Protein AF-0000000085162430 (afdb_homodimer)

Secondary structure (DSSP, 8-state):
-EEEEEEE-HHHHTTSS--HHHHHHHHHHHTTTPEEEEEEEE-S-HHHHHHHHHHHHHH-SEEEEES--SSSTT--HHHHHHHHHT--EEE-HHHHHHHHHHHHHTT-PPPHHHHGGGEEETTPEEE--SSSSS-EEEEEETTEEEEEE-SSHHHHHHIIIIIIHHHHSSSSPEEEEEEEEEESS-HHHHHHHHHHHHHT--SSEEEEEEETTEEEEEEEEEESSHHHHHHHHHHHHHHHHHHHGGGEEEETT--HHHHHHHHS-S-EEEEESSSTTHHHHHHHTT-TT--EEEEEE--TTTS-TTS-HHHHHHHHHHHHHHHHT-SEEEEEEE-SSEEEEEEEETTEEEEEEEE---GGGHHHHHHHHHHHHHHHHHT-/-EEEEEEE-HHHHTTSS--HHHHHHHHHHHTTTPEEEEEEEE-S-HHHHHHHHHHHHHH-SEEEEES--SSSTT--HHHHHHHHHT--EEE-HHHHHHHHHHHHHTT-PPPHHHHGGGEEETTPEEE--SSSSS-EEEEEETTEEEEEE-SSHHHHHHIIIIIIHHHHSSSSPEEEEEEEEEESS-HHHHHHHHHHHHHT--SSEEEEEEETTEEEEEEEEEESSHHHHHHHHHHHHHHHHHHHGGGEEEETT--HHHHHHHHS-S-EEEEESSSTTHHHHHHHTT-TT--EEEEEE--TTTS-TTS-HHHHHHHHHHHHHHHHT-SEEEEEEE-SSEEEEEEEETTEEEEEEEE---GGGHHHHHHHHHHHHHHHHHT-

Sequence (760 aa):
MKISIVAVGSELLLGQILNTNAKYLAQLFNGVGLNVMEQAVIGDNPERLERLLRQTLEENDTVIMTGGLGPTKDDLTKHTVAKVFGKELVTDNEALEYIENYFKEQHQEMSENNKQQALVIEGAKVLPNKVGMAPGMLVEQDGKRVALMPGPPKEMQPMAENELLPYLLEGDKLIFSEQLRFAGIGESRVETELMDLIDNQSNPTIAPLAGPHEVSTRLTANGRNQEECEKLIAPVKEEILKRIGKYYYGSDHTKIEQAVLAKIPGDFAIYDGVTSAEIYSRLKEYDKDNQLKGMLLDNDKYVSSTLTLEERLKLSAAYVRDFYQTEISISLLYDGEKVHLGVLTEKGFESESFVMTQKRNLVKHRTPNYVYIRLINLFSMKISIVAVGSELLLGQILNTNAKYLAQLFNGVGLNVMEQAVIGDNPERLERLLRQTLEENDTVIMTGGLGPTKDDLTKHTVAKVFGKELVTDNEALEYIENYFKEQHQEMSENNKQQALVIEGAKVLPNKVGMAPGMLVEQDGKRVALMPGPPKEMQPMAENELLPYLLEGDKLIFSEQLRFAGIGESRVETELMDLIDNQSNPTIAPLAGPHEVSTRLTANGRNQEECEKLIAPVKEEILKRIGKYYYGSDHTKIEQAVLAKIPGDFAIYDGVTSAEIYSRLKEYDKDNQLKGMLLDNDKYVSSTLTLEERLKLSAAYVRDFYQTEISISLLYDGEKVHLGVLTEKGFESESFVMTQKRNLVKHRTPNYVYIRLINLFS

Radius of gyration: 28.81 Å; Cα contacts (8 Å, |Δi|>4): 1542; chains: 2; bounding box: 68×82×70 Å

Foldseek 3Di:
DEEEEEEEAVCVVVVVDDQVVVVLLCCLQVLAVHHYDYYYYDYLDLVVLLVVVVVCQVVGQEYEYEALLALDPSSCNQVSVLVSQVWDKDFDPVLQVVLVVVCVVVVHDDDPSLSCLRIHTPPWDWQDQPPDRRIKTWDDDPSHIYIYFYHDCVRRVCSVNPPVVCVVPPDLKDKDKKKWKFAPDDQVVLCVLCVVVQVPDDAFHWDWDDDDRIIIIMTMGIGNDPVVSCVSVVVVVVSSCVRRVLGTQDIDPDDLLLSLLVLDPAAEEEEDAWQVCPLVVVNVVVPPVCSYQYYDYDDCVQPNPVDDPVVRQVSSQVRRCVVRVIQKYWYWHDDQFKIKIWMQHPVGIDIDIDGDHPPPSCRNVNVNRNVSSVSSSVRD/DEEEEEEEAVCVVVVVDDQVVVVLLCCLQVQAVHHYDYYYYDYLDLVVLLVVVVVCQVPGQEYEYEALLALDPSSCNQVSVLVSQVWDKDFDPVLQVVLVVVCVVVVHDDDPSLRCLRIHTPPWDWQDQPPDRRIKTWDDDPSHIYIYFYHDCVRRVCSVNPPVVCVVPPDLKDKDKKKWKFAPDDQVVLCVLCVVVQVPDDAFHWDWDDDDRIIIIMTMGIGNDPVVSCVSVVVVVVSSCVRRVLGTQDIDPDDLLLSLLVLDPAAEEEEDAWQVCPLVVVNVVVPPVCSYQYYDYDDCVQPNPVDDPVVRQVSSQVRRCVVRVIQKYWYWHDDQFKIKIWMQHPVGIDIDIDGDHPPPSCRNVNVNRNVSSVSSSVRD

Organism: Staphylococcus carnosus (strain TM300) (NCBI:txid396513)

Structure (mmCIF, N/CA/C/O backbone):
data_AF-0000000085162430-model_v1
#
loop_
_entity.id
_entity.type
_entity.pdbx_description
1 polymer 'Putative competence-damage inducible protein'
#
loop_
_atom_site.group_PDB
_atom_site.id
_atom_site.type_symbol
_atom_site.label_atom_id
_atom_site.label_alt_id
_atom_site.label_comp_id
_atom_site.label_asym_id
_atom_site.label_entity_id
_atom_site.label_seq_id
_atom_site.pdbx_PDB_ins_code
_atom_site.Cartn_x
_atom_site.Cartn_y
_atom_site.Cartn_z
_atom_site.occupancy
_atom_site.B_iso_or_equiv
_atom_site.auth_seq_id
_atom_site.auth_comp_id
_atom_site.auth_asym_id
_atom_site.auth_atom_id
_atom_site.pdbx_PDB_model_num
ATOM 1 N N . MET A 1 1 ? 19.047 22.062 10.758 1 80.44 1 MET A N 1
ATOM 2 C CA . MET A 1 1 ? 18 22.469 9.82 1 80.44 1 MET A CA 1
ATOM 3 C C . MET A 1 1 ? 16.688 21.734 10.125 1 80.44 1 MET A C 1
ATOM 5 O O . MET A 1 1 ? 16.688 20.516 10.328 1 80.44 1 MET A O 1
ATOM 9 N N . LYS A 1 2 ? 15.578 22.531 10.336 1 89.94 2 LYS A N 1
ATOM 10 C CA . LYS A 1 2 ? 14.242 21.984 10.594 1 89.94 2 LYS A CA 1
ATOM 11 C C . LYS A 1 2 ? 13.383 22.031 9.336 1 89.94 2 LYS A C 1
ATOM 13 O O . LYS A 1 2 ? 13.172 23.094 8.75 1 89.94 2 LYS A O 1
ATOM 18 N N . ILE A 1 3 ? 12.906 20.797 8.969 1 95.12 3 ILE A N 1
ATOM 19 C CA . ILE A 1 3 ? 12.156 20.688 7.719 1 95.12 3 ILE A CA 1
ATOM 20 C C . ILE A 1 3 ? 10.695 20.359 8.016 1 95.12 3 ILE A C 1
ATOM 22 O O . ILE A 1 3 ? 10.406 19.531 8.875 1 95.12 3 ILE A O 1
ATOM 26 N N . SER A 1 4 ? 9.812 21.062 7.344 1 97.81 4 SER A N 1
ATOM 27 C CA . SER A 1 4 ? 8.398 20.703 7.301 1 97.81 4 SER A CA 1
ATOM 28 C C . SER A 1 4 ? 7.98 20.281 5.898 1 97.81 4 SER A C 1
ATOM 30 O O . SER A 1 4 ? 8.406 20.891 4.906 1 97.81 4 SER A O 1
ATOM 32 N N . ILE A 1 5 ? 7.203 19.219 5.816 1 98.25 5 ILE A N 1
ATOM 33 C CA . ILE A 1 5 ? 6.668 18.766 4.539 1 98.25 5 ILE A CA 1
ATOM 34 C C . ILE A 1 5 ? 5.195 19.156 4.43 1 98.25 5 ILE A C 1
ATOM 36 O O . ILE A 1 5 ? 4.398 18.859 5.324 1 98.25 5 ILE A O 1
ATOM 40 N N . VAL A 1 6 ? 4.863 19.828 3.359 1 98.06 6 VAL A N 1
ATOM 41 C CA . VAL A 1 6 ? 3.484 20.266 3.15 1 98.06 6 VAL A CA 1
ATOM 42 C C . VAL A 1 6 ? 2.971 19.734 1.815 1 98.06 6 VAL A C 1
ATOM 44 O O . VAL A 1 6 ? 3.521 20.047 0.759 1 98.06 6 VAL A O 1
ATOM 47 N N . ALA A 1 7 ? 1.956 18.922 1.881 1 97.25 7 ALA A N 1
ATOM 48 C CA . ALA A 1 7 ? 1.305 18.453 0.661 1 97.25 7 ALA A CA 1
ATOM 49 C C . ALA A 1 7 ? 0.054 19.281 0.357 1 97.25 7 ALA A C 1
ATOM 51 O O . ALA A 1 7 ? -0.748 19.562 1.252 1 97.25 7 ALA A O 1
ATOM 52 N N . VAL A 1 8 ? -0.094 19.672 -0.937 1 93.5 8 VAL A N 1
ATOM 53 C CA . VAL A 1 8 ? -1.257 20.422 -1.394 1 93.5 8 VAL A CA 1
ATOM 54 C C . VAL A 1 8 ? -2.094 19.562 -2.336 1 93.5 8 VAL A C 1
ATOM 56 O O . VAL A 1 8 ? -1.614 19.141 -3.389 1 93.5 8 VAL A O 1
ATOM 59 N N . GLY A 1 9 ? -3.355 19.375 -1.955 1 87.06 9 GLY A N 1
ATOM 60 C CA . GLY A 1 9 ? -4.238 18.578 -2.797 1 87.06 9 GLY A CA 1
ATOM 61 C C . GLY A 1 9 ? -5.523 18.172 -2.104 1 87.06 9 GLY A C 1
ATOM 62 O O . GLY A 1 9 ? -5.5 17.484 -1.081 1 87.06 9 GLY A O 1
ATOM 63 N N . SER A 1 10 ? -6.586 18.516 -2.725 1 81.25 10 SER A N 1
ATOM 64 C CA . SER A 1 10 ? -7.891 18.188 -2.162 1 81.25 10 SER A CA 1
ATOM 65 C C . SER A 1 10 ? -8.109 16.672 -2.117 1 81.25 10 SER A C 1
ATOM 67 O O . SER A 1 10 ? -8.828 16.172 -1.248 1 81.25 10 SER A O 1
ATOM 69 N N . GLU A 1 11 ? -7.473 15.969 -3.027 1 80.81 11 GLU A N 1
ATOM 70 C CA . GLU A 1 11 ? -7.621 14.516 -3.092 1 80.81 11 GLU A CA 1
ATOM 71 C C . GLU A 1 11 ? -7.102 13.852 -1.821 1 80.81 11 GLU A C 1
ATOM 73 O O . GLU A 1 11 ? -7.586 12.789 -1.43 1 80.81 11 GLU A O 1
ATOM 78 N N . LEU A 1 12 ? -6.129 14.461 -1.196 1 88.12 12 LEU A N 1
ATOM 79 C CA . LEU A 1 12 ? -5.598 13.961 0.065 1 88.12 12 LEU A CA 1
ATOM 80 C C . LEU A 1 12 ? -6.586 14.195 1.204 1 88.12 12 LEU A C 1
ATOM 82 O O . LEU A 1 12 ? -6.824 13.305 2.018 1 88.12 12 LEU A O 1
ATOM 86 N N . LEU A 1 13 ? -7.203 15.359 1.179 1 88.38 13 LEU A N 1
ATOM 87 C CA . LEU A 1 13 ? -8.125 15.734 2.248 1 88.38 13 LEU A CA 1
ATOM 88 C C . LEU A 1 13 ? -9.43 14.961 2.141 1 88.38 13 LEU A C 1
ATOM 90 O O . LEU A 1 13 ? -10.109 14.734 3.145 1 88.38 13 LEU A O 1
ATOM 94 N N . LEU A 1 14 ? -9.688 14.57 0.918 1 80.38 14 LEU A N 1
ATOM 95 C CA . LEU A 1 14 ? -10.891 13.773 0.685 1 80.38 14 LEU A CA 1
ATOM 96 C C . LEU A 1 14 ? -10.617 12.289 0.897 1 80.38 14 LEU A C 1
ATOM 98 O O . LEU A 1 14 ? -11.539 11.477 0.8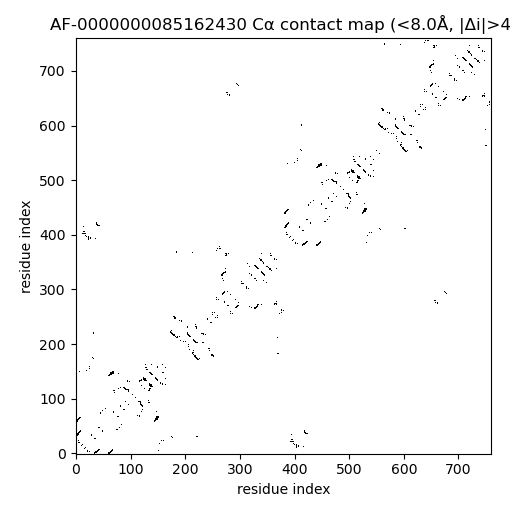72 1 80.38 14 LEU A O 1
ATOM 102 N N . GLY A 1 15 ? -9.375 11.945 1.133 1 83.81 15 GLY A N 1
ATOM 103 C CA . GLY A 1 15 ? -8.992 10.562 1.34 1 83.81 15 GLY A CA 1
ATOM 104 C C . GLY A 1 15 ? -8.984 9.742 0.061 1 83.81 15 GLY A C 1
ATOM 105 O O . GLY A 1 15 ? -9.125 8.523 0.098 1 83.81 15 GLY A O 1
ATOM 106 N N . GLN A 1 16 ? -8.898 10.391 -1.049 1 73.94 16 GLN A N 1
ATOM 107 C CA . GLN A 1 16 ? -8.906 9.695 -2.33 1 73.94 16 GLN A CA 1
ATOM 108 C C . GLN A 1 16 ? -7.578 9 -2.594 1 73.94 16 GLN A C 1
ATOM 110 O O . GLN A 1 16 ? -7.535 7.945 -3.229 1 73.94 16 GLN A O 1
ATOM 115 N N . ILE A 1 17 ? -6.527 9.594 -2.129 1 77.19 17 ILE A N 1
ATOM 116 C CA . ILE A 1 17 ? -5.211 8.992 -2.305 1 77.19 17 ILE A CA 1
ATOM 117 C C . ILE A 1 17 ? -4.438 9.055 -0.989 1 77.19 17 ILE A C 1
ATOM 119 O O . ILE A 1 17 ? -4.77 9.844 -0.1 1 77.19 17 ILE A O 1
ATOM 123 N N . LEU A 1 18 ? -3.504 8.109 -0.892 1 87 18 LEU A N 1
ATOM 124 C CA . LEU A 1 18 ? -2.57 8.109 0.229 1 87 18 LEU A CA 1
ATOM 125 C C . LEU A 1 18 ? -1.415 9.07 -0.022 1 87 18 LEU A C 1
ATOM 127 O O . LEU A 1 18 ? -0.929 9.18 -1.149 1 87 18 LEU A O 1
ATOM 131 N N . ASN A 1 19 ? -1 9.742 1.043 1 92.56 19 ASN A N 1
ATOM 132 C CA . ASN A 1 19 ? 0.134 10.656 0.94 1 92.56 19 ASN A CA 1
ATOM 133 C C . ASN A 1 19 ? 1.463 9.906 0.975 1 92.56 19 ASN A C 1
ATOM 135 O O . ASN A 1 19 ? 2.221 10.023 1.938 1 92.56 19 ASN A O 1
ATOM 139 N N . THR A 1 20 ? 1.838 9.273 -0.089 1 90.44 20 THR A N 1
ATOM 140 C CA . THR A 1 20 ? 3.082 8.516 -0.16 1 90.44 20 THR A CA 1
ATOM 141 C C . THR A 1 20 ? 4.281 9.453 -0.283 1 90.44 20 THR A C 1
ATOM 143 O O . THR A 1 20 ? 5.406 9.078 0.051 1 90.44 20 THR A O 1
ATOM 146 N N . ASN A 1 21 ? 4.043 10.688 -0.78 1 94 21 ASN A N 1
ATOM 147 C CA . ASN A 1 21 ? 5.113 11.68 -0.91 1 94 21 ASN A CA 1
ATOM 148 C C . ASN A 1 21 ? 5.719 12.023 0.446 1 94 21 ASN A C 1
ATOM 150 O O . ASN A 1 21 ? 6.941 12.125 0.578 1 94 21 ASN A O 1
ATOM 154 N N . ALA A 1 22 ? 4.848 12.164 1.421 1 95.81 22 ALA A N 1
ATOM 155 C CA . ALA A 1 22 ? 5.324 12.531 2.752 1 95.81 22 ALA A CA 1
ATOM 156 C C . ALA A 1 22 ? 6.246 11.461 3.318 1 95.81 22 ALA A C 1
ATOM 158 O O . ALA A 1 22 ? 7.293 11.773 3.891 1 95.81 22 ALA A O 1
ATOM 159 N N . LYS A 1 23 ? 5.852 10.234 3.176 1 89.94 23 LYS A N 1
ATOM 160 C CA . LYS A 1 23 ? 6.684 9.141 3.662 1 89.94 23 LYS A CA 1
ATOM 161 C C . LYS A 1 23 ? 8.023 9.102 2.934 1 89.94 23 LYS A C 1
ATOM 163 O O . LYS A 1 23 ? 9.078 8.977 3.564 1 89.94 23 LYS A O 1
ATOM 168 N N . TYR A 1 24 ? 8.008 9.164 1.624 1 88.62 24 TYR A N 1
ATOM 169 C CA . TYR A 1 24 ? 9.227 9.133 0.816 1 88.62 24 TYR A CA 1
ATOM 170 C C . TYR A 1 24 ? 10.172 10.25 1.214 1 88.62 24 TYR A C 1
ATOM 172 O O . TYR A 1 24 ? 11.359 10.016 1.451 1 88.62 24 TYR A O 1
ATOM 180 N N . LEU A 1 25 ? 9.656 11.5 1.272 1 94.94 25 LEU A N 1
ATOM 181 C CA . LEU A 1 25 ? 10.469 12.672 1.591 1 94.94 25 LEU A CA 1
ATOM 182 C C . LEU A 1 25 ? 11.039 12.562 2.998 1 94.94 25 LEU A C 1
ATOM 184 O O . LEU A 1 25 ? 12.188 12.953 3.234 1 94.94 25 LEU A O 1
ATOM 188 N N . ALA A 1 26 ? 10.211 12.07 3.906 1 90.94 26 ALA A N 1
ATOM 189 C CA . ALA A 1 26 ? 10.695 11.875 5.273 1 90.94 26 ALA A CA 1
ATOM 190 C C . ALA A 1 26 ? 11.891 10.93 5.301 1 90.94 26 ALA A C 1
ATOM 192 O O . ALA A 1 26 ? 12.898 11.211 5.949 1 90.94 26 ALA A O 1
ATOM 193 N N . GLN A 1 27 ? 11.758 9.883 4.598 1 82.31 27 GLN A N 1
ATOM 194 C CA . GLN A 1 27 ? 12.859 8.922 4.527 1 82.31 27 GLN A CA 1
ATOM 195 C C . GLN A 1 27 ? 14.086 9.547 3.877 1 82.31 27 GLN A C 1
ATOM 197 O O . GLN A 1 27 ? 15.203 9.383 4.371 1 82.31 27 GLN A O 1
ATOM 202 N N . LEU A 1 28 ? 13.867 10.227 2.789 1 83.56 28 LEU A N 1
ATOM 203 C CA . LEU A 1 28 ? 14.953 10.852 2.037 1 83.56 28 LEU A CA 1
ATOM 204 C C . LEU A 1 28 ? 15.727 11.836 2.912 1 83.56 28 LEU A C 1
ATOM 206 O O . LEU A 1 28 ? 16.953 11.75 3.016 1 83.56 28 LEU A O 1
ATOM 210 N N . PHE A 1 29 ? 15.055 12.742 3.611 1 87.31 29 PHE A N 1
ATOM 211 C CA . PHE A 1 29 ? 15.695 13.812 4.367 1 87.31 29 PHE A CA 1
ATOM 212 C C . PHE A 1 29 ? 16.297 13.273 5.66 1 87.31 29 PHE A C 1
ATOM 214 O O . PHE A 1 29 ? 17.453 13.57 5.977 1 87.31 29 PHE A O 1
ATOM 221 N N . ASN A 1 30 ? 15.547 12.492 6.383 1 78.5 30 ASN A N 1
ATOM 222 C CA . ASN A 1 30 ? 16.109 11.938 7.609 1 78.5 30 ASN A CA 1
ATOM 223 C C . ASN A 1 30 ? 17.312 11.062 7.324 1 78.5 30 ASN A C 1
ATOM 225 O O . ASN A 1 30 ? 18.266 11.016 8.117 1 78.5 30 ASN A O 1
ATOM 229 N N . GLY A 1 31 ? 17.188 10.406 6.234 1 72.25 31 GLY A N 1
ATOM 230 C CA . GLY A 1 31 ? 18.281 9.531 5.84 1 72.25 31 GLY A CA 1
ATOM 231 C C . GLY A 1 31 ? 19.594 10.266 5.672 1 72.25 31 GLY A C 1
ATOM 232 O O . GLY A 1 31 ? 20.672 9.656 5.773 1 72.25 31 GLY A O 1
ATOM 233 N N . VAL A 1 32 ? 19.562 11.609 5.434 1 74.56 32 VAL A N 1
ATOM 234 C CA . VAL A 1 32 ? 20.781 12.383 5.23 1 74.56 32 VAL A CA 1
ATOM 235 C C . VAL A 1 32 ? 20.984 13.352 6.391 1 74.56 32 VAL A C 1
ATOM 237 O O . VAL A 1 32 ? 21.703 14.344 6.266 1 74.56 32 VAL A O 1
ATOM 240 N N . GLY A 1 33 ? 20.25 13.148 7.441 1 74.38 33 GLY A N 1
ATOM 241 C CA . GLY A 1 33 ? 20.453 13.914 8.664 1 74.38 33 GLY A CA 1
ATOM 242 C C . GLY A 1 33 ? 19.641 15.188 8.719 1 74.38 33 GLY A C 1
ATOM 243 O O . GLY A 1 33 ? 19.891 16.047 9.562 1 74.38 33 GLY A O 1
ATOM 244 N N . LEU A 1 34 ? 18.812 15.383 7.723 1 82.06 34 LEU A N 1
ATOM 245 C CA . LEU A 1 34 ? 17.875 16.516 7.773 1 82.06 34 LEU A CA 1
ATOM 246 C C . LEU A 1 34 ? 16.594 16.125 8.492 1 82.06 34 LEU A C 1
ATOM 248 O O . LEU A 1 34 ? 15.859 15.242 8.031 1 82.06 34 LEU A O 1
ATOM 252 N N . ASN A 1 35 ? 16.297 16.781 9.539 1 84 35 ASN A N 1
ATOM 253 C CA . ASN A 1 35 ? 15.211 16.359 10.414 1 84 35 ASN A CA 1
ATOM 254 C C . ASN A 1 35 ? 13.859 16.891 9.945 1 84 35 ASN A C 1
ATOM 256 O O . ASN A 1 35 ? 13.664 18.094 9.844 1 84 35 ASN A O 1
ATOM 260 N N . VAL A 1 36 ? 13.016 15.984 9.664 1 92.25 36 VAL A N 1
ATOM 261 C CA . VAL A 1 36 ? 11.633 16.359 9.375 1 92.25 36 VAL A CA 1
ATOM 262 C C . VAL A 1 36 ? 10.867 16.531 10.68 1 92.25 36 VAL A C 1
ATOM 264 O O . VAL A 1 36 ? 10.719 15.586 11.461 1 92.25 36 VAL A O 1
ATOM 267 N N . MET A 1 37 ? 10.383 17.75 10.867 1 92.62 37 MET A N 1
ATOM 268 C CA . MET A 1 37 ? 9.812 18.109 12.164 1 92.62 37 MET A CA 1
ATOM 269 C C . MET A 1 37 ? 8.297 17.953 12.148 1 92.62 37 MET A C 1
ATOM 271 O O . MET A 1 37 ? 7.68 17.688 13.188 1 92.62 37 MET A O 1
ATOM 275 N N . GLU A 1 38 ? 7.688 18.156 11.055 1 95.44 38 GLU A N 1
ATOM 276 C CA . GLU A 1 38 ? 6.234 18.094 10.938 1 95.44 38 GLU A CA 1
ATOM 277 C C . GLU A 1 38 ? 5.805 17.906 9.484 1 95.44 38 GLU A C 1
ATOM 279 O O . GLU A 1 38 ? 6.594 18.141 8.57 1 95.44 38 GLU A O 1
ATOM 284 N N . GLN A 1 39 ? 4.613 17.422 9.289 1 97.5 39 GLN A N 1
ATOM 285 C CA . GLN A 1 39 ? 3.955 17.281 7.996 1 97.5 39 GLN A CA 1
ATOM 286 C C . GLN A 1 39 ? 2.564 17.906 8.023 1 97.5 39 GLN A C 1
ATOM 288 O O . GLN A 1 39 ? 1.89 17.891 9.055 1 97.5 39 GLN A O 1
ATOM 293 N N . ALA A 1 40 ? 2.17 18.438 6.895 1 97.5 40 ALA A N 1
ATOM 294 C CA . ALA A 1 40 ? 0.824 18.984 6.785 1 97.5 40 ALA A CA 1
ATOM 295 C C . ALA A 1 40 ? 0.23 18.719 5.406 1 97.5 40 ALA A C 1
ATOM 297 O O . ALA A 1 40 ? 0.965 18.531 4.434 1 97.5 40 ALA A O 1
ATOM 298 N N . VAL A 1 41 ? -1.029 18.562 5.406 1 96.62 41 VAL A N 1
ATOM 299 C CA . VAL A 1 41 ? -1.802 18.5 4.168 1 96.62 41 VAL A CA 1
ATOM 300 C C . VAL A 1 41 ? -2.848 19.609 4.152 1 96.62 41 VAL A C 1
ATOM 302 O O . VAL A 1 41 ? -3.516 19.859 5.156 1 96.62 41 VAL A O 1
ATOM 305 N N . ILE A 1 42 ? -2.961 20.297 3.043 1 93.81 42 ILE A N 1
ATOM 306 C CA . ILE A 1 42 ? -3.906 21.406 2.891 1 93.81 42 ILE A CA 1
ATOM 307 C C . ILE A 1 42 ? -4.52 21.375 1.492 1 93.81 42 ILE A C 1
ATOM 309 O O . ILE A 1 42 ? -3.977 20.734 0.587 1 93.81 42 ILE A O 1
ATOM 313 N N . GLY A 1 43 ? -5.695 21.969 1.392 1 88.06 43 GLY A N 1
ATOM 314 C CA . GLY A 1 43 ? -6.344 22.031 0.092 1 88.06 43 GLY A CA 1
ATOM 315 C C . GLY A 1 43 ? -5.812 23.156 -0.785 1 88.06 43 GLY A C 1
ATOM 316 O O . GLY A 1 43 ? -4.848 23.828 -0.418 1 88.06 43 GLY A O 1
ATOM 317 N N . ASP A 1 44 ? -6.438 23.375 -1.955 1 80.75 44 ASP A N 1
ATOM 318 C CA . ASP A 1 44 ? -5.961 24.312 -2.971 1 80.75 44 ASP A CA 1
ATOM 319 C C . ASP A 1 44 ? -6.512 25.719 -2.729 1 80.75 44 ASP A C 1
ATOM 321 O O . ASP A 1 44 ? -6.578 26.531 -3.65 1 80.75 44 ASP A O 1
ATOM 325 N N . ASN A 1 45 ? -6.863 26.047 -1.527 1 85.31 45 ASN A N 1
ATOM 326 C CA . ASN A 1 45 ? -7.336 27.375 -1.169 1 85.31 45 ASN A CA 1
ATOM 327 C C . ASN A 1 45 ? -6.176 28.312 -0.825 1 85.31 45 ASN A C 1
ATOM 329 O O . ASN A 1 45 ? -5.441 28.062 0.132 1 85.31 45 ASN A O 1
ATOM 333 N N . PRO A 1 46 ? -6.07 29.453 -1.555 1 89.81 46 PRO A N 1
ATOM 334 C CA . PRO A 1 46 ? -4.906 30.328 -1.383 1 89.81 46 PRO A CA 1
ATOM 335 C C . PRO A 1 46 ? -4.805 30.906 0.026 1 89.81 46 PRO A C 1
ATOM 337 O O . PRO A 1 46 ? -3.707 31.031 0.572 1 89.81 46 PRO A O 1
ATOM 340 N N . GLU A 1 47 ? -5.902 31.25 0.576 1 91.88 47 GLU A N 1
ATOM 341 C CA . GLU A 1 47 ? -5.887 31.859 1.902 1 91.88 47 GLU A CA 1
ATOM 342 C C . GLU A 1 47 ? -5.406 30.875 2.959 1 91.88 47 GLU A C 1
ATOM 344 O O . GLU A 1 47 ? -4.566 31.203 3.797 1 91.88 47 GLU A O 1
ATOM 349 N N . ARG A 1 48 ? -5.945 29.703 2.912 1 92.12 48 ARG A N 1
ATOM 350 C CA . ARG A 1 48 ? -5.539 28.672 3.859 1 92.12 48 ARG A CA 1
ATOM 351 C C . ARG A 1 48 ? -4.082 28.281 3.654 1 92.12 48 ARG A C 1
ATOM 353 O O . ARG A 1 48 ? -3.348 28.062 4.621 1 92.12 48 ARG A O 1
ATOM 360 N N . LEU A 1 49 ? -3.711 28.203 2.412 1 94.75 49 LEU A N 1
ATOM 361 C CA . LEU A 1 49 ? -2.334 27.844 2.086 1 94.75 49 LEU A CA 1
ATOM 362 C C . LEU A 1 49 ? -1.368 28.906 2.602 1 94.75 49 LEU A C 1
ATOM 364 O O . LEU A 1 49 ? -0.322 28.578 3.168 1 94.75 49 LEU A O 1
ATOM 368 N N . GLU A 1 50 ? -1.693 30.156 2.387 1 96.19 50 GLU A N 1
ATOM 369 C CA . GLU A 1 50 ? -0.854 31.25 2.865 1 96.19 50 GLU A CA 1
ATOM 370 C C . GLU A 1 50 ? -0.697 31.203 4.383 1 96.19 50 GLU A C 1
ATOM 372 O O . GLU A 1 50 ? 0.412 31.344 4.902 1 96.19 50 GLU A O 1
ATOM 377 N N . ARG A 1 51 ? -1.791 31.062 5.055 1 95.19 51 ARG A N 1
ATOM 378 C CA . ARG A 1 51 ? -1.771 30.984 6.512 1 95.19 51 ARG A CA 1
ATOM 379 C C . ARG A 1 51 ? -0.862 29.844 6.984 1 95.19 51 ARG A C 1
ATOM 381 O O . ARG A 1 51 ? -0.002 30.062 7.844 1 95.19 51 ARG A O 1
ATOM 388 N N . LEU A 1 52 ? -1.064 28.688 6.445 1 95.5 52 LEU A N 1
ATOM 389 C CA . LEU A 1 52 ? -0.281 27.516 6.848 1 95.5 52 LEU A CA 1
ATOM 390 C C . LEU A 1 52 ? 1.203 27.75 6.578 1 95.5 52 LEU A C 1
ATOM 392 O O . LEU A 1 52 ? 2.047 27.422 7.418 1 95.5 52 LEU A O 1
ATOM 396 N N . LEU A 1 53 ? 1.524 28.266 5.41 1 96.62 53 LEU A N 1
ATOM 397 C CA . LEU A 1 53 ? 2.914 28.5 5.035 1 96.62 53 LEU A CA 1
ATOM 398 C C . LEU A 1 53 ? 3.588 29.453 6.008 1 96.62 53 LEU A C 1
ATOM 400 O O . LEU A 1 53 ? 4.703 29.203 6.469 1 96.62 53 LEU A O 1
ATOM 404 N N . ARG A 1 54 ? 2.918 30.531 6.324 1 96 54 ARG A N 1
ATOM 405 C CA . ARG A 1 54 ? 3.473 31.5 7.258 1 96 54 ARG A CA 1
ATOM 406 C C . ARG A 1 54 ? 3.707 30.891 8.625 1 96 54 ARG A C 1
ATOM 408 O O . ARG A 1 54 ? 4.758 31.078 9.234 1 96 54 ARG A O 1
ATOM 415 N N . GLN A 1 55 ? 2.725 30.156 9.078 1 94.44 55 GLN A N 1
ATOM 416 C CA . GLN A 1 55 ? 2.844 29.484 10.367 1 94.44 55 GLN A CA 1
ATOM 417 C C . GLN A 1 55 ? 4.004 28.5 10.367 1 94.44 55 GLN A C 1
ATOM 419 O O . GLN A 1 55 ? 4.762 28.422 11.336 1 94.44 55 GLN A O 1
ATOM 424 N N . THR A 1 56 ? 4.113 27.75 9.312 1 95.06 56 THR A N 1
ATOM 425 C CA . THR A 1 56 ? 5.145 26.734 9.195 1 95.06 56 THR A CA 1
ATOM 426 C C . THR A 1 56 ? 6.531 27.359 9.141 1 95.06 56 THR A C 1
ATOM 428 O O . THR A 1 56 ? 7.48 26.844 9.734 1 95.06 56 THR A O 1
ATOM 431 N N . LEU A 1 57 ? 6.656 28.5 8.469 1 95.56 57 LEU A N 1
ATOM 432 C CA . LEU A 1 57 ? 7.934 29.188 8.312 1 95.56 57 LEU A CA 1
ATOM 433 C C . LEU A 1 57 ? 8.359 29.828 9.625 1 95.56 57 LEU A C 1
ATOM 435 O O . LEU A 1 57 ? 9.539 30.156 9.812 1 95.56 57 LEU A O 1
ATOM 439 N N . GLU A 1 58 ? 7.43 30.047 10.508 1 93.25 58 GLU A N 1
ATOM 440 C CA . GLU A 1 58 ? 7.77 30.562 11.828 1 93.25 58 GLU A CA 1
ATOM 441 C C . GLU A 1 58 ? 8.531 29.531 12.648 1 93.25 58 GLU A C 1
ATOM 443 O O . GLU A 1 58 ? 9.406 29.875 13.445 1 93.25 58 GLU A O 1
ATOM 448 N N . GLU A 1 59 ? 8.273 28.297 12.43 1 91.69 59 GLU A N 1
ATOM 449 C CA . GLU A 1 59 ? 8.773 27.25 13.305 1 91.69 59 GLU A CA 1
ATOM 450 C C . GLU A 1 59 ? 9.898 26.453 12.625 1 91.69 59 GLU A C 1
ATOM 452 O O . GLU A 1 59 ? 10.656 25.75 13.289 1 91.69 59 GLU A O 1
ATOM 457 N N . ASN A 1 60 ? 9.969 26.547 11.328 1 93.38 60 ASN A N 1
ATOM 458 C CA . ASN A 1 60 ? 10.914 25.734 10.562 1 93.38 60 ASN A CA 1
ATOM 459 C C . ASN A 1 60 ? 11.766 26.578 9.633 1 93.38 60 ASN A C 1
ATOM 461 O O . ASN A 1 60 ? 11.359 27.672 9.234 1 93.38 60 ASN A O 1
ATOM 465 N N . ASP A 1 61 ? 12.945 26 9.234 1 93.31 61 ASP A N 1
ATOM 466 C CA . ASP A 1 61 ? 13.875 26.672 8.344 1 93.31 61 ASP A CA 1
ATOM 467 C C . ASP A 1 61 ? 13.531 26.406 6.879 1 93.31 61 ASP A C 1
ATOM 469 O O . ASP A 1 61 ? 13.812 27.234 6.008 1 93.31 61 ASP A O 1
ATOM 473 N N . THR A 1 62 ? 13.055 25.281 6.688 1 96 62 THR A N 1
ATOM 474 C CA . THR A 1 62 ? 12.82 24.828 5.324 1 96 62 THR A CA 1
ATOM 475 C C . THR A 1 62 ? 11.453 24.156 5.199 1 96 62 THR A C 1
ATOM 477 O O . THR A 1 62 ? 11.102 23.297 6.016 1 96 62 THR A O 1
ATOM 480 N N . VAL A 1 63 ? 10.656 24.594 4.23 1 98.12 63 VAL A N 1
ATOM 481 C CA . VAL A 1 63 ? 9.367 23.984 3.938 1 98.12 63 VAL A CA 1
ATOM 482 C C . VAL A 1 63 ? 9.406 23.328 2.561 1 98.12 63 VAL A C 1
ATOM 484 O O . VAL A 1 63 ? 9.734 23.984 1.563 1 98.12 63 VAL A O 1
ATOM 487 N N . ILE A 1 64 ? 9.109 22.031 2.535 1 98.38 64 ILE A N 1
ATOM 488 C CA . ILE A 1 64 ? 9.055 21.266 1.291 1 98.38 64 ILE A CA 1
ATOM 489 C C . ILE A 1 64 ? 7.594 21.047 0.899 1 98.38 64 ILE A C 1
ATOM 491 O O . ILE A 1 64 ? 6.875 20.297 1.574 1 98.38 64 ILE A O 1
ATOM 495 N N . MET A 1 65 ? 7.234 21.594 -0.216 1 98 65 MET A N 1
ATOM 496 C CA . MET A 1 65 ? 5.84 21.516 -0.647 1 98 65 MET A CA 1
ATOM 497 C C . MET A 1 65 ? 5.707 20.594 -1.86 1 98 65 MET A C 1
ATOM 499 O O . MET A 1 65 ? 6.543 20.625 -2.766 1 98 65 MET A O 1
ATOM 503 N N . THR A 1 66 ? 4.695 19.781 -1.86 1 97 66 THR A N 1
ATOM 504 C CA . THR A 1 66 ? 4.379 18.938 -2.996 1 97 66 THR A CA 1
ATOM 505 C C . THR A 1 66 ? 2.934 19.141 -3.443 1 97 66 THR A C 1
ATOM 507 O O . THR A 1 66 ? 2.035 19.266 -2.611 1 97 66 THR A O 1
ATOM 510 N N . GLY A 1 67 ? 2.744 19.25 -4.781 1 90.56 67 GLY A N 1
ATOM 511 C CA . GLY A 1 67 ? 1.405 19.406 -5.328 1 90.56 67 GLY A CA 1
ATOM 512 C C . GLY A 1 67 ? 1.037 20.844 -5.629 1 90.56 67 GLY A C 1
ATOM 513 O O . GLY A 1 67 ? 1.673 21.766 -5.121 1 90.56 67 GLY A O 1
ATOM 514 N N . GLY A 1 68 ? 0.013 21.047 -6.496 1 85.31 68 GLY A N 1
ATOM 515 C CA . GLY A 1 68 ? -0.56 22.359 -6.77 1 85.31 68 GLY A CA 1
ATOM 516 C C . GLY A 1 68 ? 0.215 23.141 -7.809 1 85.31 68 GLY A C 1
ATOM 517 O O . GLY A 1 68 ? 0.096 24.375 -7.883 1 85.31 68 GLY A O 1
ATOM 518 N N . LEU A 1 69 ? 1.066 22.453 -8.57 1 85.56 69 LEU A N 1
ATOM 519 C CA . LEU A 1 69 ? 1.896 23.156 -9.555 1 85.56 69 LEU A CA 1
ATOM 520 C C . LEU A 1 69 ? 1.372 22.938 -10.969 1 85.56 69 LEU A C 1
ATOM 522 O O . LEU A 1 69 ? 1.945 23.438 -11.93 1 85.56 69 LEU A O 1
ATOM 526 N N . GLY A 1 70 ? 0.274 22.266 -11.062 1 74.56 70 GLY A N 1
ATOM 527 C CA . GLY A 1 70 ? -0.262 21.922 -12.375 1 74.56 70 GLY A CA 1
ATOM 528 C C . GLY A 1 70 ? -0.854 23.109 -13.109 1 74.56 70 GLY A C 1
ATOM 529 O O . GLY A 1 70 ? -0.637 24.25 -12.719 1 74.56 70 GLY A O 1
ATOM 530 N N . PRO A 1 71 ? -1.507 22.781 -14.211 1 71.12 71 PRO A N 1
ATOM 531 C CA . PRO A 1 71 ? -1.999 23.828 -15.109 1 71.12 71 PRO A CA 1
ATOM 532 C C . PRO A 1 71 ? -3.408 24.297 -14.758 1 71.12 71 PRO A C 1
ATOM 534 O O . PRO A 1 71 ? -3.924 25.234 -15.367 1 71.12 71 PRO A O 1
ATOM 537 N N . THR A 1 72 ? -3.928 23.672 -13.734 1 67.12 72 THR A N 1
ATOM 538 C CA . THR A 1 72 ? -5.32 23.984 -13.445 1 67.12 72 THR A CA 1
ATOM 539 C C . THR A 1 72 ? -5.434 25.312 -12.695 1 67.12 72 THR A C 1
ATOM 541 O O . THR A 1 72 ? -4.449 25.797 -12.125 1 67.12 72 THR A O 1
ATOM 544 N N . LYS A 1 73 ? -6.629 25.906 -12.766 1 64 73 LYS A N 1
ATOM 545 C CA . LYS A 1 73 ? -6.887 27.188 -12.133 1 64 73 LYS A CA 1
ATOM 546 C C . LYS A 1 73 ? -6.664 27.109 -10.625 1 64 73 LYS A C 1
ATOM 548 O O . LYS A 1 73 ? -6.316 28.109 -9.992 1 64 73 LYS A O 1
ATOM 553 N N . ASP A 1 74 ? -6.801 25.906 -10.164 1 63.91 74 ASP A N 1
ATOM 554 C CA . ASP A 1 74 ? -6.715 25.703 -8.719 1 63.91 74 ASP A CA 1
ATOM 555 C C . ASP A 1 74 ? -5.266 25.516 -8.273 1 63.91 74 ASP A C 1
ATOM 557 O O . ASP A 1 74 ? -4.961 25.594 -7.086 1 63.91 74 ASP A O 1
ATOM 561 N N . ASP A 1 75 ? -4.492 25.344 -9.25 1 73.5 75 ASP A N 1
ATOM 562 C CA . ASP A 1 75 ? -3.08 25.172 -8.922 1 73.5 75 ASP A CA 1
ATOM 563 C C . ASP A 1 75 ? -2.42 26.516 -8.641 1 73.5 75 ASP A C 1
ATOM 565 O O . ASP A 1 75 ? -1.727 27.078 -9.5 1 73.5 75 ASP A O 1
ATOM 569 N N . LEU A 1 76 ? -2.582 27.031 -7.34 1 81 76 LEU A N 1
ATOM 570 C CA . LEU A 1 76 ? -2.131 28.375 -7.008 1 81 76 LEU A CA 1
ATOM 571 C C . LEU A 1 76 ? -1.023 28.344 -5.957 1 81 76 LEU A C 1
ATOM 573 O O . LEU A 1 76 ? -0.814 29.312 -5.23 1 81 76 LEU A O 1
ATOM 577 N N . THR A 1 77 ? -0.321 27.219 -5.875 1 92.31 77 THR A N 1
ATOM 578 C CA . THR A 1 77 ? 0.71 27.062 -4.855 1 92.31 77 THR A CA 1
ATOM 579 C C . THR A 1 77 ? 1.854 28.047 -5.086 1 92.31 77 THR A C 1
ATOM 581 O O . THR A 1 77 ? 2.275 28.734 -4.16 1 92.31 77 THR A O 1
ATOM 584 N N . LYS A 1 78 ? 2.359 28.172 -6.34 1 93.81 78 LYS A N 1
ATOM 585 C CA . LYS A 1 78 ? 3.488 29.062 -6.598 1 93.81 78 LYS A CA 1
ATOM 586 C C . LYS A 1 78 ? 3.092 30.516 -6.422 1 93.81 78 LYS A C 1
ATOM 588 O O . LYS A 1 78 ? 3.889 31.328 -5.941 1 93.81 78 LYS A O 1
ATOM 593 N N . HIS A 1 79 ? 1.851 30.875 -6.789 1 93.94 79 HIS A N 1
ATOM 594 C CA . HIS A 1 79 ? 1.354 32.219 -6.602 1 93.94 79 HIS A CA 1
ATOM 595 C C . HIS A 1 79 ? 1.334 32.594 -5.125 1 93.94 79 HIS A C 1
ATOM 597 O O . HIS A 1 79 ? 1.752 33.719 -4.758 1 93.94 79 HIS A O 1
ATOM 603 N N . THR A 1 80 ? 0.846 31.703 -4.34 1 95.38 80 THR A N 1
ATOM 604 C CA . THR A 1 80 ? 0.729 31.938 -2.906 1 95.38 80 THR A CA 1
ATOM 605 C C . THR A 1 80 ? 2.107 32.094 -2.27 1 95.38 80 THR A C 1
ATOM 607 O O . THR A 1 80 ? 2.326 33 -1.455 1 95.38 80 THR A O 1
ATOM 610 N N . VAL A 1 81 ? 3.055 31.219 -2.613 1 96.75 81 VAL A N 1
ATOM 611 C CA . VAL A 1 81 ? 4.402 31.281 -2.057 1 96.75 81 VAL A CA 1
ATOM 612 C C . VAL A 1 81 ? 5.082 32.594 -2.475 1 96.75 81 VAL A C 1
ATOM 614 O O . VAL A 1 81 ? 5.75 33.219 -1.665 1 96.75 81 VAL A O 1
ATOM 617 N N . ALA A 1 82 ? 4.945 33 -3.756 1 96.75 82 ALA A N 1
ATOM 618 C CA . ALA A 1 82 ? 5.488 34.281 -4.234 1 96.75 82 ALA A CA 1
ATOM 619 C C . ALA A 1 82 ? 4.973 35.438 -3.395 1 96.75 82 ALA A C 1
ATOM 621 O O . ALA A 1 82 ? 5.746 36.312 -3 1 96.75 82 ALA A O 1
ATOM 622 N N . LYS A 1 83 ? 3.688 35.406 -3.15 1 96.38 83 LYS A N 1
ATOM 623 C CA . LYS A 1 83 ? 3.055 36.438 -2.34 1 96.38 83 LYS A CA 1
ATOM 624 C C . LYS A 1 83 ? 3.664 36.5 -0.942 1 96.38 83 LYS A C 1
ATOM 626 O O . LYS A 1 83 ? 3.961 37.594 -0.429 1 96.38 83 LYS A O 1
ATOM 631 N N . VAL A 1 84 ? 3.836 35.406 -0.316 1 96.19 84 VAL A N 1
ATOM 632 C CA . VAL A 1 84 ? 4.371 35.312 1.039 1 96.19 84 VAL A CA 1
ATOM 633 C C . VAL A 1 84 ? 5.777 35.906 1.079 1 96.19 84 VAL A C 1
ATOM 635 O O . VAL A 1 84 ? 6.152 36.562 2.053 1 96.19 84 VAL A O 1
ATOM 638 N N . PHE A 1 85 ? 6.562 35.75 0.014 1 96.25 85 PHE A N 1
ATOM 639 C CA . PHE A 1 85 ? 7.945 36.219 -0.02 1 96.25 85 PHE A CA 1
ATOM 640 C C . PHE A 1 85 ? 8.031 37.625 -0.631 1 96.25 85 PHE A C 1
ATOM 642 O O . PHE A 1 85 ? 9.109 38.219 -0.681 1 96.25 85 PHE A O 1
ATOM 649 N N . GLY A 1 86 ? 6.93 38.094 -1.063 1 96.25 86 GLY A N 1
ATOM 650 C CA . GLY A 1 86 ? 6.922 39.406 -1.708 1 96.25 86 GLY A CA 1
ATOM 651 C C . GLY A 1 86 ? 7.641 39.406 -3.043 1 96.25 86 GLY A C 1
ATOM 652 O O . GLY A 1 86 ? 8.367 40.375 -3.357 1 96.25 86 GLY A O 1
ATOM 653 N N . LYS A 1 87 ? 7.516 38.375 -3.787 1 96.62 87 LYS A N 1
ATOM 654 C CA . LYS A 1 87 ? 8.172 38.219 -5.082 1 96.62 87 LYS A CA 1
ATOM 655 C C . LYS A 1 87 ? 7.152 38.062 -6.207 1 96.62 87 LYS A C 1
ATOM 657 O O . LYS A 1 87 ? 5.961 37.875 -5.949 1 96.62 87 LYS A O 1
ATOM 662 N N . GLU A 1 88 ? 7.609 38.156 -7.418 1 96.19 88 GLU A N 1
ATOM 663 C CA . GLU A 1 88 ? 6.762 38.031 -8.602 1 96.19 88 GLU A CA 1
ATOM 664 C C . GLU A 1 88 ? 7.039 36.719 -9.312 1 96.19 88 GLU A C 1
ATOM 666 O O . GLU A 1 88 ? 8.031 36.031 -9.031 1 96.19 88 GLU A O 1
ATOM 671 N N . LEU A 1 89 ? 6.055 36.344 -10.117 1 95.44 89 LEU A N 1
ATOM 672 C CA . LEU A 1 89 ? 6.258 35.188 -10.992 1 95.44 89 LEU A CA 1
ATOM 673 C C . LEU A 1 89 ? 6.832 35.625 -12.336 1 95.44 89 LEU A C 1
ATOM 675 O O . LEU A 1 89 ? 6.434 36.656 -12.883 1 95.44 89 LEU A O 1
ATOM 679 N N . VAL A 1 90 ? 7.82 34.875 -12.758 1 95.94 90 VAL A N 1
ATOM 680 C CA . VAL A 1 90 ? 8.445 35.156 -14.047 1 95.94 90 VAL A CA 1
ATOM 681 C C . VAL A 1 90 ? 8.523 33.875 -14.875 1 95.94 90 VAL A C 1
ATOM 683 O O . VAL A 1 90 ? 8.523 32.781 -14.328 1 95.94 90 VAL A O 1
ATOM 686 N N . THR A 1 91 ? 8.586 34.031 -16.172 1 94.38 91 THR A N 1
ATOM 687 C CA . THR A 1 91 ? 8.688 32.875 -17.062 1 94.38 91 THR A CA 1
ATOM 688 C C . THR A 1 91 ? 10.117 32.344 -17.078 1 94.38 91 THR A C 1
ATOM 690 O O . THR A 1 91 ? 11.07 33.125 -17.266 1 94.38 91 THR A O 1
ATOM 693 N N . ASP A 1 92 ? 10.289 31.125 -16.781 1 93.44 92 ASP A N 1
ATOM 694 C CA . ASP A 1 92 ? 11.578 30.453 -16.969 1 93.44 92 ASP A CA 1
ATOM 695 C C . ASP A 1 92 ? 11.75 29.969 -18.406 1 93.44 92 ASP A C 1
ATOM 697 O O . ASP A 1 92 ? 11.055 29.047 -18.844 1 93.44 92 ASP A O 1
ATOM 701 N N . ASN A 1 93 ? 12.688 30.453 -19.078 1 93.12 93 ASN A N 1
ATOM 702 C CA . ASN A 1 93 ? 12.859 30.188 -20.5 1 93.12 93 ASN A CA 1
ATOM 703 C C . ASN A 1 93 ? 13.219 28.719 -20.75 1 93.12 93 ASN A C 1
ATOM 705 O O . ASN A 1 93 ? 12.75 28.125 -21.719 1 93.12 93 ASN A O 1
ATOM 709 N N . GLU A 1 94 ? 14.055 28.25 -19.891 1 92.19 94 GLU A N 1
ATOM 710 C CA . GLU A 1 94 ? 14.43 26.844 -20.062 1 92.19 94 GLU A CA 1
ATOM 711 C C . GLU A 1 94 ? 13.227 25.922 -19.906 1 92.19 94 GLU A C 1
ATOM 713 O O . GLU A 1 94 ? 13.047 24.984 -20.688 1 92.19 94 GLU A O 1
ATOM 718 N N . ALA A 1 95 ? 12.445 26.172 -18.891 1 89.44 95 ALA A N 1
ATOM 719 C CA . ALA A 1 95 ? 11.242 25.391 -18.672 1 89.44 95 ALA A CA 1
ATOM 720 C C . ALA A 1 95 ? 10.258 25.562 -19.828 1 89.44 95 ALA A C 1
ATOM 722 O O . ALA A 1 95 ? 9.641 24.578 -20.281 1 89.44 95 ALA A O 1
ATOM 723 N N . LEU A 1 96 ? 10.094 26.781 -20.312 1 90.81 96 LEU A N 1
ATOM 724 C CA . LEU A 1 96 ? 9.188 27.062 -21.422 1 90.81 96 LEU A CA 1
ATOM 725 C C . LEU A 1 96 ? 9.609 26.312 -22.672 1 90.81 96 LEU A C 1
ATOM 727 O O . LEU A 1 96 ? 8.773 25.719 -23.375 1 90.81 96 LEU A O 1
ATOM 731 N N . GLU A 1 97 ? 10.844 26.359 -22.938 1 90.62 97 GLU A N 1
ATOM 732 C CA . GLU A 1 97 ? 11.375 25.641 -24.094 1 90.62 97 GLU A CA 1
ATOM 733 C C . GLU A 1 97 ? 11.133 24.141 -23.984 1 90.62 97 GLU A C 1
ATOM 735 O O . GLU A 1 97 ? 10.82 23.469 -24.969 1 90.62 97 GLU A O 1
ATOM 740 N N . TYR A 1 98 ? 11.383 23.688 -22.812 1 87.62 98 TYR A N 1
ATOM 741 C CA . TYR A 1 98 ? 11.164 22.266 -22.562 1 87.62 98 TYR A CA 1
ATOM 742 C C . TYR A 1 98 ? 9.719 21.875 -22.844 1 87.62 98 TYR A C 1
ATOM 744 O O . TYR A 1 98 ? 9.461 20.875 -23.5 1 87.62 98 TYR A O 1
ATOM 752 N N . ILE A 1 99 ? 8.758 22.656 -22.344 1 82.06 99 ILE A N 1
ATOM 753 C CA . ILE A 1 99 ? 7.332 22.391 -22.531 1 82.06 99 ILE A CA 1
ATOM 754 C C . ILE A 1 99 ? 6.973 22.5 -24 1 82.06 99 ILE A C 1
ATOM 756 O O . ILE A 1 99 ? 6.246 21.656 -24.531 1 82.06 99 ILE A O 1
ATOM 760 N N . GLU A 1 100 ? 7.508 23.5 -24.656 1 85.38 100 GLU A N 1
ATOM 761 C CA . GLU A 1 100 ? 7.262 23.703 -26.078 1 85.38 100 GLU A CA 1
ATOM 762 C C . GLU A 1 100 ? 7.746 22.516 -26.891 1 85.38 100 GLU A C 1
ATOM 764 O O . GLU A 1 100 ? 7.047 22.047 -27.797 1 85.38 100 GLU A O 1
ATOM 769 N N . ASN A 1 101 ? 8.906 22.078 -26.594 1 84.94 101 ASN A N 1
ATOM 770 C CA . ASN A 1 101 ? 9.477 20.938 -27.312 1 84.94 101 ASN A CA 1
ATOM 771 C C . ASN A 1 101 ? 8.672 19.672 -27.078 1 84.94 101 ASN A C 1
ATOM 773 O O . ASN A 1 101 ? 8.523 18.844 -27.984 1 84.94 101 ASN A O 1
ATOM 777 N N . TYR A 1 102 ? 8.242 19.453 -25.859 1 75.56 102 TYR A N 1
ATOM 778 C CA . TYR A 1 102 ? 7.406 18.312 -25.531 1 75.56 102 TYR A CA 1
ATOM 779 C C . TYR A 1 102 ? 6.16 18.281 -26.406 1 75.56 102 TYR A C 1
ATOM 781 O O . TYR A 1 102 ? 5.836 17.25 -27 1 75.56 102 TYR A O 1
ATOM 789 N N . PHE A 1 103 ? 5.508 19.375 -26.5 1 74.81 103 PHE A N 1
ATOM 790 C CA . PHE A 1 103 ? 4.277 19.438 -27.281 1 74.81 103 PHE A CA 1
ATOM 791 C C . PHE A 1 103 ? 4.574 19.344 -28.781 1 74.81 103 PHE A C 1
ATOM 793 O O . PHE A 1 103 ? 3.803 18.75 -29.531 1 74.81 103 PHE A O 1
ATOM 800 N N . LYS A 1 104 ? 5.648 19.938 -29.203 1 77.5 104 LYS A N 1
ATOM 801 C CA . LYS A 1 104 ? 6.074 19.828 -30.609 1 77.5 104 LYS A CA 1
ATOM 802 C C . LYS A 1 104 ? 6.316 18.359 -30.984 1 77.5 104 LYS A C 1
ATOM 804 O O . LYS A 1 104 ? 5.891 17.922 -32.062 1 77.5 104 LYS A O 1
ATOM 809 N N . GLU A 1 105 ? 6.949 17.719 -30.109 1 73.19 105 GLU A N 1
ATOM 810 C CA . GLU A 1 105 ? 7.258 16.312 -30.359 1 73.19 105 GLU A CA 1
ATOM 811 C C . GLU A 1 105 ? 5.988 15.477 -30.406 1 73.19 105 GLU A C 1
ATOM 813 O O . GLU A 1 105 ? 5.93 14.469 -31.109 1 73.19 105 GLU A O 1
ATOM 818 N N . GLN A 1 106 ? 5.059 15.875 -29.688 1 62.5 106 GLN A N 1
ATOM 819 C CA . GLN A 1 106 ? 3.793 15.156 -29.641 1 62.5 106 GLN A CA 1
ATOM 820 C C . GLN A 1 106 ? 2.826 15.68 -30.703 1 62.5 106 GLN A C 1
ATOM 822 O O . GLN A 1 106 ? 1.682 15.219 -30.781 1 62.5 106 GLN A O 1
ATOM 827 N N . HIS A 1 107 ? 3.256 16.625 -31.438 1 73.12 107 HIS A N 1
ATOM 828 C CA . HIS A 1 107 ? 2.457 17.234 -32.5 1 73.12 107 HIS A CA 1
ATOM 829 C C . HIS A 1 107 ? 1.153 17.797 -31.922 1 73.12 107 HIS A C 1
ATOM 831 O O . HIS A 1 107 ? 0.085 17.594 -32.5 1 73.12 107 HIS A O 1
ATOM 837 N N . GLN A 1 108 ? 1.305 18.25 -30.812 1 70.19 108 GLN A N 1
ATOM 838 C CA . GLN A 1 108 ? 0.171 18.891 -30.156 1 70.19 108 GLN A CA 1
ATOM 839 C C . GLN A 1 108 ? 0.444 20.375 -29.938 1 70.19 108 GLN A C 1
ATOM 841 O O . GLN A 1 108 ? 1.601 20.797 -29.844 1 70.19 108 GLN A O 1
ATOM 846 N N . GLU A 1 109 ? -0.646 21.125 -30 1 76 109 GLU A N 1
ATOM 847 C CA . GLU A 1 109 ? -0.518 22.562 -29.734 1 76 109 GLU A CA 1
ATOM 848 C C . GLU A 1 109 ? -0.542 22.828 -28.234 1 76 109 GLU A C 1
ATOM 850 O O . GLU A 1 109 ? -1.31 22.219 -27.484 1 76 109 GLU A O 1
ATOM 855 N N . MET A 1 110 ? 0.322 23.672 -27.906 1 77.62 110 MET A N 1
ATOM 856 C CA . MET A 1 110 ? 0.436 24.078 -26.5 1 77.62 110 MET A CA 1
ATOM 857 C C . MET A 1 110 ? -0.619 25.125 -26.156 1 77.62 110 MET A C 1
ATOM 859 O O . MET A 1 110 ? -0.816 26.078 -26.906 1 77.62 110 MET A O 1
ATOM 863 N N . SER A 1 111 ? -1.396 24.875 -25.156 1 75.5 111 SER A N 1
ATOM 864 C CA . SER A 1 111 ? -2.361 25.875 -24.703 1 75.5 111 SER A CA 1
ATOM 865 C C . 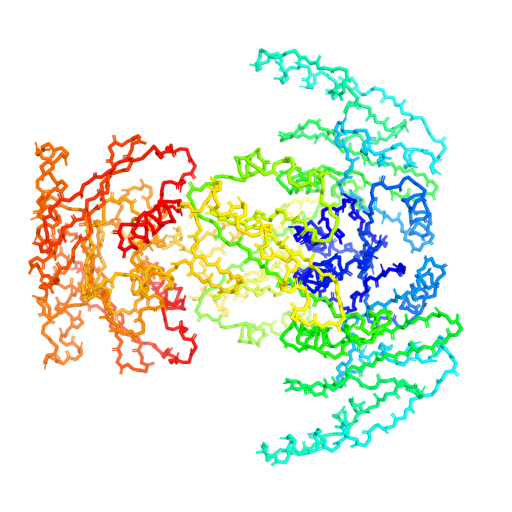SER A 1 111 ? -1.697 26.906 -23.797 1 75.5 111 SER A C 1
ATOM 867 O O . SER A 1 111 ? -0.55 26.734 -23.375 1 75.5 111 SER A O 1
ATOM 869 N N . GLU A 1 112 ? -2.432 28.016 -23.578 1 77.62 112 GLU A N 1
ATOM 870 C CA . GLU A 1 112 ? -1.927 29.047 -22.688 1 77.62 112 GLU A CA 1
ATOM 871 C C . GLU A 1 112 ? -1.736 28.5 -21.266 1 77.62 112 GLU A C 1
ATOM 873 O O . GLU A 1 112 ? -0.801 28.906 -20.562 1 77.62 112 GLU A O 1
ATOM 878 N N . ASN A 1 113 ? -2.613 27.594 -20.859 1 74.81 113 ASN A N 1
ATOM 879 C CA . ASN A 1 113 ? -2.523 26.984 -19.531 1 74.81 113 ASN A CA 1
ATOM 880 C C . ASN A 1 113 ? -1.254 26.141 -19.375 1 74.81 113 ASN A C 1
ATOM 882 O O . ASN A 1 113 ? -0.661 26.094 -18.297 1 74.81 113 ASN A O 1
ATOM 886 N N . ASN A 1 114 ? -0.853 25.625 -20.484 1 77.56 114 ASN A N 1
ATOM 887 C CA . ASN A 1 114 ? 0.384 24.844 -20.469 1 77.56 114 ASN A CA 1
ATOM 888 C C . ASN A 1 114 ? 1.604 25.75 -20.281 1 77.56 114 ASN A C 1
ATOM 890 O O . ASN A 1 114 ? 2.555 25.375 -19.594 1 77.56 114 ASN A O 1
ATOM 894 N N . LYS A 1 115 ? 1.489 26.938 -20.859 1 79.62 115 LYS A N 1
ATOM 895 C CA . LYS A 1 115 ? 2.592 27.891 -20.781 1 79.62 115 LYS A CA 1
ATOM 896 C C . LYS A 1 115 ? 2.779 28.391 -19.344 1 79.62 115 LYS A C 1
ATOM 898 O O . LYS A 1 115 ? 3.898 28.688 -18.938 1 79.62 115 LYS A O 1
ATOM 903 N N . GLN A 1 116 ? 1.696 28.438 -18.656 1 81.56 116 GLN A N 1
ATOM 904 C CA . GLN A 1 116 ? 1.726 28.938 -17.297 1 81.56 116 GLN A CA 1
ATOM 905 C C . GLN A 1 116 ? 2.539 28.016 -16.391 1 81.56 116 GLN A C 1
ATOM 907 O O . GLN A 1 116 ? 3.039 28.438 -15.344 1 81.56 116 GLN A O 1
ATOM 912 N N . GLN A 1 117 ? 2.715 26.812 -16.828 1 84.75 117 GLN A N 1
ATOM 913 C CA . GLN A 1 117 ? 3.465 25.859 -16.016 1 84.75 117 GLN A CA 1
ATOM 914 C C . GLN A 1 117 ? 4.945 26.219 -15.969 1 84.75 117 GLN A C 1
ATOM 916 O O . GLN A 1 117 ? 5.676 25.766 -15.086 1 84.75 117 GLN A O 1
ATOM 921 N N . ALA A 1 118 ? 5.379 27.141 -16.906 1 89.75 118 ALA A N 1
ATOM 922 C CA . ALA A 1 118 ? 6.777 27.562 -16.969 1 89.75 118 ALA A CA 1
ATOM 923 C C . ALA A 1 118 ? 7.043 28.734 -16.031 1 89.75 118 ALA A C 1
ATOM 925 O O . ALA A 1 118 ? 8.188 29.172 -15.875 1 89.75 118 ALA A O 1
ATOM 926 N N . LEU A 1 119 ? 6.031 29.234 -15.414 1 92.12 119 LEU A N 1
ATOM 927 C CA . LEU A 1 119 ? 6.199 30.328 -14.461 1 92.12 119 LEU A CA 1
ATOM 928 C C . LEU A 1 119 ? 6.91 29.844 -13.203 1 92.12 119 LEU A C 1
ATOM 930 O O . LEU A 1 119 ? 6.621 28.75 -12.703 1 92.12 119 LEU A O 1
ATOM 934 N N . VAL A 1 120 ? 7.879 30.594 -12.812 1 95.31 120 VAL A N 1
ATOM 935 C CA . VAL A 1 120 ? 8.594 30.328 -11.57 1 95.31 120 VAL A CA 1
ATOM 936 C C . VAL A 1 120 ? 8.688 31.609 -10.734 1 95.31 120 VAL A C 1
ATOM 938 O O . VAL A 1 120 ? 8.453 32.719 -11.242 1 95.31 120 VAL A O 1
ATOM 941 N N . ILE A 1 121 ? 8.984 31.438 -9.461 1 96.69 121 ILE A N 1
ATOM 942 C CA . ILE A 1 121 ? 9.125 32.594 -8.562 1 96.69 121 ILE A CA 1
ATOM 943 C C . ILE A 1 121 ? 10.445 33.312 -8.844 1 96.69 121 ILE A C 1
ATOM 945 O O . ILE A 1 121 ? 11.484 32.656 -9.008 1 96.69 121 ILE A O 1
ATOM 949 N N . GLU A 1 122 ? 10.383 34.594 -8.883 1 95.94 122 GLU A N 1
ATOM 950 C CA . GLU A 1 122 ? 11.57 35.406 -9.156 1 95.94 122 GLU A CA 1
ATOM 951 C C . GLU A 1 122 ? 12.688 35.094 -8.164 1 95.94 122 GLU A C 1
ATOM 953 O O . GLU A 1 122 ? 12.469 35.125 -6.953 1 95.94 122 GLU A O 1
ATOM 958 N N . GLY A 1 123 ? 13.891 34.844 -8.711 1 94.88 123 GLY A N 1
ATOM 959 C CA . GLY A 1 123 ? 15.039 34.625 -7.859 1 94.88 123 GLY A CA 1
ATOM 960 C C . GLY A 1 123 ? 15.141 33.188 -7.352 1 94.88 123 GLY A C 1
ATOM 961 O O . GLY A 1 123 ? 16.094 32.844 -6.664 1 94.88 123 GLY A O 1
ATOM 962 N N . ALA A 1 124 ? 14.242 32.344 -7.734 1 96.44 124 ALA A N 1
ATOM 963 C CA . ALA A 1 124 ? 14.242 30.953 -7.277 1 96.44 124 ALA A CA 1
ATOM 964 C C . ALA A 1 124 ? 15.258 30.125 -8.055 1 96.44 124 ALA A C 1
ATOM 966 O O . ALA A 1 124 ? 15.57 30.422 -9.203 1 96.44 124 ALA A O 1
ATOM 967 N N . LYS A 1 125 ? 15.836 29.188 -7.418 1 95.62 125 LYS A N 1
ATOM 968 C CA . LYS A 1 125 ? 16.547 28.109 -8.117 1 95.62 125 LYS A CA 1
ATOM 969 C C . LYS A 1 125 ? 15.562 27.125 -8.758 1 95.62 125 LYS A C 1
ATOM 971 O O . LYS A 1 125 ? 14.789 26.469 -8.055 1 95.62 125 LYS A O 1
ATOM 976 N N . VAL A 1 126 ? 15.625 27.062 -10.031 1 96.62 126 VAL A N 1
ATOM 977 C CA . VAL A 1 126 ? 14.688 26.219 -10.75 1 96.62 126 VAL A CA 1
ATOM 978 C C . VAL A 1 126 ? 15.156 24.766 -10.703 1 96.62 126 VAL A C 1
ATOM 980 O O . VAL A 1 126 ? 16.344 24.484 -10.906 1 96.62 126 VAL A O 1
ATOM 983 N N . LEU A 1 127 ? 14.328 23.859 -10.312 1 96.06 127 LEU A N 1
ATOM 984 C CA . LEU A 1 127 ? 14.562 22.422 -10.305 1 96.06 127 LEU A CA 1
ATOM 985 C C . LEU A 1 127 ? 13.938 21.766 -11.539 1 96.06 127 LEU A C 1
ATOM 987 O O . LEU A 1 127 ? 12.719 21.609 -11.617 1 96.06 127 LEU A O 1
ATOM 991 N N . PRO A 1 128 ? 14.711 21.391 -12.5 1 92.75 128 PRO A N 1
ATOM 992 C CA . PRO A 1 128 ? 14.164 20.844 -13.742 1 92.75 128 PRO A CA 1
ATOM 993 C C . PRO A 1 128 ? 13.328 19.594 -13.516 1 92.75 128 PRO A C 1
ATOM 995 O O . PRO A 1 128 ? 13.68 18.75 -12.695 1 92.75 128 PRO A O 1
ATOM 998 N N . ASN A 1 129 ? 12.203 19.531 -14.133 1 90.69 129 ASN A N 1
ATOM 999 C CA . ASN A 1 129 ? 11.359 18.328 -14.156 1 90.69 129 ASN A CA 1
ATOM 1000 C C . ASN A 1 129 ? 11.656 17.469 -15.383 1 90.69 129 ASN A C 1
ATOM 1002 O O . ASN A 1 129 ? 11.195 17.766 -16.484 1 90.69 129 ASN A O 1
ATOM 1006 N N . LYS A 1 130 ? 12.32 16.422 -15.289 1 83.88 130 LYS A N 1
ATOM 1007 C CA . LYS A 1 130 ? 12.773 15.602 -16.406 1 83.88 130 LYS A CA 1
ATOM 1008 C C . LYS A 1 130 ? 11.75 14.531 -16.766 1 83.88 130 LYS A C 1
ATOM 1010 O O . LYS A 1 130 ? 11.945 13.773 -17.719 1 83.88 130 LYS A O 1
ATOM 1015 N N . VAL A 1 131 ? 10.742 14.445 -16.016 1 77.62 131 VAL A N 1
ATOM 1016 C CA . VAL A 1 131 ? 9.734 13.414 -16.203 1 77.62 131 VAL A CA 1
ATOM 1017 C C . VAL A 1 131 ? 8.406 14.047 -16.594 1 77.62 131 VAL A C 1
ATOM 1019 O O . VAL A 1 131 ? 7.652 13.484 -17.406 1 77.62 131 VAL A O 1
ATOM 1022 N N . GLY A 1 132 ? 8.133 15.227 -16.047 1 79.62 132 GLY A N 1
ATOM 1023 C CA . GLY A 1 132 ? 6.891 15.93 -16.297 1 79.62 132 GLY A CA 1
ATOM 1024 C C . GLY A 1 132 ? 7.098 17.328 -16.859 1 79.62 132 GLY A C 1
ATOM 1025 O O . GLY A 1 132 ? 8.133 17.609 -17.453 1 79.62 132 GLY A O 1
ATOM 1026 N N . MET A 1 133 ? 6.078 18.188 -16.672 1 78.94 133 MET A N 1
ATOM 1027 C CA . MET A 1 133 ? 6.102 19.484 -17.344 1 78.94 133 MET A CA 1
ATOM 1028 C C . MET A 1 133 ? 6.473 20.594 -16.359 1 78.94 133 MET A C 1
ATOM 1030 O O . MET A 1 133 ? 7.395 21.375 -16.625 1 78.94 133 MET A O 1
ATOM 1034 N N . ALA A 1 134 ? 5.777 20.641 -15.25 1 84.5 134 ALA A N 1
ATOM 1035 C CA . ALA A 1 134 ? 5.965 21.766 -14.328 1 84.5 134 ALA A CA 1
ATOM 1036 C C . ALA A 1 134 ? 7.297 21.641 -13.594 1 84.5 134 ALA A C 1
ATOM 1038 O O . ALA A 1 134 ? 7.543 20.656 -12.891 1 84.5 134 ALA A O 1
ATOM 1039 N N . PRO A 1 135 ? 8.188 22.594 -13.734 1 93.19 135 PRO A N 1
ATOM 1040 C CA . PRO A 1 135 ? 9.43 22.578 -12.961 1 93.19 135 PRO A CA 1
ATOM 1041 C C . PRO A 1 135 ? 9.195 22.828 -11.469 1 93.19 135 PRO A C 1
ATOM 1043 O O . PRO A 1 135 ? 8.188 23.438 -11.094 1 93.19 135 PRO A O 1
ATOM 1046 N N . GLY A 1 136 ? 10.102 22.25 -10.664 1 96.31 136 GLY A N 1
ATOM 1047 C CA . GLY A 1 136 ? 10.156 22.656 -9.266 1 96.31 136 GLY A CA 1
ATOM 1048 C C . GLY A 1 136 ? 10.93 23.953 -9.055 1 96.31 136 GLY A C 1
ATOM 1049 O O . GLY A 1 136 ? 11.422 24.547 -10.008 1 96.31 136 GLY A O 1
ATOM 1050 N N . MET A 1 137 ? 11 24.406 -7.812 1 97.19 137 MET A N 1
ATOM 1051 C CA . MET A 1 137 ? 11.75 25.625 -7.508 1 97.19 137 MET A CA 1
ATOM 1052 C C . MET A 1 137 ? 12.102 25.688 -6.023 1 97.19 137 MET A C 1
ATOM 1054 O O . MET A 1 137 ? 11.383 25.141 -5.188 1 97.19 137 MET A O 1
ATOM 1058 N N . LEU A 1 138 ? 13.203 26.219 -5.746 1 97.19 138 LEU A N 1
ATOM 1059 C CA . LEU A 1 138 ? 13.664 26.5 -4.391 1 97.19 138 LEU A CA 1
ATOM 1060 C C . LEU A 1 138 ? 13.875 28 -4.188 1 97.19 138 LEU A C 1
ATOM 1062 O O . LEU A 1 138 ? 14.688 28.625 -4.879 1 97.19 138 LEU A O 1
ATOM 1066 N N . VAL A 1 139 ? 13.062 28.531 -3.293 1 97.06 139 VAL A N 1
ATOM 1067 C CA . VAL A 1 139 ? 13.141 29.953 -2.971 1 97.06 139 VAL A CA 1
ATOM 1068 C C . VAL A 1 139 ? 13.789 30.141 -1.6 1 97.06 139 VAL A C 1
ATOM 1070 O O . VAL A 1 139 ? 13.484 29.406 -0.658 1 97.06 139 VAL A O 1
ATOM 1073 N N . GLU A 1 140 ? 14.703 31.078 -1.572 1 94.94 140 GLU A N 1
ATOM 1074 C CA . GLU A 1 140 ? 15.375 31.391 -0.316 1 94.94 140 GLU A CA 1
ATOM 1075 C C . GLU A 1 140 ? 15.289 32.875 0.004 1 94.94 140 GLU A C 1
ATOM 1077 O O . GLU A 1 140 ? 15.531 33.719 -0.862 1 94.94 140 GLU A O 1
ATOM 1082 N N . GLN A 1 141 ? 14.844 33.156 1.227 1 94 141 GLN A N 1
ATOM 1083 C CA . GLN A 1 141 ? 14.781 34.531 1.694 1 94 141 GLN A CA 1
ATOM 1084 C C . GLN A 1 141 ? 14.898 34.625 3.215 1 94 141 GLN A C 1
ATOM 1086 O O . GLN A 1 141 ? 14.164 33.938 3.932 1 94 141 GLN A O 1
ATOM 1091 N N . ASP A 1 142 ? 15.852 35.438 3.756 1 92.62 142 ASP A N 1
ATOM 1092 C CA . ASP A 1 142 ? 16.031 35.719 5.176 1 92.62 142 ASP A CA 1
ATOM 1093 C C . ASP A 1 142 ? 16.203 34.438 5.98 1 92.62 142 ASP A C 1
ATOM 1095 O O . ASP A 1 142 ? 15.547 34.25 7.008 1 92.62 142 ASP A O 1
ATOM 1099 N N . GLY A 1 143 ? 16.906 33.562 5.438 1 91.25 143 GLY A N 1
ATOM 1100 C CA . GLY A 1 143 ? 17.234 32.344 6.152 1 91.25 143 GLY A CA 1
ATOM 1101 C C . GLY A 1 143 ? 16.156 31.281 6.051 1 91.25 143 GLY A C 1
ATOM 1102 O O . GLY A 1 143 ? 16.312 30.172 6.57 1 91.25 143 GLY A O 1
ATOM 1103 N N . LYS A 1 144 ? 15.078 31.578 5.414 1 95.31 144 LYS A N 1
ATOM 1104 C CA . LYS A 1 144 ? 13.992 30.625 5.199 1 95.31 144 LYS A CA 1
ATOM 1105 C C . LYS A 1 144 ? 14.016 30.078 3.775 1 95.31 144 LYS A C 1
ATOM 1107 O O . LYS A 1 144 ? 14.367 30.797 2.836 1 95.31 144 LYS A O 1
ATOM 1112 N N . ARG A 1 145 ? 13.664 28.828 3.607 1 96.25 145 ARG A N 1
ATOM 1113 C CA . ARG A 1 145 ? 13.633 28.172 2.305 1 96.25 145 ARG A CA 1
ATOM 1114 C C . ARG A 1 145 ? 12.297 27.484 2.066 1 96.25 145 ARG A C 1
ATOM 1116 O O . ARG A 1 145 ? 11.727 26.891 2.984 1 96.25 145 ARG A O 1
ATOM 1123 N N . VAL A 1 146 ? 11.812 27.609 0.851 1 98.19 146 VAL A N 1
ATOM 1124 C CA . VAL A 1 146 ? 10.617 26.891 0.432 1 98.19 146 VAL A CA 1
ATOM 1125 C C . VAL A 1 146 ? 10.875 26.203 -0.907 1 98.19 146 VAL A C 1
ATOM 1127 O O . VAL A 1 146 ? 11.25 26.859 -1.886 1 98.19 146 VAL A O 1
ATOM 1130 N N . ALA A 1 147 ? 10.766 24.922 -0.912 1 98.12 147 ALA A N 1
ATOM 1131 C CA . ALA A 1 147 ? 10.852 24.172 -2.156 1 98.12 147 ALA A CA 1
ATOM 1132 C C . ALA A 1 147 ? 9.461 23.75 -2.641 1 98.12 147 ALA A C 1
ATOM 1134 O O . ALA A 1 147 ? 8.625 23.312 -1.846 1 98.12 147 ALA A O 1
ATOM 1135 N N . LEU A 1 148 ? 9.211 23.953 -3.889 1 98 148 LEU A N 1
ATOM 1136 C CA . LEU A 1 148 ? 7.965 23.516 -4.527 1 98 148 LEU A CA 1
ATOM 1137 C C . LEU A 1 148 ? 8.227 22.406 -5.531 1 98 148 LEU A C 1
ATOM 1139 O O . LEU A 1 148 ? 9.078 22.547 -6.414 1 98 148 LEU A O 1
ATOM 1143 N N . MET A 1 149 ? 7.504 21.344 -5.387 1 97.06 149 MET A N 1
ATOM 1144 C CA . MET A 1 149 ? 7.656 20.219 -6.297 1 97.06 149 MET A CA 1
ATOM 1145 C C . MET A 1 149 ? 6.297 19.688 -6.75 1 97.06 149 MET A C 1
ATOM 1147 O O . MET A 1 149 ? 5.289 19.922 -6.082 1 97.06 149 MET A O 1
ATOM 1151 N N . PRO A 1 150 ? 6.242 19 -7.941 1 92.94 150 PRO A N 1
ATOM 1152 C CA . PRO A 1 150 ? 4.984 18.422 -8.43 1 92.94 150 PRO A CA 1
ATOM 1153 C C . PRO A 1 150 ? 4.418 17.359 -7.5 1 92.94 150 PRO A C 1
ATOM 1155 O O . PRO A 1 150 ? 5.141 16.828 -6.656 1 92.94 150 PRO A O 1
ATOM 1158 N N . GLY A 1 151 ? 3.168 17.031 -7.648 1 90.12 151 GLY A N 1
ATOM 1159 C CA . GLY A 1 151 ? 2.453 16.078 -6.801 1 90.12 151 GLY A CA 1
ATOM 1160 C C . GLY A 1 151 ? 2.725 14.641 -7.16 1 90.12 151 GLY A C 1
ATOM 1161 O O . GLY A 1 151 ? 2.967 13.812 -6.277 1 90.12 151 GLY A O 1
ATOM 1162 N N . PRO A 1 152 ? 2.695 14.297 -8.477 1 86.12 152 PRO A N 1
ATOM 1163 C CA . PRO A 1 152 ? 2.896 12.891 -8.844 1 86.12 152 PRO A CA 1
ATOM 1164 C C . PRO A 1 152 ? 4.246 12.352 -8.383 1 86.12 152 PRO A C 1
ATOM 1166 O O . PRO A 1 152 ? 5.289 12.938 -8.688 1 86.12 152 PRO A O 1
ATOM 1169 N N . PRO A 1 153 ? 4.191 11.188 -7.688 1 89.38 153 PRO A N 1
ATOM 1170 C CA . PRO A 1 153 ? 5.43 10.641 -7.133 1 89.38 153 PRO A CA 1
ATOM 1171 C C . PRO A 1 153 ? 6.5 10.406 -8.195 1 89.38 153 PRO A C 1
ATOM 1173 O O . PRO A 1 153 ? 7.684 10.656 -7.957 1 89.38 153 PRO A O 1
ATOM 1176 N N . LYS A 1 154 ? 6.125 9.992 -9.414 1 81.56 154 LYS A N 1
ATOM 1177 C CA . LYS A 1 154 ? 7.074 9.688 -10.484 1 81.56 154 LYS A CA 1
ATOM 1178 C C . LYS A 1 154 ? 7.871 10.93 -10.875 1 81.56 154 LYS A C 1
ATOM 1180 O O . LYS A 1 154 ? 9.008 10.828 -11.344 1 81.56 154 LYS A O 1
ATOM 1185 N N . GLU A 1 155 ? 7.277 12.141 -10.75 1 88.88 155 GLU A N 1
ATOM 1186 C CA . GLU A 1 155 ? 7.941 13.406 -11.031 1 88.88 155 GLU A CA 1
ATOM 1187 C C . GLU A 1 155 ? 8.68 13.93 -9.797 1 88.88 155 GLU A C 1
ATOM 1189 O O . GLU A 1 155 ? 9.828 14.359 -9.898 1 88.88 155 GLU A O 1
ATOM 1194 N N . MET A 1 156 ? 8.039 13.781 -8.625 1 94.5 156 MET A N 1
ATOM 1195 C CA . MET A 1 156 ? 8.5 14.391 -7.383 1 94.5 156 MET A CA 1
ATOM 1196 C C . MET A 1 156 ? 9.734 13.68 -6.84 1 94.5 156 MET A C 1
ATOM 1198 O O . MET A 1 156 ? 10.695 14.328 -6.426 1 94.5 156 MET A O 1
ATOM 1202 N N . GLN A 1 157 ? 9.758 12.359 -6.938 1 91.31 157 GLN A N 1
ATOM 1203 C CA . GLN A 1 157 ? 10.797 11.586 -6.277 1 91.31 157 GLN A CA 1
ATOM 1204 C C . GLN A 1 157 ? 12.164 11.844 -6.91 1 91.31 157 GLN A C 1
ATOM 1206 O O . GLN A 1 157 ? 13.102 12.25 -6.227 1 91.31 157 GLN A O 1
ATOM 1211 N N . PRO A 1 158 ? 12.266 11.711 -8.266 1 89.12 158 PRO A N 1
ATOM 1212 C CA . PRO A 1 158 ? 13.57 12.031 -8.852 1 89.12 158 PRO A CA 1
ATOM 1213 C C . PRO A 1 158 ? 13.961 13.492 -8.672 1 89.12 158 PRO A C 1
ATOM 1215 O O . PRO A 1 158 ? 15.141 13.805 -8.5 1 89.12 158 PRO A O 1
ATOM 1218 N N . MET A 1 159 ? 13.07 14.461 -8.695 1 92.88 159 MET A N 1
ATOM 1219 C CA . MET A 1 159 ? 13.352 15.875 -8.492 1 92.88 159 MET A CA 1
ATOM 1220 C C . MET A 1 159 ? 13.891 16.125 -7.086 1 92.88 159 MET A C 1
ATOM 1222 O O . MET A 1 159 ? 14.859 16.875 -6.914 1 92.88 159 MET A O 1
ATOM 1226 N N . ALA A 1 160 ? 13.25 15.5 -6.082 1 94.5 160 ALA A N 1
ATOM 1227 C CA . ALA A 1 160 ? 13.672 15.648 -4.691 1 94.5 160 ALA A CA 1
ATOM 1228 C C . ALA A 1 160 ? 15.086 15.125 -4.484 1 94.5 160 ALA A C 1
ATOM 1230 O O . ALA A 1 160 ? 15.922 15.789 -3.871 1 94.5 160 ALA A O 1
ATOM 1231 N N . GLU A 1 161 ? 15.297 14 -5.035 1 87.31 161 GLU A N 1
ATOM 1232 C CA . GLU A 1 161 ? 16.562 13.297 -4.797 1 87.31 161 GLU A CA 1
ATOM 1233 C C . GLU A 1 161 ? 17.688 13.922 -5.605 1 87.31 161 GLU A C 1
ATOM 1235 O O . GLU A 1 161 ? 18.781 14.133 -5.078 1 87.31 161 GLU A O 1
ATOM 1240 N N . ASN A 1 162 ? 17.453 14.266 -6.867 1 84.81 162 ASN A N 1
ATOM 1241 C CA . ASN A 1 162 ? 18.547 14.609 -7.777 1 84.81 162 ASN A CA 1
ATOM 1242 C C . ASN A 1 162 ? 18.688 16.125 -7.926 1 84.81 162 ASN A C 1
ATOM 1244 O O . ASN A 1 162 ? 19.781 16.609 -8.258 1 84.81 162 ASN A O 1
ATOM 1248 N N . GLU A 1 163 ? 17.656 16.844 -7.746 1 90.62 163 GLU A N 1
ATOM 1249 C CA . GLU A 1 163 ? 17.719 18.281 -8.008 1 90.62 163 GLU A CA 1
ATOM 1250 C C . GLU A 1 163 ? 17.672 19.078 -6.707 1 90.62 163 GLU A C 1
ATOM 1252 O O . GLU A 1 163 ? 18.516 19.953 -6.484 1 90.62 163 GLU A O 1
ATOM 1257 N N . LEU A 1 164 ? 16.797 18.75 -5.766 1 93.44 164 LEU A N 1
ATOM 1258 C CA . LEU A 1 164 ? 16.594 19.547 -4.559 1 93.44 164 LEU A CA 1
ATOM 1259 C C . LEU A 1 164 ? 17.641 19.203 -3.5 1 93.44 164 LEU A C 1
ATOM 1261 O O . LEU A 1 164 ? 18.266 20.094 -2.945 1 93.44 164 LEU A O 1
ATOM 1265 N N . LEU A 1 165 ? 17.766 17.938 -3.199 1 88.25 165 LEU A N 1
ATOM 1266 C CA . LEU A 1 165 ? 18.547 17.469 -2.066 1 88.25 165 LEU A CA 1
ATOM 1267 C C . LEU A 1 165 ? 19.969 18.047 -2.102 1 88.25 165 LEU A C 1
ATOM 1269 O O . LEU A 1 165 ? 20.484 18.5 -1.078 1 88.25 165 LEU A O 1
ATOM 1273 N N . PRO A 1 166 ? 20.641 18.156 -3.23 1 83.25 166 PRO A N 1
ATOM 1274 C CA . PRO A 1 166 ? 21.984 18.703 -3.268 1 83.25 166 PRO A CA 1
ATOM 1275 C C . PRO A 1 166 ? 22.047 20.141 -2.762 1 83.25 166 PRO A C 1
ATOM 1277 O O . PRO A 1 166 ? 23.062 20.562 -2.199 1 83.25 166 PRO A O 1
ATOM 1280 N N . TYR A 1 167 ? 20.984 20.906 -2.961 1 87.31 167 TYR A N 1
ATOM 1281 C CA . TYR A 1 167 ? 20.953 22.297 -2.518 1 87.31 167 TYR A CA 1
ATOM 1282 C C . TYR A 1 167 ? 20.75 22.391 -1.01 1 87.31 167 TYR A C 1
ATOM 1284 O O . TYR A 1 167 ? 21.125 23.375 -0.381 1 87.31 167 TYR A O 1
ATOM 1292 N N . LEU A 1 168 ? 20.078 21.422 -0.446 1 86.69 168 LEU A N 1
ATOM 1293 C CA . LEU A 1 168 ? 19.781 21.438 0.981 1 86.69 168 LEU A CA 1
ATOM 1294 C C . LEU A 1 168 ? 20.984 20.984 1.799 1 86.69 168 LEU A C 1
ATOM 1296 O O . LEU A 1 168 ? 21.109 21.328 2.977 1 86.69 168 LEU A O 1
ATOM 1300 N N . LEU A 1 169 ? 21.641 20.109 1.355 1 77.19 169 LEU A N 1
ATOM 1301 C CA . LEU A 1 169 ? 22.812 19.594 2.062 1 77.19 169 LEU A CA 1
ATOM 1302 C C . LEU A 1 169 ? 23.922 20.641 2.102 1 77.19 169 LEU A C 1
ATOM 1304 O O . LEU A 1 169 ? 24.094 21.406 1.153 1 77.19 169 LEU A O 1
ATOM 1308 N N . GLU A 1 170 ? 23.875 21.453 3.441 1 61.19 170 GLU A N 1
ATOM 1309 C CA . GLU A 1 170 ? 24.938 22.422 3.66 1 61.19 170 GLU A CA 1
ATOM 1310 C C . GLU A 1 170 ? 26.312 21.844 3.316 1 61.19 170 GLU A C 1
ATOM 1312 O O . GLU A 1 170 ? 26.625 20.719 3.729 1 61.19 170 GLU A O 1
ATOM 1317 N N . GLY A 1 171 ? 27.188 22.547 2.615 1 56.62 171 GLY A N 1
ATOM 1318 C CA . GLY A 1 171 ? 28.547 22.219 2.242 1 56.62 171 GLY A CA 1
ATOM 1319 C C . GLY A 1 171 ? 28.641 21.109 1.201 1 56.62 171 GLY A C 1
ATOM 1320 O O . GLY A 1 171 ? 27.609 20.703 0.65 1 56.62 171 GLY A O 1
ATOM 1321 N N . ASP A 1 172 ? 29.719 20.781 0.774 1 56.06 172 ASP A N 1
ATOM 1322 C CA . ASP A 1 172 ? 30.094 19.859 -0.293 1 56.06 172 ASP A CA 1
ATOM 1323 C C . ASP A 1 172 ? 29.781 18.422 0.097 1 56.06 172 ASP A C 1
ATOM 1325 O O . ASP A 1 172 ? 30.516 17.5 -0.281 1 56.06 172 ASP A O 1
ATOM 1329 N N . LYS A 1 173 ? 28.734 18.375 1.213 1 61.34 173 LYS A N 1
ATOM 1330 C CA . LYS A 1 173 ? 28.625 16.984 1.641 1 61.34 173 LYS A CA 1
ATOM 1331 C C . LYS A 1 173 ? 27.547 16.25 0.838 1 61.34 173 LYS A C 1
ATOM 1333 O O . LYS A 1 173 ? 26.547 16.844 0.445 1 61.34 173 LYS A O 1
ATOM 1338 N N . LEU A 1 174 ? 27.875 15.148 0.353 1 65.19 174 LEU A N 1
ATOM 1339 C CA . LEU A 1 174 ? 27.016 14.195 -0.341 1 65.19 174 LEU A CA 1
ATOM 1340 C C . LEU A 1 174 ? 26.5 13.125 0.622 1 65.19 174 LEU A C 1
ATOM 1342 O O . LEU A 1 174 ? 27.188 12.758 1.576 1 65.19 174 LEU A O 1
ATOM 1346 N N . ILE A 1 175 ? 25.234 12.891 0.639 1 68.94 175 ILE A N 1
ATOM 1347 C CA . ILE A 1 175 ? 24.672 11.773 1.394 1 68.94 175 ILE A CA 1
ATOM 1348 C C . ILE A 1 175 ? 24.469 10.57 0.471 1 68.94 175 ILE A C 1
ATOM 1350 O O . ILE A 1 175 ? 24.047 10.727 -0.674 1 68.94 175 ILE A O 1
ATOM 1354 N N . PHE A 1 176 ? 24.938 9.492 0.992 1 76.5 176 PHE A N 1
ATOM 1355 C CA . PHE A 1 176 ? 24.75 8.242 0.259 1 76.5 176 PHE A CA 1
ATOM 1356 C C . PHE A 1 176 ? 24.188 7.164 1.169 1 76.5 176 PHE A C 1
ATOM 1358 O O . PHE A 1 176 ? 24.578 7.043 2.328 1 76.5 176 PHE A O 1
ATOM 1365 N N . SER A 1 177 ? 23.047 6.516 0.7 1 79.56 177 SER A N 1
ATOM 1366 C CA . SER A 1 177 ? 22.438 5.441 1.475 1 79.56 177 SER A CA 1
ATOM 1367 C C . SER A 1 177 ? 22.453 4.125 0.702 1 79.56 177 SER A C 1
ATOM 1369 O O . SER A 1 177 ? 22.406 4.125 -0.53 1 79.56 177 SER A O 1
ATOM 1371 N N . GLU A 1 178 ? 22.594 3.121 1.441 1 86.81 178 GLU A N 1
ATOM 1372 C CA . GLU A 1 178 ? 22.438 1.766 0.926 1 86.81 178 GLU A CA 1
ATOM 1373 C C . GLU A 1 178 ? 21.469 0.959 1.797 1 86.81 178 GLU A C 1
ATOM 1375 O O . GLU A 1 178 ? 21.641 0.883 3.016 1 86.81 178 GLU A O 1
ATOM 1380 N N . GLN A 1 179 ? 20.438 0.51 1.166 1 87.25 179 GLN A N 1
ATOM 1381 C CA . GLN A 1 179 ? 19.453 -0.308 1.884 1 87.25 179 GLN A CA 1
ATOM 1382 C C . GLN A 1 179 ? 19.766 -1.794 1.722 1 87.25 179 GLN A C 1
ATOM 1384 O O . GLN A 1 179 ? 19.734 -2.322 0.608 1 87.25 179 GLN A O 1
ATOM 1389 N N . LEU A 1 180 ? 20.141 -2.453 2.838 1 94.06 180 LEU A N 1
ATOM 1390 C CA . LEU A 1 180 ? 20.375 -3.893 2.838 1 94.06 180 LEU A CA 1
ATOM 1391 C C . LEU A 1 180 ? 19.078 -4.656 3.033 1 94.06 180 LEU A C 1
ATOM 1393 O O . LEU A 1 180 ? 18.328 -4.379 3.967 1 94.06 180 LEU A O 1
ATOM 1397 N N . ARG A 1 181 ? 18.812 -5.66 2.156 1 93.81 181 ARG A N 1
ATOM 1398 C CA . ARG A 1 181 ? 17.531 -6.379 2.18 1 93.81 181 ARG A CA 1
ATOM 1399 C C . ARG A 1 181 ? 17.719 -7.809 2.666 1 93.81 181 ARG A C 1
ATOM 1401 O O . ARG A 1 181 ? 18.641 -8.508 2.227 1 93.81 181 ARG A O 1
ATOM 1408 N N . PHE A 1 182 ? 16.859 -8.211 3.592 1 94.62 182 PHE A N 1
ATOM 1409 C CA . PHE A 1 182 ? 16.953 -9.531 4.215 1 94.62 182 PHE A CA 1
ATOM 1410 C C . PHE A 1 182 ? 15.602 -10.242 4.152 1 94.62 182 PHE A C 1
ATOM 1412 O O . PHE A 1 182 ? 14.547 -9.602 4.207 1 94.62 182 PHE A O 1
ATOM 1419 N N . ALA A 1 183 ? 15.594 -11.539 3.99 1 93.75 183 ALA A N 1
ATOM 1420 C CA . ALA A 1 183 ? 14.406 -12.391 4.043 1 93.75 183 ALA A CA 1
ATOM 1421 C C . ALA A 1 183 ? 14.648 -13.625 4.895 1 93.75 183 ALA A C 1
ATOM 1423 O O . ALA A 1 183 ? 15.781 -14.094 5.012 1 93.75 183 ALA A O 1
ATOM 1424 N N . GLY A 1 184 ? 13.578 -14.18 5.441 1 89.69 184 GLY A N 1
ATOM 1425 C CA . GLY A 1 184 ? 13.703 -15.375 6.254 1 89.69 184 GLY A CA 1
ATOM 1426 C C . GLY A 1 184 ? 14.086 -15.094 7.691 1 89.69 184 GLY A C 1
ATOM 1427 O O . GLY A 1 184 ? 14.414 -16 8.445 1 89.69 184 GLY A O 1
ATOM 1428 N N . ILE A 1 185 ? 14.125 -13.82 7.988 1 86.81 185 ILE A N 1
ATOM 1429 C CA . ILE A 1 185 ? 14.414 -13.383 9.344 1 86.81 185 ILE A CA 1
ATOM 1430 C C . ILE A 1 185 ? 13.43 -12.297 9.766 1 86.81 185 ILE A C 1
ATOM 1432 O O . ILE A 1 185 ? 13.055 -11.445 8.961 1 86.81 185 ILE A O 1
ATOM 1436 N N . GLY A 1 186 ? 12.945 -12.391 10.961 1 78.94 186 GLY A N 1
ATOM 1437 C CA . GLY A 1 186 ? 11.961 -11.445 11.453 1 78.94 186 GLY A CA 1
ATOM 1438 C C . GLY A 1 186 ? 12.578 -10.125 11.906 1 78.94 186 GLY A C 1
ATOM 1439 O O . GLY A 1 186 ? 13.766 -10.07 12.234 1 78.94 186 GLY A O 1
ATOM 1440 N N . GLU A 1 187 ? 11.766 -9.117 11.953 1 74.25 187 GLU A N 1
ATOM 1441 C CA . GLU A 1 187 ? 12.188 -7.773 12.344 1 74.25 187 GLU A CA 1
ATOM 1442 C C . GLU A 1 187 ? 12.805 -7.77 13.742 1 74.25 187 GLU A C 1
ATOM 1444 O O . GLU A 1 187 ? 13.852 -7.16 13.961 1 74.25 187 GLU A O 1
ATOM 1449 N N . SER A 1 188 ? 12.195 -8.391 14.688 1 65.81 188 SER A N 1
ATOM 1450 C CA . SER A 1 188 ? 12.656 -8.414 16.062 1 65.81 188 SER A CA 1
ATOM 1451 C C . SER A 1 188 ? 14.039 -9.055 16.172 1 65.81 188 SER A C 1
ATOM 1453 O O . SER A 1 188 ? 14.891 -8.594 16.938 1 65.81 188 SER A O 1
ATOM 1455 N N . ARG A 1 189 ? 14.266 -10.094 15.453 1 79 189 ARG A N 1
ATOM 1456 C CA . ARG A 1 189 ? 15.555 -10.781 15.469 1 79 189 ARG A CA 1
ATOM 1457 C C . ARG A 1 189 ? 16.641 -9.914 14.852 1 79 189 ARG A C 1
ATOM 1459 O O . ARG A 1 189 ? 17.766 -9.859 15.367 1 79 189 ARG A O 1
ATOM 1466 N N . VAL A 1 190 ? 16.359 -9.227 13.734 1 84.25 190 VAL A N 1
ATOM 1467 C CA . VAL A 1 190 ? 17.312 -8.328 13.102 1 84.25 190 VAL A CA 1
ATOM 1468 C C . VAL A 1 190 ? 17.719 -7.23 14.086 1 84.25 190 VAL A C 1
ATOM 1470 O O . VAL A 1 190 ? 18.906 -6.938 14.242 1 84.25 190 VAL A O 1
ATOM 1473 N N . GLU A 1 191 ? 16.75 -6.695 14.766 1 74.5 191 GLU A N 1
ATOM 1474 C CA . GLU A 1 191 ? 17.016 -5.648 15.742 1 74.5 191 GLU A CA 1
ATOM 1475 C C . GLU A 1 191 ? 17.906 -6.164 16.875 1 74.5 191 GLU A C 1
ATOM 1477 O O . GLU A 1 191 ? 18.828 -5.461 17.312 1 74.5 191 GLU A O 1
ATOM 1482 N N . THR A 1 192 ? 17.625 -7.355 17.281 1 78.94 192 THR A N 1
ATOM 1483 C CA . THR A 1 192 ? 18.406 -7.953 18.359 1 78.94 192 THR A CA 1
ATOM 1484 C C . THR A 1 192 ? 19.844 -8.203 17.906 1 78.94 192 THR A C 1
ATOM 1486 O O . THR A 1 192 ? 20.797 -7.887 18.641 1 78.94 192 THR A O 1
ATOM 1489 N N . GLU A 1 193 ? 20.016 -8.727 16.719 1 89.19 193 GLU A N 1
ATOM 1490 C CA . GLU A 1 193 ? 21.328 -9.078 16.188 1 89.19 193 GLU A CA 1
ATOM 1491 C C . GLU A 1 193 ? 22.156 -7.832 15.898 1 89.19 193 GLU A C 1
ATOM 1493 O O . GLU A 1 193 ? 23.391 -7.879 15.93 1 89.19 193 GLU A O 1
ATOM 1498 N N . LEU A 1 194 ? 21.438 -6.676 15.711 1 90.12 194 LEU A N 1
ATOM 1499 C CA . LEU A 1 194 ? 22.156 -5.477 15.289 1 90.12 194 LEU A CA 1
ATOM 1500 C C . LEU A 1 194 ? 22.047 -4.383 16.344 1 90.12 194 LEU A C 1
ATOM 1502 O O . LEU A 1 194 ? 22.422 -3.232 16.094 1 90.12 194 LEU A O 1
ATOM 1506 N N . MET A 1 195 ? 21.547 -4.668 17.484 1 84.44 195 MET A N 1
ATOM 1507 C CA . MET A 1 195 ? 21.203 -3.691 18.516 1 84.44 195 MET A CA 1
ATOM 1508 C C . MET A 1 195 ? 22.422 -2.844 18.875 1 84.44 195 MET A C 1
ATOM 1510 O O . MET A 1 195 ? 22.328 -1.623 19 1 84.44 195 MET A O 1
ATOM 1514 N N . ASP A 1 196 ? 23.562 -3.453 19.172 1 89.81 196 ASP A N 1
ATOM 1515 C CA . ASP A 1 196 ? 24.766 -2.732 19.562 1 89.81 196 ASP A CA 1
ATOM 1516 C C . ASP A 1 196 ? 25.219 -1.775 18.453 1 89.81 196 ASP A C 1
ATOM 1518 O O . ASP A 1 196 ? 25.688 -0.671 18.75 1 89.81 196 ASP A O 1
ATOM 1522 N N . LEU A 1 197 ? 25.078 -2.17 17.172 1 90 197 LEU A N 1
ATOM 1523 C CA . LEU A 1 197 ? 25.422 -1.305 16.047 1 90 197 LEU A CA 1
ATOM 1524 C C . LEU A 1 197 ? 24.469 -0.115 15.969 1 90 197 LEU A C 1
ATOM 1526 O O . LEU A 1 197 ? 24.906 1.011 15.703 1 90 197 LEU A O 1
ATOM 1530 N N . ILE A 1 198 ? 23.188 -0.361 16.203 1 79.69 198 ILE A N 1
ATOM 1531 C CA . ILE A 1 198 ? 22.141 0.663 16.109 1 79.69 198 ILE A CA 1
ATOM 1532 C C . ILE A 1 198 ? 22.312 1.676 17.234 1 79.69 198 ILE A C 1
ATOM 1534 O O . ILE A 1 198 ? 22.156 2.879 17.031 1 79.69 198 ILE A O 1
ATOM 1538 N N . ASP A 1 199 ? 22.734 1.15 18.375 1 77.81 199 ASP A N 1
ATOM 1539 C CA . ASP A 1 199 ? 22.891 2.006 19.547 1 77.81 199 ASP A CA 1
ATOM 1540 C C . ASP A 1 199 ? 24.125 2.893 19.438 1 77.81 199 ASP A C 1
ATOM 1542 O O . ASP A 1 199 ? 24.172 3.975 20.016 1 77.81 199 ASP A O 1
ATOM 1546 N N . ASN A 1 200 ? 25.125 2.467 18.703 1 80.94 200 ASN A N 1
ATOM 1547 C CA . ASN A 1 200 ? 26.391 3.178 18.625 1 80.94 200 ASN A CA 1
ATOM 1548 C C . ASN A 1 200 ? 26.609 3.814 17.25 1 80.94 200 ASN A C 1
ATOM 1550 O O . ASN A 1 200 ? 27.734 4.117 16.875 1 80.94 200 ASN A O 1
ATOM 1554 N N . GLN A 1 201 ? 25.484 4.039 16.641 1 74.69 201 GLN A N 1
ATOM 1555 C CA . GLN A 1 201 ? 25.594 4.539 15.266 1 74.69 201 GLN A CA 1
ATOM 1556 C C . GLN A 1 201 ? 25.875 6.035 15.242 1 74.69 201 GLN A C 1
ATOM 1558 O O . GLN A 1 201 ? 25.469 6.766 16.156 1 74.69 201 GLN A O 1
ATOM 1563 N N . SER A 1 202 ? 26.766 6.48 14.359 1 78.69 202 SER A N 1
ATOM 1564 C CA . SER A 1 202 ? 27 7.902 14.117 1 78.69 202 SER A CA 1
ATOM 1565 C C . SER A 1 202 ? 26.938 8.227 12.625 1 78.69 202 SER A C 1
ATOM 1567 O O . SER A 1 202 ? 25.891 8.586 12.109 1 78.69 202 SER A O 1
ATOM 1569 N N . ASN A 1 203 ? 28.094 7.984 11.891 1 80.56 203 ASN A N 1
ATOM 1570 C CA . ASN A 1 203 ? 28.219 8.023 10.438 1 80.56 203 ASN A CA 1
ATOM 1571 C C . ASN A 1 203 ? 28.938 6.785 9.906 1 80.56 203 ASN A C 1
ATOM 1573 O O . ASN A 1 203 ? 30.172 6.699 9.992 1 80.56 203 ASN A O 1
ATOM 1577 N N . PRO A 1 204 ? 28.031 5.84 9.414 1 87.19 204 PRO A N 1
ATOM 1578 C CA . PRO A 1 204 ? 26.672 5.895 8.898 1 87.19 204 PRO A CA 1
ATOM 1579 C C . PRO A 1 204 ? 25.625 5.637 9.992 1 87.19 204 PRO A C 1
ATOM 1581 O O . PRO A 1 204 ? 25.953 5.121 11.062 1 87.19 204 PRO A O 1
ATOM 1584 N N . THR A 1 205 ? 24.469 6.117 9.711 1 76.06 205 THR A N 1
ATOM 1585 C CA . THR A 1 205 ? 23.328 5.754 10.539 1 76.06 205 THR A CA 1
ATOM 1586 C C . THR A 1 205 ? 22.703 4.449 10.047 1 76.06 205 THR A C 1
ATOM 1588 O O . THR A 1 205 ? 22.844 4.082 8.883 1 76.06 205 THR A O 1
ATOM 1591 N N . ILE A 1 206 ? 22.109 3.725 11.047 1 82.81 206 ILE A N 1
ATOM 1592 C CA . ILE A 1 206 ? 21.469 2.439 10.773 1 82.81 206 ILE A CA 1
ATOM 1593 C C . ILE A 1 206 ? 19.984 2.521 11.109 1 82.81 206 ILE A C 1
ATOM 1595 O O . ILE A 1 206 ? 19.609 2.799 12.25 1 82.81 206 ILE A O 1
ATOM 1599 N N . ALA A 1 207 ? 19.203 2.328 10.086 1 71.25 207 ALA A N 1
ATOM 1600 C CA . ALA A 1 207 ? 17.75 2.385 10.305 1 71.25 207 ALA A CA 1
ATOM 1601 C C . ALA A 1 207 ? 17.094 1.078 9.891 1 71.25 207 ALA A C 1
ATOM 1603 O O . ALA A 1 207 ? 17.031 0.756 8.695 1 71.25 207 ALA A O 1
ATOM 1604 N N . PRO A 1 208 ? 16.625 0.312 10.844 1 73.69 208 PRO A N 1
ATOM 1605 C CA . PRO A 1 208 ? 15.844 -0.875 10.477 1 73.69 208 PRO A CA 1
ATOM 1606 C C . PRO A 1 208 ? 14.484 -0.53 9.875 1 73.69 208 PRO A C 1
ATOM 1608 O O . PRO A 1 208 ? 13.82 0.4 10.336 1 73.69 208 PRO A O 1
ATOM 1611 N N . LEU A 1 209 ? 14.211 -1.152 8.75 1 65.62 209 LEU A N 1
ATOM 1612 C CA . LEU A 1 209 ? 12.93 -0.96 8.078 1 65.62 209 LEU A CA 1
ATOM 1613 C C . LEU A 1 209 ? 12.188 -2.283 7.941 1 65.62 209 LEU A C 1
ATOM 1615 O O . LEU A 1 209 ? 12.797 -3.324 7.691 1 65.62 209 LEU A O 1
ATOM 1619 N N . ALA A 1 210 ? 10.906 -2.301 8.359 1 60.22 210 ALA A N 1
ATOM 1620 C CA . ALA A 1 210 ? 10.117 -3.525 8.258 1 60.22 210 ALA A CA 1
ATOM 1621 C C . ALA A 1 210 ? 9.195 -3.484 7.039 1 60.22 210 ALA A C 1
ATOM 1623 O O . ALA A 1 210 ? 8.625 -2.441 6.723 1 60.22 210 ALA A O 1
ATOM 1624 N N . GLY A 1 211 ? 9.219 -4.469 6.199 1 60.41 211 GLY A N 1
ATOM 1625 C CA . GLY A 1 211 ? 8.281 -4.703 5.117 1 60.41 211 GLY A CA 1
ATOM 1626 C C . GLY A 1 211 ? 7.504 -5.996 5.27 1 60.41 211 GLY A C 1
ATOM 1627 O O . GLY A 1 211 ? 7.688 -6.727 6.246 1 60.41 211 GLY A O 1
ATOM 1628 N N . PRO A 1 212 ? 6.547 -6.16 4.285 1 64 212 PRO A N 1
ATOM 1629 C CA . PRO A 1 212 ? 5.805 -7.422 4.352 1 64 212 PRO A CA 1
ATOM 1630 C C . PRO A 1 212 ? 6.695 -8.641 4.141 1 64 212 PRO A C 1
ATOM 1632 O O . PRO A 1 212 ? 7.16 -8.883 3.025 1 64 212 PRO A O 1
ATOM 1635 N N . HIS A 1 213 ? 6.961 -9.469 5.051 1 69.38 213 HIS A N 1
ATOM 1636 C CA . HIS A 1 213 ? 7.723 -10.711 5.074 1 69.38 213 HIS A CA 1
ATOM 1637 C C . HIS A 1 213 ? 9.195 -10.461 4.77 1 69.38 213 HIS A C 1
ATOM 1639 O O . HIS A 1 213 ? 9.898 -11.359 4.305 1 69.38 213 HIS A O 1
ATOM 1645 N N . GLU A 1 214 ? 9.594 -9.188 4.746 1 82.12 214 GLU A N 1
ATOM 1646 C CA . GLU A 1 214 ? 10.992 -8.805 4.535 1 82.12 214 GLU A CA 1
ATOM 1647 C C . GLU A 1 214 ? 11.414 -7.703 5.504 1 82.12 214 GLU A C 1
ATOM 1649 O O . GLU A 1 214 ? 10.562 -6.996 6.051 1 82.12 214 GLU A O 1
ATOM 1654 N N . VAL A 1 215 ? 12.711 -7.738 5.797 1 82.38 215 VAL A N 1
ATOM 1655 C CA . VAL A 1 215 ? 13.297 -6.715 6.656 1 82.38 215 VAL A CA 1
ATOM 1656 C C . VAL A 1 215 ? 14.453 -6.027 5.934 1 82.38 215 VAL A C 1
ATOM 1658 O O . VAL A 1 215 ? 15.18 -6.664 5.172 1 82.38 215 VAL A O 1
ATOM 1661 N N . SER A 1 216 ? 14.461 -4.785 6.047 1 85.75 216 SER A N 1
ATOM 1662 C CA . SER A 1 216 ? 15.578 -4.051 5.469 1 85.75 216 SER A CA 1
ATOM 1663 C C . SER A 1 216 ? 16.25 -3.15 6.504 1 85.75 216 SER A C 1
ATOM 1665 O O . SER A 1 216 ? 15.648 -2.832 7.535 1 85.75 216 SER A O 1
ATOM 1667 N N . THR A 1 217 ? 17.516 -2.908 6.309 1 84.88 217 THR A N 1
ATOM 1668 C CA . THR A 1 217 ? 18.297 -1.972 7.102 1 84.88 217 THR A CA 1
ATOM 1669 C C . THR A 1 217 ? 18.953 -0.916 6.207 1 84.88 217 THR A C 1
ATOM 1671 O O . THR A 1 217 ? 19.734 -1.243 5.316 1 84.88 217 THR A O 1
ATOM 1674 N N . ARG A 1 218 ? 18.625 0.297 6.461 1 82.19 218 ARG A N 1
ATOM 1675 C CA . ARG A 1 218 ? 19.172 1.389 5.664 1 82.19 218 ARG A CA 1
ATOM 1676 C C . ARG A 1 218 ? 20.391 1.993 6.344 1 82.19 218 ARG A C 1
ATOM 1678 O O . ARG A 1 218 ? 20.344 2.387 7.512 1 82.19 218 ARG A O 1
ATOM 1685 N N . LEU A 1 219 ? 21.516 1.958 5.625 1 86.75 219 LEU A N 1
ATOM 1686 C CA . LEU A 1 219 ? 22.75 2.633 6.035 1 86.75 219 LEU A CA 1
ATOM 1687 C C . LEU A 1 219 ? 22.891 3.973 5.324 1 86.75 219 LEU A C 1
ATOM 1689 O O . LEU A 1 219 ? 22.891 4.031 4.094 1 86.75 219 LEU A O 1
ATOM 1693 N N . THR A 1 220 ? 22.953 4.98 6.094 1 79.12 220 THR A N 1
ATOM 1694 C CA . THR A 1 220 ? 23.062 6.312 5.512 1 79.12 220 THR A CA 1
ATOM 1695 C C . THR A 1 220 ? 24.312 7.02 6.016 1 79.12 220 THR A C 1
ATOM 1697 O O . THR A 1 220 ? 24.547 7.113 7.223 1 79.12 220 THR A O 1
ATOM 1700 N N . ALA A 1 221 ? 25.25 7.422 5.105 1 82.12 221 ALA A N 1
ATOM 1701 C CA . ALA A 1 221 ? 26.469 8.148 5.434 1 82.12 221 ALA A CA 1
ATOM 1702 C C . ALA A 1 221 ? 26.469 9.539 4.793 1 82.12 221 ALA A C 1
ATOM 1704 O O . ALA A 1 221 ? 25.828 9.75 3.762 1 82.12 221 ALA A O 1
ATOM 1705 N N . ASN A 1 222 ? 27.047 10.453 5.426 1 75.06 222 ASN A N 1
ATOM 1706 C CA . ASN A 1 222 ? 27.297 11.781 4.863 1 75.06 222 ASN A CA 1
ATOM 1707 C C . ASN A 1 222 ? 28.797 12.047 4.691 1 75.06 222 ASN A C 1
ATOM 1709 O O . ASN A 1 222 ? 29.594 11.641 5.527 1 75.06 222 ASN A O 1
ATOM 1713 N N . GLY A 1 223 ? 29.234 12.523 3.541 1 75.69 223 GLY A N 1
ATOM 1714 C CA . GLY A 1 223 ? 30.625 12.812 3.215 1 75.69 223 GLY A CA 1
ATOM 1715 C C . GLY A 1 223 ? 30.766 13.781 2.057 1 75.69 223 GLY A C 1
ATOM 1716 O O . GLY A 1 223 ? 29.781 14.375 1.604 1 75.69 223 GLY A O 1
ATOM 1717 N N . ARG A 1 224 ? 32.031 14.008 1.663 1 77.56 224 ARG A N 1
ATOM 1718 C CA . ARG A 1 224 ? 32.344 14.977 0.627 1 77.56 224 ARG A CA 1
ATOM 1719 C C . ARG A 1 224 ? 31.891 14.5 -0.743 1 77.56 224 ARG A C 1
ATOM 1721 O O . ARG A 1 224 ? 31.578 15.305 -1.622 1 77.56 224 ARG A O 1
ATOM 1728 N N . ASN A 1 225 ? 31.922 13.203 -0.959 1 77.5 225 ASN A N 1
ATOM 1729 C CA . ASN A 1 225 ? 31.484 12.562 -2.191 1 77.5 225 ASN A CA 1
ATOM 1730 C C . ASN A 1 225 ? 30.969 11.148 -1.929 1 77.5 225 ASN A C 1
ATOM 1732 O O . ASN A 1 225 ? 31.031 10.656 -0.802 1 77.5 225 ASN A O 1
ATOM 1736 N N . GLN A 1 226 ? 30.469 10.555 -2.914 1 81.81 226 GLN A N 1
ATOM 1737 C CA . GLN A 1 226 ? 29.859 9.227 -2.791 1 81.81 226 GLN A CA 1
ATOM 1738 C C . GLN A 1 226 ? 30.891 8.195 -2.348 1 81.81 226 GLN A C 1
ATOM 1740 O O . GLN A 1 226 ? 30.578 7.305 -1.551 1 81.81 226 GLN A O 1
ATOM 1745 N N . GLU A 1 227 ? 32 8.336 -2.916 1 89.19 227 GLU A N 1
ATOM 1746 C CA . GLU A 1 227 ? 33.062 7.387 -2.58 1 89.19 227 GLU A CA 1
ATOM 1747 C C . GLU A 1 227 ? 33.375 7.398 -1.083 1 89.19 227 GLU A C 1
ATOM 1749 O O . GLU A 1 227 ? 33.531 6.34 -0.472 1 89.19 227 GLU A O 1
ATOM 1754 N N . GLU A 1 228 ? 33.469 8.547 -0.528 1 89.19 228 GLU A N 1
ATOM 1755 C CA . GLU A 1 228 ? 33.688 8.672 0.907 1 89.19 228 GLU A CA 1
ATOM 1756 C C . GLU A 1 228 ? 32.531 8.055 1.708 1 89.19 228 GLU A C 1
ATOM 1758 O O . GLU A 1 228 ? 32.781 7.395 2.725 1 89.19 228 GLU A O 1
ATOM 1763 N N . CYS A 1 229 ? 31.391 8.336 1.279 1 86.75 229 CYS A N 1
ATOM 1764 C CA . CYS A 1 229 ? 30.234 7.773 1.963 1 86.75 229 CYS A CA 1
ATOM 1765 C C . CYS A 1 229 ? 30.266 6.25 1.91 1 86.75 229 CYS A C 1
ATOM 1767 O O . CYS A 1 229 ? 30 5.586 2.914 1 86.75 229 CYS A O 1
ATOM 1769 N N . GLU A 1 230 ? 30.578 5.719 0.762 1 92.25 230 GLU A N 1
ATOM 1770 C CA . GLU A 1 230 ? 30.656 4.273 0.585 1 92.25 230 GLU A CA 1
ATOM 1771 C C . GLU A 1 230 ? 31.719 3.66 1.492 1 92.25 230 GLU A C 1
ATOM 1773 O O . GLU A 1 230 ? 31.531 2.559 2.014 1 92.25 230 GLU A O 1
ATOM 1778 N N . LYS A 1 231 ? 32.781 4.352 1.66 1 94.62 231 LYS A N 1
ATOM 1779 C CA . LYS A 1 231 ? 33.844 3.885 2.527 1 94.62 231 LYS A CA 1
ATOM 1780 C C . LYS A 1 231 ? 33.406 3.822 3.984 1 94.62 231 LYS A C 1
ATOM 1782 O O . LYS A 1 231 ? 33.844 2.957 4.742 1 94.62 231 LYS A O 1
ATOM 1787 N N . LEU A 1 232 ? 32.562 4.727 4.324 1 93.19 232 LEU A N 1
ATOM 1788 C CA . LEU A 1 232 ? 32.031 4.75 5.68 1 93.19 232 LEU A CA 1
ATOM 1789 C C . LEU A 1 232 ? 31.016 3.629 5.891 1 93.19 232 LEU A C 1
ATOM 1791 O O . LEU A 1 232 ? 30.953 3.041 6.973 1 93.19 232 LEU A O 1
ATOM 1795 N N . ILE A 1 233 ? 30.328 3.264 4.871 1 94.31 233 ILE A N 1
ATOM 1796 C CA . ILE A 1 233 ? 29.266 2.27 4.945 1 94.31 233 ILE A CA 1
ATOM 1797 C C . ILE A 1 233 ? 29.859 0.866 4.918 1 94.31 233 ILE A C 1
ATOM 1799 O O . ILE A 1 233 ? 29.375 -0.04 5.594 1 94.31 233 ILE A O 1
ATOM 1803 N N . ALA A 1 234 ? 30.922 0.695 4.258 1 96.19 234 ALA A N 1
ATOM 1804 C CA . ALA A 1 234 ? 31.484 -0.612 3.932 1 96.19 234 ALA A CA 1
ATOM 1805 C C . ALA A 1 234 ? 31.75 -1.422 5.199 1 96.19 234 ALA A C 1
ATOM 1807 O O . ALA A 1 234 ? 31.328 -2.578 5.305 1 96.19 234 ALA A O 1
ATOM 1808 N N . PRO A 1 235 ? 32.438 -0.826 6.195 1 96.38 235 PRO A N 1
ATOM 1809 C CA . PRO A 1 235 ? 32.719 -1.636 7.383 1 96.38 235 PRO A CA 1
ATOM 1810 C C . PRO A 1 235 ? 31.453 -2.02 8.156 1 96.38 235 PRO A C 1
ATOM 1812 O O . PRO A 1 235 ? 31.391 -3.1 8.742 1 96.38 235 PRO A O 1
ATOM 1815 N N . VAL A 1 236 ? 30.531 -1.18 8.156 1 95.88 236 VAL A N 1
ATOM 1816 C CA . VAL A 1 236 ? 29.281 -1.457 8.859 1 95.88 236 VAL A CA 1
ATOM 1817 C C . VAL A 1 236 ? 28.5 -2.547 8.125 1 95.88 236 VAL A C 1
ATOM 1819 O O . VAL A 1 236 ? 27.969 -3.471 8.75 1 95.88 236 VAL A O 1
ATOM 1822 N N . LYS A 1 237 ? 28.438 -2.4 6.82 1 96.56 237 LYS A N 1
ATOM 1823 C CA . LYS A 1 237 ? 27.797 -3.414 5.988 1 96.56 237 LYS A CA 1
ATOM 1824 C C . LYS A 1 237 ? 28.453 -4.781 6.195 1 96.56 237 LYS A C 1
ATOM 1826 O O . LYS A 1 237 ? 27.75 -5.789 6.336 1 96.56 237 LYS A O 1
ATOM 1831 N N . GLU A 1 238 ? 29.734 -4.785 6.227 1 97.38 238 GLU A N 1
ATOM 1832 C CA . GLU A 1 238 ? 30.469 -6.035 6.422 1 97.38 238 GLU A CA 1
ATOM 1833 C C . GLU A 1 238 ? 30.125 -6.68 7.758 1 97.38 238 GLU A C 1
ATOM 1835 O O . GLU A 1 238 ? 29.938 -7.895 7.84 1 97.38 238 GLU A O 1
ATOM 1840 N N . GLU A 1 239 ? 30.078 -5.879 8.75 1 97 239 GLU A N 1
ATOM 1841 C CA . GLU A 1 239 ? 29.734 -6.391 10.078 1 97 239 GLU A CA 1
ATOM 1842 C C . GLU A 1 239 ? 28.312 -6.941 10.109 1 97 239 GLU A C 1
ATOM 1844 O O . GLU A 1 239 ? 28.062 -7.996 10.695 1 97 239 GLU A O 1
ATOM 1849 N N . ILE A 1 240 ? 27.375 -6.238 9.492 1 96.81 240 ILE A N 1
ATOM 1850 C CA . ILE A 1 240 ? 25.984 -6.676 9.43 1 96.81 240 ILE A CA 1
ATOM 1851 C C . ILE A 1 240 ? 25.906 -8.008 8.688 1 96.81 240 ILE A C 1
ATOM 1853 O O . ILE A 1 240 ? 25.219 -8.93 9.148 1 96.81 240 ILE A O 1
ATOM 1857 N N . LEU A 1 241 ? 26.609 -8.133 7.566 1 97.44 241 LEU A N 1
ATOM 1858 C CA . LEU A 1 241 ? 26.547 -9.336 6.742 1 97.44 241 LEU A CA 1
ATOM 1859 C C . LEU A 1 241 ? 27.234 -10.508 7.445 1 97.44 241 LEU A C 1
ATOM 1861 O O . LEU A 1 241 ? 26.859 -11.664 7.234 1 97.44 241 LEU A O 1
ATOM 1865 N N . LYS A 1 242 ? 28.219 -10.188 8.25 1 97.19 242 LYS A N 1
ATOM 1866 C CA . LYS A 1 242 ? 28.844 -11.234 9.055 1 97.19 242 LYS A CA 1
ATOM 1867 C C . LYS A 1 242 ? 27.844 -11.852 10.031 1 97.19 242 LYS A C 1
ATOM 1869 O O . LYS A 1 242 ? 27.859 -13.055 10.273 1 97.19 242 LYS A O 1
ATOM 1874 N N . ARG A 1 243 ? 26.984 -11.07 10.492 1 96.75 243 ARG A N 1
ATOM 1875 C CA . ARG A 1 243 ? 26.047 -11.5 11.531 1 96.75 243 ARG A CA 1
ATOM 1876 C C . ARG A 1 243 ? 24.797 -12.125 10.922 1 96.75 243 ARG A C 1
ATOM 1878 O O . ARG A 1 243 ? 24.328 -13.164 11.391 1 96.75 243 ARG A O 1
ATOM 1885 N N . ILE A 1 244 ? 24.266 -11.477 9.836 1 96.25 244 ILE A N 1
ATOM 1886 C CA . ILE A 1 244 ? 22.984 -11.945 9.328 1 96.25 244 ILE A CA 1
ATOM 1887 C C . ILE A 1 244 ? 23.047 -12.07 7.805 1 96.25 244 ILE A C 1
ATOM 1889 O O . ILE A 1 244 ? 22.016 -11.953 7.129 1 96.25 244 ILE A O 1
ATOM 1893 N N . GLY A 1 245 ? 24.219 -12.312 7.305 1 96.75 245 GLY A N 1
ATOM 1894 C CA . GLY A 1 245 ? 24.422 -12.383 5.867 1 96.75 245 GLY A CA 1
ATOM 1895 C C . GLY A 1 245 ? 23.688 -13.531 5.211 1 96.75 245 GLY A C 1
ATOM 1896 O O . GLY A 1 245 ? 23.375 -13.477 4.016 1 96.75 245 GLY A O 1
ATOM 1897 N N . LYS A 1 246 ? 23.391 -14.531 5.934 1 96.19 246 LYS A N 1
ATOM 1898 C CA . LYS A 1 246 ? 22.703 -15.695 5.379 1 96.19 246 LYS A CA 1
ATOM 1899 C C . LYS A 1 246 ? 21.266 -15.336 4.977 1 96.19 246 LYS A C 1
ATOM 1901 O O . LYS A 1 246 ? 20.641 -16.062 4.211 1 96.19 246 LYS A O 1
ATOM 1906 N N . TYR A 1 247 ? 20.766 -14.234 5.453 1 96.94 247 TYR A N 1
ATOM 1907 C CA . TYR A 1 247 ? 19.422 -13.789 5.141 1 96.94 247 TYR A CA 1
ATOM 1908 C C . TYR A 1 247 ? 19.438 -12.672 4.109 1 96.94 247 TYR A C 1
ATOM 1910 O O . TYR A 1 247 ? 18.375 -12.148 3.734 1 96.94 247 TYR A O 1
ATOM 1918 N N . TYR A 1 248 ? 20.625 -12.234 3.635 1 97.5 248 TYR A N 1
ATOM 1919 C CA . TYR A 1 248 ? 20.812 -11.102 2.73 1 97.5 248 TYR A CA 1
ATOM 1920 C C . TYR A 1 248 ? 20.609 -11.523 1.28 1 97.5 248 TYR A C 1
ATOM 1922 O O . TYR A 1 248 ? 21.156 -12.539 0.838 1 97.5 248 TYR A O 1
ATOM 1930 N N . TYR A 1 249 ? 19.828 -10.734 0.523 1 97.25 249 TYR A N 1
ATOM 1931 C CA . TYR A 1 249 ? 19.641 -11.141 -0.866 1 97.25 249 TYR A CA 1
ATOM 1932 C C . TYR A 1 249 ? 20.016 -10.008 -1.816 1 97.25 249 TYR A C 1
ATOM 1934 O O . TYR A 1 249 ? 20.047 -10.195 -3.035 1 97.25 249 TYR A O 1
ATOM 1942 N N . GLY A 1 250 ? 20.203 -8.836 -1.275 1 95.56 250 GLY A N 1
ATOM 1943 C CA . GLY A 1 250 ? 20.594 -7.738 -2.141 1 95.56 250 GLY A CA 1
ATOM 1944 C C . GLY A 1 250 ? 20.391 -6.379 -1.507 1 95.56 250 GLY A C 1
ATOM 1945 O O . GLY A 1 250 ? 19.984 -6.281 -0.345 1 95.56 250 GLY A O 1
ATOM 1946 N N . SER A 1 251 ? 20.688 -5.316 -2.277 1 93.06 251 SER A N 1
ATOM 1947 C CA . SER A 1 251 ? 20.594 -3.945 -1.786 1 93.06 251 SER A CA 1
ATOM 1948 C C . SER A 1 251 ? 19.609 -3.129 -2.617 1 93.06 251 SER A C 1
ATOM 1950 O O . SER A 1 251 ? 19.297 -3.484 -3.758 1 93.06 251 SER A O 1
ATOM 1952 N N . ASP A 1 252 ? 19.094 -2.195 -1.894 1 85.44 252 ASP A N 1
ATOM 1953 C CA . ASP A 1 252 ? 18.312 -1.134 -2.527 1 85.44 252 ASP A CA 1
ATOM 1954 C C . ASP A 1 252 ? 17.125 -1.705 -3.287 1 85.44 252 ASP A C 1
ATOM 1956 O O . ASP A 1 252 ? 16.266 -2.377 -2.701 1 85.44 252 ASP A O 1
ATOM 1960 N N . HIS A 1 253 ? 17.047 -1.653 -4.594 1 80.62 253 HIS A N 1
ATOM 1961 C CA . HIS A 1 253 ? 15.836 -1.961 -5.344 1 80.62 253 HIS A CA 1
ATOM 1962 C C . HIS A 1 253 ? 15.805 -3.426 -5.77 1 80.62 253 HIS A C 1
ATOM 1964 O O . HIS A 1 253 ? 14.914 -3.844 -6.512 1 80.62 253 HIS A O 1
ATOM 1970 N N . THR A 1 254 ? 16.703 -4.16 -5.211 1 90.31 254 THR A N 1
ATOM 1971 C CA . THR A 1 254 ? 16.75 -5.566 -5.586 1 90.31 254 THR A CA 1
ATOM 1972 C C . THR A 1 254 ? 15.531 -6.309 -5.062 1 90.31 254 THR A C 1
ATOM 1974 O O . THR A 1 254 ? 15.195 -6.203 -3.881 1 90.31 254 THR A O 1
ATOM 1977 N N . LYS A 1 255 ? 14.82 -7.043 -5.965 1 91.69 255 LYS A N 1
ATOM 1978 C CA . LYS A 1 255 ? 13.727 -7.934 -5.578 1 91.69 255 LYS A CA 1
ATOM 1979 C C . LYS A 1 255 ? 14.242 -9.344 -5.309 1 91.69 255 LYS A C 1
ATOM 1981 O O . LYS A 1 255 ? 15.133 -9.828 -6.004 1 91.69 255 LYS A O 1
ATOM 1986 N N . ILE A 1 256 ? 13.695 -9.961 -4.328 1 96 256 ILE A N 1
ATOM 1987 C CA . ILE A 1 256 ? 14.195 -11.273 -3.938 1 96 256 ILE A CA 1
ATOM 1988 C C . ILE A 1 256 ? 14.008 -12.258 -5.09 1 96 256 ILE A C 1
ATOM 1990 O O . ILE A 1 256 ? 14.82 -13.164 -5.277 1 96 256 ILE A O 1
ATOM 1994 N N . GLU A 1 257 ? 12.914 -12.125 -5.875 1 97.38 257 GLU A N 1
ATOM 1995 C CA . GLU A 1 257 ? 12.68 -12.977 -7.035 1 97.38 257 GLU A CA 1
ATOM 1996 C C . GLU A 1 257 ? 13.812 -12.867 -8.047 1 97.38 257 GLU A C 1
ATOM 1998 O O . GLU A 1 257 ? 14.266 -13.875 -8.594 1 97.38 257 GLU A O 1
ATOM 2003 N N . GLN A 1 258 ? 14.25 -11.648 -8.25 1 96.5 258 GLN A N 1
ATOM 2004 C CA . GLN A 1 258 ? 15.359 -11.43 -9.172 1 96.5 258 GLN A CA 1
ATOM 2005 C C . GLN A 1 258 ? 16.641 -12.062 -8.648 1 96.5 258 GLN A C 1
ATOM 2007 O O . GLN A 1 258 ? 17.406 -12.664 -9.414 1 96.5 258 GLN A O 1
ATOM 2012 N N . ALA A 1 259 ? 16.859 -11.883 -7.348 1 97.06 259 ALA A N 1
ATOM 2013 C CA . ALA A 1 259 ? 18.062 -12.414 -6.723 1 97.06 259 ALA A CA 1
ATOM 2014 C C . ALA A 1 259 ? 18.125 -13.93 -6.848 1 97.06 259 ALA A C 1
ATOM 2016 O O . ALA A 1 259 ? 19.172 -14.492 -7.16 1 97.06 259 ALA A O 1
ATOM 2017 N N . VAL A 1 260 ? 17.031 -14.586 -6.617 1 97.56 260 VAL A N 1
ATOM 2018 C CA . VAL A 1 260 ? 17 -16.047 -6.672 1 97.56 260 VAL A CA 1
ATOM 2019 C C . VAL A 1 260 ? 17.188 -16.5 -8.117 1 97.56 260 VAL A C 1
ATOM 2021 O O . VAL A 1 260 ? 17.938 -17.453 -8.375 1 97.56 260 VAL A O 1
ATOM 2024 N N . LEU A 1 261 ? 16.516 -15.922 -9.102 1 97.75 261 LEU A N 1
ATOM 2025 C CA . LEU A 1 261 ? 16.625 -16.281 -10.508 1 97.75 261 LEU A CA 1
ATOM 2026 C C . LEU A 1 261 ? 18.062 -16.125 -10.992 1 97.75 261 LEU A C 1
ATOM 2028 O O . LEU A 1 261 ? 18.531 -16.891 -11.836 1 97.75 261 LEU A O 1
ATOM 2032 N N . ALA A 1 262 ? 18.781 -15.133 -10.414 1 97.06 262 ALA A N 1
ATOM 2033 C CA . ALA A 1 262 ? 20.156 -14.883 -10.797 1 97.06 262 ALA A CA 1
ATOM 2034 C C . ALA A 1 262 ? 21.078 -15.969 -10.258 1 97.06 262 ALA A C 1
ATOM 2036 O O . ALA A 1 262 ? 22.172 -16.203 -10.805 1 97.06 262 ALA A O 1
ATOM 2037 N N . LYS A 1 263 ? 20.703 -16.609 -9.211 1 97.25 263 LYS A N 1
ATOM 2038 C CA . LYS A 1 263 ? 21.562 -17.562 -8.531 1 97.25 263 LYS A CA 1
ATOM 2039 C C . LYS A 1 263 ? 21.344 -18.984 -9.078 1 97.25 263 LYS A C 1
ATOM 2041 O O . LYS A 1 263 ? 22.297 -19.766 -9.156 1 97.25 263 LYS A O 1
ATOM 2046 N N . ILE A 1 264 ? 20.094 -19.406 -9.43 1 96.75 264 ILE A N 1
ATOM 2047 C CA . ILE A 1 264 ? 19.797 -20.766 -9.891 1 96.75 264 ILE A CA 1
ATOM 2048 C C . ILE A 1 264 ? 20.438 -20.984 -11.266 1 96.75 264 ILE A C 1
ATOM 2050 O O . ILE A 1 264 ? 20.125 -20.281 -12.227 1 96.75 264 ILE A O 1
ATOM 2054 N N . PRO A 1 265 ? 21.312 -21.984 -11.289 1 94.81 265 PRO A N 1
ATOM 2055 C CA . PRO A 1 265 ? 22 -22.203 -12.562 1 94.81 265 PRO A CA 1
ATOM 2056 C C . PRO A 1 265 ? 21.172 -23.016 -13.547 1 94.81 265 PRO A C 1
ATOM 2058 O O . PRO A 1 265 ? 21.016 -24.234 -13.367 1 94.81 265 PRO A O 1
ATOM 2061 N N . GLY A 1 266 ? 20.453 -22.438 -14.484 1 93.94 266 GLY A N 1
ATOM 2062 C CA . GLY A 1 266 ? 19.781 -23.156 -15.547 1 93.94 266 GLY A CA 1
ATOM 2063 C C . GLY A 1 266 ? 18.266 -23.203 -15.383 1 93.94 266 GLY A C 1
ATOM 2064 O O . GLY A 1 266 ? 17.703 -22.469 -14.57 1 93.94 266 GLY A O 1
ATOM 2065 N N . ASP A 1 267 ? 17.688 -24.125 -16.203 1 97.81 267 ASP A N 1
ATOM 2066 C CA . ASP A 1 267 ? 16.234 -24.281 -16.203 1 97.81 267 ASP A CA 1
ATOM 2067 C C . ASP A 1 267 ? 15.766 -25.062 -14.977 1 97.81 267 ASP A C 1
ATOM 2069 O O . ASP A 1 267 ? 16.422 -26.031 -14.562 1 97.81 267 ASP A O 1
ATOM 2073 N N . PHE A 1 268 ? 14.688 -24.672 -14.438 1 98.62 268 PHE A N 1
ATOM 2074 C CA . PHE A 1 268 ? 14.172 -25.406 -13.281 1 98.62 268 PHE A CA 1
ATOM 2075 C C . PHE A 1 268 ? 12.648 -25.406 -13.273 1 98.62 268 PHE A C 1
ATOM 2077 O O . PHE A 1 268 ? 12.016 -24.75 -14.109 1 98.62 268 PHE A O 1
ATOM 2084 N N . ALA A 1 269 ? 12.023 -26.266 -12.461 1 98.75 269 ALA A N 1
ATOM 2085 C CA . ALA A 1 269 ? 10.586 -26.406 -12.281 1 98.75 269 ALA A CA 1
ATOM 2086 C C . ALA A 1 269 ? 10.234 -26.609 -10.805 1 98.75 269 ALA A C 1
ATOM 2088 O O . ALA A 1 269 ? 11.102 -26.938 -10 1 98.75 269 ALA A O 1
ATOM 2089 N N . ILE A 1 270 ? 8.992 -26.328 -10.453 1 98.88 270 ILE A N 1
ATOM 2090 C CA . ILE A 1 270 ? 8.609 -26.344 -9.047 1 98.88 270 ILE A CA 1
ATOM 2091 C C . ILE A 1 270 ? 7.43 -27.281 -8.844 1 98.88 270 ILE A C 1
ATOM 2093 O O . ILE A 1 270 ? 6.488 -27.297 -9.641 1 98.88 270 ILE A O 1
ATOM 2097 N N . TYR A 1 271 ? 7.516 -28.125 -7.891 1 98.88 271 TYR A N 1
ATOM 2098 C CA . TYR A 1 271 ? 6.387 -28.859 -7.328 1 98.88 271 TYR A CA 1
ATOM 2099 C C . TYR A 1 271 ? 5.883 -28.188 -6.055 1 98.88 271 TYR A C 1
ATOM 2101 O O . TYR A 1 271 ? 6.605 -28.125 -5.055 1 98.88 271 TYR A O 1
ATOM 2109 N N . ASP A 1 272 ? 4.66 -27.688 -6.098 1 98.75 272 ASP A N 1
ATOM 2110 C CA . ASP A 1 272 ? 4.188 -26.812 -5.027 1 98.75 272 ASP A CA 1
ATOM 2111 C C . ASP A 1 272 ? 3.045 -27.453 -4.254 1 98.75 272 ASP A C 1
ATOM 2113 O O . ASP A 1 272 ? 1.913 -27.516 -4.738 1 98.75 272 ASP A O 1
ATOM 2117 N N . GLY A 1 273 ? 3.293 -27.844 -3.084 1 97.75 273 GLY A N 1
ATOM 2118 C CA . GLY A 1 273 ? 2.273 -28.344 -2.174 1 97.75 273 GLY A CA 1
ATOM 2119 C C . GLY A 1 273 ? 1.982 -27.391 -1.025 1 97.75 273 GLY A C 1
ATOM 2120 O O . GLY A 1 273 ? 1.397 -27.797 -0.017 1 97.75 273 GLY A O 1
ATOM 2121 N N . VAL A 1 274 ? 2.389 -26.125 -1.2 1 96.75 274 VAL A N 1
ATOM 2122 C CA . VAL A 1 274 ? 2.344 -25.297 -0.007 1 96.75 274 VAL A CA 1
ATOM 2123 C C . VAL A 1 274 ? 1.696 -23.953 -0.343 1 96.75 274 VAL A C 1
ATOM 2125 O O . VAL A 1 274 ? 0.796 -23.5 0.367 1 96.75 274 VAL A O 1
ATOM 2128 N N . THR A 1 275 ? 2.014 -23.25 -1.471 1 96.81 275 THR A N 1
ATOM 2129 C CA . THR A 1 275 ? 1.767 -21.812 -1.591 1 96.81 275 THR A CA 1
ATOM 2130 C C . THR A 1 275 ? 0.61 -21.547 -2.547 1 96.81 275 THR A C 1
ATOM 2132 O O . THR A 1 275 ? 0.36 -20.406 -2.918 1 96.81 275 THR A O 1
ATOM 2135 N N . SER A 1 276 ? -0.042 -22.594 -2.992 1 96.31 276 SER A N 1
ATOM 2136 C CA . SER A 1 276 ? -1.097 -22.438 -3.988 1 96.31 276 SER A CA 1
ATOM 2137 C C . SER A 1 276 ? -0.616 -21.609 -5.176 1 96.31 276 SER A C 1
ATOM 2139 O O . SER A 1 276 ? -1.284 -20.656 -5.586 1 96.31 276 SER A O 1
ATOM 2141 N N . ALA A 1 277 ? 0.564 -21.906 -5.621 1 97.94 277 ALA A N 1
ATOM 2142 C CA . ALA A 1 277 ? 1.166 -21.406 -6.859 1 97.94 277 ALA A CA 1
ATOM 2143 C C . ALA A 1 277 ? 1.729 -20 -6.672 1 97.94 277 ALA A C 1
ATOM 2145 O O . ALA A 1 277 ? 2.229 -19.391 -7.621 1 97.94 277 ALA A O 1
ATOM 2146 N N . GLU A 1 278 ? 1.71 -19.453 -5.492 1 96.44 278 GLU A N 1
ATOM 2147 C CA . GLU A 1 278 ? 2.236 -18.109 -5.27 1 96.44 278 GLU A CA 1
ATOM 2148 C C . GLU A 1 278 ? 3.736 -18.062 -5.547 1 96.44 278 GLU A C 1
ATOM 2150 O O . GLU A 1 278 ? 4.227 -17.094 -6.141 1 96.44 278 GLU A O 1
ATOM 2155 N N . ILE A 1 279 ? 4.434 -19.047 -5.133 1 98.06 279 ILE A N 1
ATOM 2156 C CA . ILE A 1 279 ? 5.883 -19.078 -5.305 1 98.06 279 ILE A CA 1
ATOM 2157 C C . ILE A 1 279 ? 6.227 -19.016 -6.793 1 98.06 279 ILE A C 1
ATOM 2159 O O . ILE A 1 279 ? 7.16 -18.312 -7.191 1 98.06 279 ILE A O 1
ATOM 2163 N N . TYR A 1 280 ? 5.508 -19.703 -7.586 1 98.38 280 TYR A N 1
ATOM 2164 C CA . TYR A 1 280 ? 5.707 -19.719 -9.031 1 98.38 280 TYR A CA 1
ATOM 2165 C C . TYR A 1 280 ? 5.32 -18.391 -9.656 1 98.38 280 TYR A C 1
ATOM 2167 O O . TYR A 1 280 ? 6.074 -17.828 -10.461 1 98.38 280 TYR A O 1
ATOM 2175 N N . SER A 1 281 ? 4.145 -17.953 -9.25 1 97.31 281 SER A N 1
ATOM 2176 C CA . SER A 1 281 ? 3.598 -16.734 -9.836 1 97.31 281 SER A CA 1
ATOM 2177 C C . SER A 1 281 ? 4.516 -15.539 -9.586 1 97.31 281 SER A C 1
ATOM 2179 O O . SER A 1 281 ? 4.742 -14.734 -10.484 1 97.31 281 SER A O 1
ATOM 2181 N N . ARG A 1 282 ? 5.055 -15.477 -8.484 1 95.81 282 ARG A N 1
ATOM 2182 C CA . ARG A 1 282 ? 5.965 -14.391 -8.117 1 95.81 282 ARG A CA 1
ATOM 2183 C C . ARG A 1 282 ? 7.246 -14.453 -8.945 1 95.81 282 ARG A C 1
ATOM 2185 O O . ARG A 1 282 ? 7.688 -13.438 -9.492 1 95.81 282 ARG A O 1
ATOM 2192 N N . LEU A 1 283 ? 7.816 -15.57 -9.062 1 97.38 283 LEU A N 1
ATOM 2193 C CA . LEU A 1 283 ? 9.07 -15.727 -9.797 1 97.38 283 LEU A CA 1
ATOM 2194 C C . LEU A 1 283 ? 8.875 -15.414 -11.273 1 97.38 283 LEU A C 1
ATOM 2196 O O . LEU A 1 283 ? 9.727 -14.773 -11.898 1 97.38 283 LEU A O 1
ATOM 2200 N N . LYS A 1 284 ? 7.785 -15.859 -11.758 1 95.88 284 LYS A N 1
ATOM 2201 C CA . LYS A 1 284 ? 7.547 -15.719 -13.195 1 95.88 284 LYS A CA 1
ATOM 2202 C C . LYS A 1 284 ? 7.457 -14.25 -13.594 1 95.88 284 LYS A C 1
ATOM 2204 O O . LYS A 1 284 ? 7.75 -13.898 -14.734 1 95.88 284 LYS A O 1
ATOM 2209 N N . GLU A 1 285 ? 7.129 -13.445 -12.641 1 92.12 285 GLU A N 1
ATOM 2210 C CA . GLU A 1 285 ? 7.055 -12.008 -12.883 1 92.12 285 GLU A CA 1
ATOM 2211 C C . GLU A 1 285 ? 8.398 -11.453 -13.344 1 92.12 285 GLU A C 1
ATOM 2213 O O . GLU A 1 285 ? 8.453 -10.5 -14.117 1 92.12 285 GLU A O 1
ATOM 2218 N N . TYR A 1 286 ? 9.445 -12.062 -12.93 1 93.62 286 TYR A N 1
ATOM 2219 C CA . TYR A 1 286 ? 10.773 -11.523 -13.188 1 93.62 286 TYR A CA 1
ATOM 2220 C C . TYR A 1 286 ? 11.609 -12.492 -14.016 1 93.62 286 TYR A C 1
ATOM 2222 O O . TYR A 1 286 ? 12.812 -12.297 -14.18 1 93.62 286 TYR A O 1
ATOM 2230 N N . ASP A 1 287 ? 10.93 -13.539 -14.484 1 95.88 287 ASP A N 1
ATOM 2231 C CA . ASP A 1 287 ? 11.609 -14.586 -15.242 1 95.88 287 ASP A CA 1
ATOM 2232 C C . ASP A 1 287 ? 11.766 -14.18 -16.703 1 95.88 287 ASP A C 1
ATOM 2234 O O . ASP A 1 287 ? 11.188 -14.812 -17.594 1 95.88 287 ASP A O 1
ATOM 2238 N N . LYS A 1 288 ? 12.656 -13.281 -17.016 1 91.06 288 LYS A N 1
ATOM 2239 C CA . LYS A 1 288 ? 12.828 -12.711 -18.344 1 91.06 288 LYS A CA 1
ATOM 2240 C C . LYS A 1 288 ? 13.422 -13.742 -19.312 1 91.06 288 LYS A C 1
ATOM 2242 O O . LYS A 1 288 ? 13.133 -13.711 -20.5 1 91.06 288 LYS A O 1
ATOM 2247 N N . ASP A 1 289 ? 14.148 -14.641 -18.781 1 93.56 289 ASP A N 1
ATOM 2248 C CA . ASP A 1 289 ? 14.836 -15.617 -19.625 1 93.56 289 ASP A CA 1
ATOM 2249 C C . ASP A 1 289 ? 14.062 -16.938 -19.688 1 93.56 289 ASP A C 1
ATOM 2251 O O . ASP A 1 289 ? 14.562 -17.938 -20.219 1 93.56 289 ASP A O 1
ATOM 2255 N N . ASN A 1 290 ? 12.922 -17 -19.125 1 95.25 290 ASN A N 1
ATOM 2256 C CA . ASN A 1 290 ? 12.086 -18.188 -19.094 1 95.25 290 ASN A CA 1
ATOM 2257 C C . ASN A 1 290 ? 12.836 -19.406 -18.547 1 95.25 290 ASN A C 1
ATOM 2259 O O . ASN A 1 290 ? 12.836 -20.469 -19.156 1 95.25 290 ASN A O 1
ATOM 2263 N N . GLN A 1 291 ? 13.57 -19.141 -17.406 1 97.12 291 GLN A N 1
ATOM 2264 C CA . GLN A 1 291 ? 14.289 -20.203 -16.719 1 97.12 291 GLN A CA 1
ATOM 2265 C C . GLN A 1 291 ? 13.32 -21.125 -15.977 1 97.12 291 GLN A C 1
ATOM 2267 O O . GLN A 1 291 ? 13.578 -22.328 -15.836 1 97.12 291 GLN A O 1
ATOM 2272 N N . LEU A 1 292 ? 12.352 -20.609 -15.406 1 98.38 292 LEU A N 1
ATOM 2273 C CA . LEU A 1 292 ? 11.297 -21.359 -14.742 1 98.38 292 LEU A CA 1
ATOM 2274 C C . LEU A 1 292 ? 10.328 -21.953 -15.758 1 98.38 292 LEU A C 1
ATOM 2276 O O . LEU A 1 292 ? 9.469 -21.234 -16.297 1 98.38 292 LEU A O 1
ATOM 2280 N N . LYS A 1 293 ? 10.367 -23.234 -15.961 1 98 293 LYS A N 1
ATOM 2281 C CA . LYS A 1 293 ? 9.688 -23.875 -17.094 1 98 293 LYS A CA 1
ATOM 2282 C C . LYS A 1 293 ? 8.25 -24.25 -16.719 1 98 293 LYS A C 1
ATOM 2284 O O . LYS A 1 293 ? 7.402 -24.406 -17.609 1 98 293 LYS A O 1
ATOM 2289 N N . GLY A 1 294 ? 8.016 -24.375 -15.414 1 97.81 294 GLY A N 1
ATOM 2290 C CA . GLY A 1 294 ? 6.652 -24.703 -15.031 1 97.81 294 GLY A CA 1
ATOM 2291 C C . GLY A 1 294 ? 6.523 -25.094 -13.57 1 97.81 294 GLY A C 1
ATOM 2292 O O . GLY A 1 294 ? 7.48 -24.984 -12.805 1 97.81 294 GLY A O 1
ATOM 2293 N N . MET A 1 295 ? 5.312 -25.438 -13.203 1 98.31 295 MET A N 1
ATOM 2294 C CA . MET A 1 295 ? 4.992 -25.844 -11.844 1 98.31 295 MET A CA 1
ATOM 2295 C C . MET A 1 295 ? 3.855 -26.859 -11.828 1 98.31 295 MET A C 1
ATOM 2297 O O . MET A 1 295 ? 2.957 -26.797 -12.672 1 98.31 295 MET A O 1
ATOM 2301 N N . LEU A 1 296 ? 3.971 -27.797 -10.977 1 98.44 296 LEU A N 1
ATOM 2302 C CA . LEU A 1 296 ? 2.873 -28.719 -10.688 1 98.44 296 LEU A CA 1
ATOM 2303 C C . LEU A 1 296 ? 2.367 -28.531 -9.258 1 98.44 296 LEU A C 1
ATOM 2305 O O . LEU A 1 296 ? 3.162 -28.344 -8.336 1 98.44 296 LEU A O 1
ATOM 2309 N N . LEU A 1 297 ? 1.063 -28.484 -9.156 1 98.25 297 LEU A N 1
ATOM 2310 C CA . LEU A 1 297 ? 0.456 -28.469 -7.828 1 98.25 297 LEU A CA 1
ATOM 2311 C C . LEU A 1 297 ? 0.377 -29.859 -7.234 1 98.25 297 LEU A C 1
ATOM 2313 O O . LEU A 1 297 ? 0.091 -30.828 -7.949 1 98.25 297 LEU A O 1
ATOM 2317 N N . ASP A 1 298 ? 0.595 -29.953 -5.941 1 97.5 298 ASP A N 1
ATOM 2318 C CA . ASP A 1 298 ? 0.541 -31.234 -5.25 1 97.5 298 ASP A CA 1
ATOM 2319 C C . ASP A 1 298 ? -0.786 -31.938 -5.516 1 97.5 298 ASP A C 1
ATOM 2321 O O . ASP A 1 298 ? -1.855 -31.359 -5.309 1 97.5 298 ASP A O 1
ATOM 2325 N N . ASN A 1 299 ? -0.687 -33.125 -6.008 1 96.56 299 ASN A N 1
ATOM 2326 C CA . ASN A 1 299 ? -1.84 -33.938 -6.355 1 96.56 299 ASN A CA 1
ATOM 2327 C C . ASN A 1 299 ? -1.508 -35.438 -6.285 1 96.56 299 ASN A C 1
ATOM 2329 O O . ASN A 1 299 ? -0.426 -35.844 -6.699 1 96.56 299 ASN A O 1
ATOM 2333 N N . ASP A 1 300 ? -2.445 -36.25 -5.898 1 95.75 300 ASP A N 1
ATOM 2334 C CA . ASP A 1 300 ? -2.254 -37.688 -5.727 1 95.75 300 ASP A CA 1
ATOM 2335 C C . ASP A 1 300 ? -1.946 -38.375 -7.062 1 95.75 300 ASP A C 1
ATOM 2337 O O . ASP A 1 300 ? -1.359 -39.438 -7.094 1 95.75 300 ASP A O 1
ATOM 2341 N N . LYS A 1 301 ? -2.328 -37.75 -8.141 1 94.56 301 LYS A N 1
ATOM 2342 C CA . LYS A 1 301 ? -2.076 -38.281 -9.469 1 94.56 301 LYS A CA 1
ATOM 2343 C C . LYS A 1 301 ? -0.587 -38.25 -9.805 1 94.56 301 LYS A C 1
ATOM 2345 O O . LYS A 1 301 ? -0.123 -39.031 -10.641 1 94.56 301 LYS A O 1
ATOM 2350 N N . TYR A 1 302 ? 0.118 -37.312 -9.203 1 96.25 302 TYR A N 1
ATOM 2351 C CA . TYR A 1 302 ? 1.554 -37.219 -9.445 1 96.25 302 TYR A CA 1
ATOM 2352 C C . TYR A 1 302 ? 2.332 -38.062 -8.43 1 96.25 302 TYR A C 1
ATOM 2354 O O . TYR A 1 302 ? 3.209 -38.844 -8.797 1 96.25 302 TYR A O 1
ATOM 2362 N N . VAL A 1 303 ? 2.033 -37.75 -7.184 1 96.44 303 VAL A N 1
ATOM 2363 C CA . VAL A 1 303 ? 2.699 -38.438 -6.078 1 96.44 303 VAL A CA 1
ATOM 2364 C C . VAL A 1 303 ? 1.667 -38.844 -5.031 1 96.44 303 VAL A C 1
ATOM 2366 O O . VAL A 1 303 ? 0.961 -38 -4.477 1 96.44 303 VAL A O 1
ATOM 2369 N N . SER A 1 304 ? 1.69 -40.125 -4.68 1 95.5 304 SER A N 1
ATOM 2370 C CA . SER A 1 304 ? 0.683 -40.688 -3.785 1 95.5 304 SER A CA 1
ATOM 2371 C C . SER A 1 304 ? 0.813 -40.094 -2.379 1 95.5 304 SER A C 1
ATOM 2373 O O . SER A 1 304 ? 1.917 -40.031 -1.837 1 95.5 304 SER A O 1
ATOM 2375 N N . SER A 1 305 ? -0.346 -39.812 -1.819 1 91.56 305 SER A N 1
ATOM 2376 C CA . SER A 1 305 ? -0.377 -39.25 -0.47 1 91.56 305 SER A CA 1
ATOM 2377 C C . SER A 1 305 ? -0.111 -40.344 0.577 1 91.56 305 SER A C 1
ATOM 2379 O O . SER A 1 305 ? 0.109 -40.031 1.75 1 91.56 305 SER A O 1
ATOM 2381 N N . THR A 1 306 ? -0.085 -41.562 0.182 1 94.38 306 THR A N 1
ATOM 2382 C CA . THR A 1 306 ? 0.098 -42.656 1.123 1 94.38 306 THR A CA 1
ATOM 2383 C C . THR A 1 306 ? 1.576 -42.844 1.45 1 94.38 306 THR A C 1
ATOM 2385 O O . THR A 1 306 ? 1.92 -43.531 2.412 1 94.38 306 THR A O 1
ATOM 2388 N N . LEU A 1 307 ? 2.432 -42.25 0.711 1 96 307 LEU A N 1
ATOM 2389 C CA . LEU A 1 307 ? 3.869 -42.375 0.939 1 96 307 LEU A CA 1
ATOM 2390 C C . LEU A 1 307 ? 4.301 -41.469 2.1 1 96 307 LEU A C 1
ATOM 2392 O O . LEU A 1 307 ? 3.555 -40.594 2.523 1 96 307 LEU A O 1
ATOM 2396 N N . THR A 1 308 ? 5.531 -41.781 2.588 1 96.38 308 THR A N 1
ATOM 2397 C CA . THR A 1 308 ? 6.086 -40.938 3.623 1 96.38 308 THR A CA 1
ATOM 2398 C C . THR A 1 308 ? 6.43 -39.562 3.057 1 96.38 308 THR A C 1
ATOM 2400 O O . THR A 1 308 ? 6.613 -39.406 1.847 1 96.38 308 THR A O 1
ATOM 2403 N N . LEU A 1 309 ? 6.426 -38.625 3.92 1 96.5 309 LEU A N 1
ATOM 2404 C CA . LEU A 1 309 ? 6.715 -37.25 3.49 1 96.5 309 LEU A CA 1
ATOM 2405 C C . LEU A 1 309 ? 8.055 -37.188 2.771 1 96.5 309 LEU A C 1
ATOM 2407 O O . LEU A 1 309 ? 8.188 -36.469 1.767 1 96.5 309 LEU A O 1
ATOM 2411 N N . GLU A 1 310 ? 9.07 -37.875 3.291 1 95.94 310 GLU A N 1
ATOM 2412 C CA . GLU A 1 310 ? 10.398 -37.875 2.684 1 95.94 310 GLU A CA 1
ATOM 2413 C C . GLU A 1 310 ? 10.359 -38.469 1.277 1 95.94 310 GLU A C 1
ATOM 2415 O O . GLU A 1 310 ? 10.977 -37.938 0.355 1 95.94 310 GLU A O 1
ATOM 2420 N N . GLU A 1 311 ? 9.641 -39.531 1.164 1 97.44 311 GLU A N 1
ATOM 2421 C CA . GLU A 1 311 ? 9.492 -40.156 -0.145 1 97.44 311 GLU A CA 1
ATOM 2422 C C . GLU A 1 311 ? 8.758 -39.25 -1.117 1 97.44 311 GLU A C 1
ATOM 2424 O O . GLU A 1 311 ? 9.148 -39.125 -2.279 1 97.44 311 GLU A O 1
ATOM 2429 N N . ARG A 1 312 ? 7.723 -38.656 -0.617 1 98.06 312 ARG A N 1
ATOM 2430 C CA . ARG A 1 312 ? 6.934 -37.75 -1.453 1 98.06 312 ARG A CA 1
ATOM 2431 C C . ARG A 1 312 ? 7.773 -36.594 -1.932 1 98.06 312 ARG A C 1
ATOM 2433 O O . ARG A 1 312 ? 7.664 -36.156 -3.086 1 98.06 312 ARG A O 1
ATOM 2440 N N . LEU A 1 313 ? 8.586 -36.062 -1.036 1 98.25 313 LEU A N 1
ATOM 2441 C CA . LEU A 1 313 ? 9.422 -34.938 -1.367 1 98.25 313 LEU A CA 1
ATOM 2442 C C . LEU A 1 313 ? 10.398 -35.281 -2.486 1 98.25 313 LEU A C 1
ATOM 2444 O O . LEU A 1 313 ? 10.555 -34.5 -3.439 1 98.25 313 LEU A O 1
ATOM 2448 N N . LYS A 1 314 ? 11.039 -36.406 -2.391 1 98.06 314 LYS A N 1
ATOM 2449 C CA . LYS A 1 314 ? 12 -36.844 -3.393 1 98.06 314 LYS A CA 1
ATOM 2450 C C . LYS A 1 314 ? 11.312 -37.156 -4.715 1 98.06 314 LYS A C 1
ATOM 2452 O O . LYS A 1 314 ? 11.781 -36.75 -5.781 1 98.06 314 LYS A O 1
ATOM 2457 N N . LEU A 1 315 ? 10.234 -37.844 -4.645 1 98.38 315 LEU A N 1
ATOM 2458 C CA . LEU A 1 315 ? 9.523 -38.281 -5.844 1 98.38 315 LEU A CA 1
ATOM 2459 C C . LEU A 1 315 ? 8.906 -37.094 -6.57 1 98.38 315 LEU A C 1
ATOM 2461 O O . LEU A 1 315 ? 8.875 -37.062 -7.801 1 98.38 315 LEU A O 1
ATOM 2465 N N . SER A 1 316 ? 8.359 -36.156 -5.809 1 98.62 316 SER A N 1
ATOM 2466 C CA . SER A 1 316 ? 7.766 -35 -6.438 1 98.62 316 SER A CA 1
ATOM 2467 C C . SER A 1 316 ? 8.82 -34.156 -7.152 1 98.62 316 SER A C 1
ATOM 2469 O O . SER A 1 316 ? 8.57 -33.625 -8.242 1 98.62 316 SER A O 1
ATOM 2471 N N . ALA A 1 317 ? 9.992 -34.031 -6.531 1 98.69 317 ALA A N 1
ATOM 2472 C CA . ALA A 1 317 ? 11.086 -33.312 -7.191 1 98.69 317 ALA A CA 1
ATOM 2473 C C . ALA A 1 317 ? 11.477 -34.031 -8.492 1 98.69 317 ALA A C 1
ATOM 2475 O O . ALA A 1 317 ? 11.672 -33.375 -9.523 1 98.69 317 ALA A O 1
ATOM 2476 N N . ALA A 1 318 ? 11.555 -35.344 -8.406 1 98.5 318 ALA A N 1
ATOM 2477 C CA . ALA A 1 318 ? 11.922 -36.125 -9.586 1 98.5 318 ALA A CA 1
ATOM 2478 C C . ALA A 1 318 ? 10.844 -36 -10.664 1 98.5 318 ALA A C 1
ATOM 2480 O O . ALA A 1 318 ? 11.156 -35.875 -11.852 1 98.5 318 ALA A O 1
ATOM 2481 N N . TYR A 1 319 ? 9.656 -36.125 -10.25 1 98.44 319 TYR A N 1
ATOM 2482 C CA . TYR A 1 319 ? 8.539 -36.094 -11.188 1 98.44 319 TYR A CA 1
ATOM 2483 C C . TYR A 1 319 ? 8.484 -34.781 -11.953 1 98.44 319 TYR A C 1
ATOM 2485 O O . TYR A 1 319 ? 8.383 -34.781 -13.18 1 98.44 319 TYR A O 1
ATOM 2493 N N . VAL A 1 320 ? 8.539 -33.688 -11.234 1 98.56 320 VAL A N 1
ATOM 2494 C CA . VAL A 1 320 ? 8.391 -32.375 -11.883 1 98.56 320 VAL A CA 1
ATOM 2495 C C . VAL A 1 320 ? 9.586 -32.125 -12.789 1 98.56 320 VAL A C 1
ATOM 2497 O O . VAL A 1 320 ? 9.445 -31.5 -13.852 1 98.56 320 VAL A O 1
ATOM 2500 N N . ARG A 1 321 ? 10.766 -32.531 -12.383 1 98.12 321 ARG A N 1
ATOM 2501 C CA . ARG A 1 321 ? 11.953 -32.406 -13.219 1 98.12 321 ARG A CA 1
ATOM 2502 C C . ARG A 1 321 ? 11.773 -33.125 -14.539 1 98.12 321 ARG A C 1
ATOM 2504 O O . ARG A 1 321 ? 12.062 -32.594 -15.609 1 98.12 321 ARG A O 1
ATOM 2511 N N . ASP A 1 322 ? 11.305 -34.375 -14.43 1 97.88 322 ASP A N 1
ATOM 2512 C CA . ASP A 1 322 ? 11.102 -35.188 -15.617 1 97.88 322 ASP A CA 1
ATOM 2513 C C . ASP A 1 322 ? 10 -34.594 -16.5 1 97.88 322 ASP A C 1
ATOM 2515 O O . ASP A 1 322 ? 10.125 -34.594 -17.734 1 97.88 322 ASP A O 1
ATOM 2519 N N . PHE A 1 323 ? 9 -34.188 -15.859 1 97.88 323 PHE A N 1
ATOM 2520 C CA . PHE A 1 323 ? 7.848 -33.656 -16.578 1 97.88 323 PHE A CA 1
ATOM 2521 C C . PHE A 1 323 ? 8.25 -32.469 -17.453 1 97.88 323 PHE A C 1
ATOM 2523 O O . PHE A 1 323 ? 7.895 -32.406 -18.625 1 97.88 323 PHE A O 1
ATOM 2530 N N . TYR A 1 324 ? 9.016 -31.562 -16.906 1 97.94 324 TYR A N 1
ATOM 2531 C CA . TYR A 1 324 ? 9.344 -30.328 -17.609 1 97.94 324 TYR A CA 1
ATOM 2532 C C . TYR A 1 324 ? 10.727 -30.422 -18.25 1 97.94 324 TYR A C 1
ATOM 2534 O O . TYR A 1 324 ? 11.172 -29.5 -18.938 1 97.94 324 TYR A O 1
ATOM 2542 N N . GLN A 1 325 ? 11.43 -31.5 -17.984 1 97.25 325 GLN A N 1
ATOM 2543 C CA . GLN A 1 325 ? 12.75 -31.75 -18.562 1 97.25 325 GLN A CA 1
ATOM 2544 C C . GLN A 1 325 ? 13.727 -30.641 -18.203 1 97.25 325 GLN A C 1
ATOM 2546 O O . GLN A 1 325 ? 14.367 -30.062 -19.078 1 97.25 325 GLN A O 1
ATOM 2551 N N . THR A 1 326 ? 13.852 -30.422 -16.922 1 97.94 326 THR A N 1
ATOM 2552 C CA . THR A 1 326 ? 14.742 -29.375 -16.438 1 97.94 326 THR A CA 1
ATOM 2553 C C . THR A 1 326 ? 15.961 -29.984 -15.742 1 97.94 326 THR A C 1
ATOM 2555 O O . THR A 1 326 ? 15.992 -31.188 -15.469 1 97.94 326 THR A O 1
ATOM 2558 N N . GLU A 1 327 ? 16.938 -29.203 -15.453 1 97.06 327 GLU A N 1
ATOM 2559 C CA . GLU A 1 327 ? 18.156 -29.625 -14.766 1 97.06 327 GLU A CA 1
ATOM 2560 C C . GLU A 1 327 ? 17.953 -29.609 -13.25 1 97.06 327 GLU A C 1
ATOM 2562 O O . GLU A 1 327 ? 18.547 -30.438 -12.539 1 97.06 327 GLU A O 1
ATOM 2567 N N . ILE A 1 328 ? 17.172 -28.703 -12.836 1 98.38 328 ILE A N 1
ATOM 2568 C CA . ILE A 1 328 ? 16.938 -28.5 -11.414 1 98.38 328 ILE A CA 1
ATOM 2569 C C . ILE A 1 328 ? 15.445 -28.562 -11.117 1 98.38 328 ILE A C 1
ATOM 2571 O O . ILE A 1 328 ? 14.625 -28.172 -11.953 1 98.38 328 ILE A O 1
ATOM 2575 N N . SER A 1 329 ? 15.102 -29.094 -10 1 98.75 329 SER A N 1
ATOM 2576 C CA . SER A 1 329 ? 13.711 -29.062 -9.562 1 98.75 329 SER A CA 1
ATOM 2577 C C . SER A 1 329 ? 13.602 -28.75 -8.07 1 98.75 329 SER A C 1
ATOM 2579 O O . SER A 1 329 ? 14.508 -29.078 -7.301 1 98.75 329 SER A O 1
ATOM 2581 N N . ILE A 1 330 ? 12.562 -28.062 -7.734 1 98.81 330 ILE A N 1
ATOM 2582 C CA . ILE A 1 330 ? 12.266 -27.656 -6.367 1 98.81 330 ILE A CA 1
ATOM 2583 C C . ILE A 1 330 ? 10.922 -28.219 -5.934 1 98.81 330 ILE A C 1
ATOM 2585 O O . ILE A 1 330 ? 9.922 -28.109 -6.652 1 98.81 330 ILE A O 1
ATOM 2589 N N . SER A 1 331 ? 10.922 -28.891 -4.824 1 98.88 331 SER A N 1
ATOM 2590 C CA . SER A 1 331 ? 9.688 -29.453 -4.289 1 98.88 331 SER A CA 1
ATOM 2591 C C . SER A 1 331 ? 9.375 -28.891 -2.902 1 98.88 331 SER A C 1
ATOM 2593 O O . SER A 1 331 ? 10.273 -28.781 -2.061 1 98.88 331 SER A O 1
ATOM 2595 N N . LEU A 1 332 ? 8.133 -28.469 -2.723 1 98.69 332 LEU A N 1
ATOM 2596 C CA . LEU A 1 332 ? 7.668 -27.953 -1.444 1 98.69 332 LEU A CA 1
ATOM 2597 C C . LEU A 1 332 ? 6.48 -28.75 -0.928 1 98.69 332 LEU A C 1
ATOM 2599 O O . LEU A 1 332 ? 5.473 -28.906 -1.626 1 98.69 332 LEU A O 1
ATOM 2603 N N . LEU A 1 333 ? 6.559 -29.234 0.268 1 98 333 LEU A N 1
ATOM 2604 C CA . LEU A 1 333 ? 5.465 -29.906 0.954 1 98 333 LEU A CA 1
ATOM 2605 C C . LEU A 1 333 ? 5.305 -29.375 2.377 1 98 333 LEU A C 1
ATOM 2607 O O . LEU A 1 333 ? 6.227 -28.781 2.926 1 98 333 LEU A O 1
ATOM 2611 N N . TYR A 1 334 ? 4.133 -29.531 2.904 1 95 334 TYR A N 1
ATOM 2612 C CA . TYR A 1 334 ? 3.807 -29.047 4.242 1 95 334 TYR A CA 1
ATOM 2613 C C . TYR A 1 334 ? 3.221 -30.172 5.098 1 95 334 TYR A C 1
ATOM 2615 O O . TYR A 1 334 ? 2.369 -30.938 4.641 1 95 334 TYR A O 1
ATOM 2623 N N . ASP A 1 335 ? 3.707 -30.297 6.348 1 92.25 335 ASP A N 1
ATOM 2624 C CA . ASP A 1 335 ? 3.221 -31.375 7.191 1 92.25 335 ASP A CA 1
ATOM 2625 C C . ASP A 1 335 ? 2.326 -30.844 8.305 1 92.25 335 ASP A C 1
ATOM 2627 O O . ASP A 1 335 ? 2.031 -31.562 9.266 1 92.25 335 ASP A O 1
ATOM 2631 N N . GLY A 1 336 ? 1.936 -29.609 8.227 1 88.56 336 GLY A N 1
ATOM 2632 C CA . GLY A 1 336 ? 1.085 -29.016 9.25 1 88.56 336 GLY A CA 1
ATOM 2633 C C . GLY A 1 336 ? 1.843 -28.125 10.203 1 88.56 336 GLY A C 1
ATOM 2634 O O . GLY A 1 336 ? 1.249 -27.25 10.859 1 88.56 336 GLY A O 1
ATOM 2635 N N . GLU A 1 337 ? 3.098 -28.328 10.25 1 88.06 337 GLU A N 1
ATOM 2636 C CA . GLU A 1 337 ? 3.936 -27.547 11.148 1 88.06 337 GLU A CA 1
ATOM 2637 C C . GLU A 1 337 ? 5.133 -26.938 10.414 1 88.06 337 GLU A C 1
ATOM 2639 O O . GLU A 1 337 ? 5.457 -25.766 10.586 1 88.06 337 GLU A O 1
ATOM 2644 N N . LYS A 1 338 ? 5.742 -27.844 9.625 1 93.75 338 LYS A N 1
ATOM 2645 C CA . LYS A 1 338 ? 6.953 -27.453 8.922 1 93.75 338 LYS A CA 1
ATOM 2646 C C . LYS A 1 338 ? 6.754 -27.484 7.41 1 93.75 338 LYS A C 1
ATOM 2648 O O . LYS A 1 338 ? 6.012 -28.328 6.902 1 93.75 338 LYS A O 1
ATOM 2653 N N . VAL A 1 339 ? 7.379 -26.562 6.746 1 95.94 339 VAL A N 1
ATOM 2654 C CA . VAL A 1 339 ? 7.527 -26.625 5.297 1 95.94 339 VAL A CA 1
ATOM 2655 C C . VAL A 1 339 ? 8.812 -27.375 4.941 1 95.94 339 VAL A C 1
ATOM 2657 O O . VAL A 1 339 ? 9.867 -27.094 5.512 1 95.94 339 VAL A O 1
ATOM 2660 N N . HIS A 1 340 ? 8.656 -28.344 4.078 1 98 340 HIS A N 1
ATOM 2661 C CA . HIS A 1 340 ? 9.789 -29.141 3.609 1 98 340 HIS A CA 1
ATOM 2662 C C . HIS A 1 340 ? 10.18 -28.75 2.186 1 98 340 HIS A C 1
ATOM 2664 O O . HIS A 1 340 ? 9.344 -28.797 1.277 1 98 340 HIS A O 1
ATOM 2670 N N . LEU A 1 341 ? 11.469 -28.391 2.049 1 98.62 341 LEU A N 1
ATOM 2671 C CA . LEU A 1 341 ? 12.039 -27.969 0.77 1 98.62 341 LEU A CA 1
ATOM 2672 C C . LEU A 1 341 ? 13 -29.031 0.231 1 98.62 341 LEU A C 1
ATOM 2674 O O . LEU A 1 341 ? 13.93 -29.438 0.924 1 98.62 341 LEU A O 1
ATOM 2678 N N . GLY A 1 342 ? 12.711 -29.562 -0.919 1 98.69 342 GLY A N 1
ATOM 2679 C CA . GLY A 1 342 ? 13.609 -30.453 -1.627 1 98.69 342 GLY A CA 1
ATOM 2680 C C . GLY A 1 342 ? 14.125 -29.875 -2.934 1 98.69 342 GLY A C 1
ATOM 2681 O O . GLY A 1 342 ? 13.367 -29.266 -3.686 1 98.69 342 GLY A O 1
ATOM 2682 N N . VAL A 1 343 ? 15.422 -30.031 -3.141 1 98.75 343 VAL A N 1
ATOM 2683 C CA . VAL A 1 343 ? 16.047 -29.562 -4.371 1 98.75 343 VAL A CA 1
ATOM 2684 C C . VAL A 1 343 ? 16.812 -30.703 -5.035 1 98.75 343 VAL A C 1
ATOM 2686 O O . VAL A 1 343 ? 17.656 -31.344 -4.406 1 98.75 343 VAL A O 1
ATOM 2689 N N . LEU A 1 344 ? 16.422 -30.984 -6.227 1 98.56 344 LEU A N 1
ATOM 2690 C CA . LEU A 1 344 ? 17.094 -32.031 -7.016 1 98.56 344 LEU A CA 1
ATOM 2691 C C . LEU A 1 344 ? 17.922 -31.391 -8.133 1 98.56 344 LEU A C 1
ATOM 2693 O O . LEU A 1 344 ? 17.406 -30.609 -8.93 1 98.56 344 LEU A O 1
ATOM 2697 N N . THR A 1 345 ? 19.188 -31.656 -8.117 1 97.38 345 THR A N 1
ATOM 2698 C CA . THR A 1 345 ? 20.125 -31.219 -9.141 1 97.38 345 THR A CA 1
ATOM 2699 C C . THR A 1 345 ? 20.906 -32.406 -9.711 1 97.38 345 THR A C 1
ATOM 2701 O O . THR A 1 345 ? 20.641 -33.531 -9.367 1 97.38 345 THR A O 1
ATOM 2704 N N . GLU A 1 346 ? 21.859 -32.094 -10.625 1 94.56 346 GLU A N 1
ATOM 2705 C CA . GLU A 1 346 ? 22.734 -33.125 -11.148 1 94.56 346 GLU A CA 1
ATOM 2706 C C . GLU A 1 346 ? 23.625 -33.719 -10.055 1 94.56 346 GLU A C 1
ATOM 2708 O O . GLU A 1 346 ? 24.062 -34.844 -10.141 1 94.56 346 GLU A O 1
ATOM 2713 N N . LYS A 1 347 ? 23.797 -32.875 -8.992 1 94.56 347 LYS A N 1
ATOM 2714 C CA . LYS A 1 347 ? 24.688 -33.281 -7.902 1 94.56 347 LYS A CA 1
ATOM 2715 C C . LYS A 1 347 ? 23.953 -34.188 -6.895 1 94.56 347 LYS A C 1
ATOM 2717 O O . LYS A 1 347 ? 24.578 -34.781 -6.027 1 94.56 347 LYS A O 1
ATOM 2722 N N . GLY A 1 348 ? 22.672 -34.25 -7.027 1 96.06 348 GLY A N 1
ATOM 2723 C CA . GLY A 1 348 ? 21.906 -35.062 -6.102 1 96.06 348 GLY A CA 1
ATOM 2724 C C . GLY A 1 348 ? 20.734 -34.312 -5.477 1 96.06 348 GLY A C 1
ATOM 2725 O O . GLY A 1 348 ? 20.375 -33.219 -5.93 1 96.06 348 GLY A O 1
ATOM 2726 N N . PHE A 1 349 ? 20.125 -35 -4.547 1 97.75 349 PHE A N 1
ATOM 2727 C CA . PHE A 1 349 ? 18.953 -34.469 -3.879 1 97.75 349 PHE A CA 1
ATOM 2728 C C . PHE A 1 349 ? 19.297 -33.969 -2.492 1 97.75 349 PHE A C 1
ATOM 2730 O O . PHE A 1 349 ? 19.984 -34.625 -1.722 1 97.75 349 PHE A O 1
ATOM 2737 N N . GLU A 1 350 ? 18.938 -32.688 -2.164 1 96.88 350 GLU A N 1
ATOM 2738 C CA . GLU A 1 350 ? 19.094 -32.062 -0.85 1 96.88 350 GLU A CA 1
ATOM 2739 C C . GLU A 1 350 ? 17.75 -31.578 -0.312 1 96.88 350 GLU A C 1
ATOM 2741 O O . GLU A 1 350 ? 16.891 -31.156 -1.081 1 96.88 350 GLU A O 1
ATOM 2746 N N . SER A 1 351 ? 17.578 -31.734 0.989 1 97.5 351 SER A N 1
ATOM 2747 C CA . SER A 1 351 ? 16.312 -31.266 1.564 1 97.5 351 SER A CA 1
ATOM 2748 C C . SER A 1 351 ? 16.547 -30.578 2.908 1 97.5 351 SER A C 1
ATOM 2750 O O . SER A 1 351 ? 17.562 -30.828 3.572 1 97.5 351 SER A O 1
ATOM 2752 N N . GLU A 1 352 ? 15.75 -29.656 3.24 1 96.56 352 GLU A N 1
ATOM 2753 C CA . GLU A 1 352 ? 15.695 -29 4.543 1 96.56 352 GLU A CA 1
ATOM 2754 C C . GLU A 1 352 ? 14.266 -28.641 4.922 1 96.56 352 GLU A C 1
ATOM 2756 O O . GLU A 1 352 ? 13.359 -28.719 4.094 1 96.56 352 GLU A O 1
ATOM 2761 N N . SER A 1 353 ? 14.055 -28.406 6.133 1 95.88 353 SER A N 1
ATOM 2762 C CA . SER A 1 353 ? 12.734 -28.016 6.598 1 95.88 353 SER A CA 1
ATOM 2763 C C . SER A 1 353 ? 12.82 -26.812 7.543 1 95.88 353 SER A C 1
ATOM 2765 O O . SER A 1 353 ? 13.891 -26.531 8.086 1 95.88 353 SER A O 1
ATOM 2767 N N . PHE A 1 354 ? 11.789 -26.094 7.617 1 91.88 354 PHE A N 1
ATOM 2768 C CA . PHE A 1 354 ? 11.711 -24.969 8.539 1 91.88 354 PHE A CA 1
ATOM 2769 C C . PHE A 1 354 ? 10.297 -24.812 9.078 1 91.88 354 PHE A C 1
ATOM 2771 O O . PHE A 1 354 ? 9.32 -25.141 8.391 1 91.88 354 PHE A O 1
ATOM 2778 N N . VAL A 1 355 ? 10.203 -24.297 10.297 1 87.88 355 VAL A N 1
ATOM 2779 C CA . VAL A 1 355 ? 8.922 -24.156 10.984 1 87.88 355 VAL A CA 1
ATOM 2780 C C . VAL A 1 355 ? 8.125 -23.016 10.367 1 87.88 355 VAL A C 1
ATOM 2782 O O . VAL A 1 355 ? 8.68 -21.953 10.07 1 87.88 355 VAL A O 1
ATOM 2785 N N . MET A 1 356 ? 6.918 -23.312 9.992 1 84.19 356 MET A N 1
ATOM 2786 C CA . MET A 1 356 ? 5.961 -22.328 9.492 1 84.19 356 MET A CA 1
ATOM 2787 C C . MET A 1 356 ? 4.598 -22.516 10.156 1 84.19 356 MET A C 1
ATOM 2789 O O . MET A 1 356 ? 3.895 -23.484 9.891 1 84.19 356 MET A O 1
ATOM 2793 N N . THR A 1 357 ? 4.301 -21.609 11.18 1 67.75 357 THR A N 1
ATOM 2794 C CA . THR A 1 357 ? 3.074 -21.75 11.953 1 67.75 357 THR A CA 1
ATOM 2795 C C . THR A 1 357 ? 1.854 -21.375 11.109 1 67.75 357 THR A C 1
ATOM 2797 O O . THR A 1 357 ? 1.928 -20.484 10.266 1 67.75 357 THR A O 1
ATOM 2800 N N . GLN A 1 358 ? 0.834 -22.25 11.148 1 62.16 358 GLN A N 1
ATOM 2801 C CA . GLN A 1 358 ? -0.414 -22.125 10.406 1 62.16 358 GLN A CA 1
ATOM 2802 C C . GLN A 1 358 ? -1.191 -20.891 10.828 1 62.16 358 GLN A C 1
ATOM 2804 O O . GLN A 1 358 ? -2.191 -20.531 10.203 1 62.16 358 GLN A O 1
ATOM 2809 N N . LYS A 1 359 ? -0.761 -20.141 11.766 1 52.12 359 LYS A N 1
ATOM 2810 C CA . LYS A 1 359 ? -1.629 -19.031 12.125 1 52.12 359 LYS A CA 1
ATOM 2811 C C . LYS A 1 359 ? -1.688 -18 11.008 1 52.12 359 LYS A C 1
ATOM 2813 O O . LYS A 1 359 ? -0.69 -17.75 10.328 1 52.12 359 LYS A O 1
ATOM 2818 N N . ARG A 1 360 ? -3.008 -17.625 10.672 1 46.53 360 ARG A N 1
ATOM 2819 C CA . ARG A 1 360 ? -3.498 -16.484 9.914 1 46.53 360 ARG A CA 1
ATOM 2820 C C . ARG A 1 360 ? -3.057 -16.562 8.461 1 46.53 360 ARG A C 1
ATOM 2822 O O . ARG A 1 360 ? -2.428 -15.633 7.945 1 46.53 360 ARG A O 1
ATOM 2829 N N . ASN A 1 361 ? -3.283 -17.688 7.668 1 54.5 361 ASN A N 1
ATOM 2830 C CA . ASN A 1 361 ? -2.996 -17.75 6.238 1 54.5 361 ASN A CA 1
ATOM 2831 C C . ASN A 1 361 ? -1.562 -17.328 5.938 1 54.5 361 ASN A C 1
ATOM 2833 O O . ASN A 1 361 ? -1.248 -16.953 4.805 1 54.5 361 ASN A O 1
ATOM 2837 N N . LEU A 1 362 ? -0.79 -17.469 6.867 1 69.5 362 LEU A N 1
ATOM 2838 C CA . LEU A 1 362 ? 0.587 -16.984 6.836 1 69.5 362 LEU A CA 1
ATOM 2839 C C . LEU A 1 362 ? 1.485 -17.953 6.078 1 69.5 362 LEU A C 1
ATOM 2841 O O . LEU A 1 362 ? 2.441 -17.547 5.418 1 69.5 362 LEU A O 1
ATOM 2845 N N . VAL A 1 363 ? 1.042 -19.25 5.934 1 85.62 363 VAL A N 1
ATOM 2846 C CA . VAL A 1 363 ? 1.914 -20.25 5.32 1 85.62 363 VAL A CA 1
ATOM 2847 C C . VAL A 1 363 ? 2.082 -19.953 3.834 1 85.62 363 VAL A C 1
ATOM 2849 O O . VAL A 1 363 ? 3.205 -19.906 3.326 1 85.62 363 VAL A O 1
ATOM 2852 N N . LYS A 1 364 ? 1.018 -19.625 3.186 1 89.44 364 LYS A N 1
ATOM 2853 C CA . LYS A 1 364 ? 1.008 -19.359 1.753 1 89.44 364 LYS A CA 1
ATOM 2854 C C . LYS A 1 364 ? 1.87 -18.141 1.422 1 89.44 364 LYS A C 1
ATOM 2856 O O . LYS A 1 364 ? 2.695 -18.188 0.507 1 89.44 364 LYS A O 1
ATOM 2861 N N . HIS A 1 365 ? 1.816 -17.125 2.203 1 88.12 365 HIS A N 1
ATOM 2862 C CA . HIS A 1 365 ? 2.387 -15.844 1.816 1 88.12 365 HIS A CA 1
ATOM 2863 C C . HIS A 1 365 ? 3.805 -15.688 2.355 1 88.12 365 HIS A C 1
ATOM 2865 O O . HIS A 1 365 ? 4.621 -14.969 1.771 1 88.12 365 HIS A O 1
ATOM 2871 N N . ARG A 1 366 ? 4.117 -16.406 3.416 1 86.81 366 ARG A N 1
ATOM 2872 C CA . ARG A 1 366 ? 5.434 -16.281 4.031 1 86.81 366 ARG A CA 1
ATOM 2873 C C . ARG A 1 366 ? 6.422 -17.281 3.4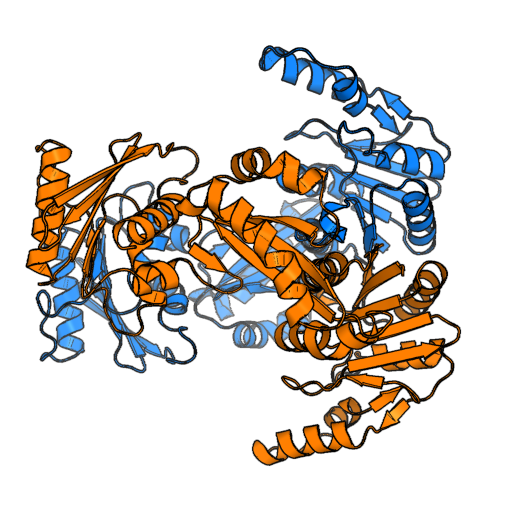3 1 86.81 366 ARG A C 1
ATOM 2875 O O . ARG A 1 366 ? 7.625 -17 3.369 1 86.81 366 ARG A O 1
ATOM 2882 N N . THR A 1 367 ? 5.965 -18.359 2.957 1 93.31 367 THR A N 1
ATOM 2883 C CA . THR A 1 367 ? 6.789 -19.484 2.516 1 93.31 367 THR A CA 1
ATOM 2884 C C . THR A 1 367 ? 7.691 -19.062 1.354 1 93.31 367 THR A C 1
ATOM 2886 O O . THR A 1 367 ? 8.883 -19.375 1.34 1 93.31 367 THR A O 1
ATOM 2889 N N . PRO A 1 368 ? 7.184 -18.281 0.38 1 96.12 368 PRO A N 1
ATOM 2890 C CA . PRO A 1 368 ? 8.039 -17.984 -0.772 1 96.12 368 PRO A CA 1
ATOM 2891 C C . PRO A 1 368 ? 9.352 -17.312 -0.376 1 96.12 368 PRO A C 1
ATOM 2893 O O . PRO A 1 368 ? 10.422 -17.766 -0.796 1 96.12 368 PRO A O 1
ATOM 2896 N N . ASN A 1 369 ? 9.281 -16.328 0.48 1 94 369 ASN A N 1
ATOM 2897 C CA . ASN A 1 369 ? 10.508 -15.625 0.867 1 94 369 ASN A CA 1
ATOM 2898 C C . ASN A 1 369 ? 11.477 -16.547 1.6 1 94 369 ASN A C 1
ATOM 2900 O O . ASN A 1 369 ? 12.688 -16.453 1.408 1 94 369 ASN A O 1
ATOM 2904 N N . TYR A 1 370 ? 10.984 -17.422 2.445 1 94.38 370 TYR A N 1
ATOM 2905 C CA . TYR A 1 370 ? 11.812 -18.375 3.166 1 94.38 370 TYR A CA 1
ATOM 2906 C C . TYR A 1 370 ? 12.484 -19.344 2.203 1 94.38 370 TYR A C 1
ATOM 2908 O O . TYR A 1 370 ? 13.641 -19.734 2.4 1 94.38 370 TYR A O 1
ATOM 2916 N N . VAL A 1 371 ? 11.797 -19.703 1.188 1 97.5 371 VAL A N 1
ATOM 2917 C CA . VAL A 1 371 ? 12.336 -20.641 0.201 1 97.5 371 VAL A CA 1
ATOM 2918 C C . VAL A 1 371 ? 13.352 -19.922 -0.684 1 97.5 371 VAL A C 1
ATOM 2920 O O . VAL A 1 371 ? 14.445 -20.453 -0.931 1 97.5 371 VAL A O 1
ATOM 2923 N N . TYR A 1 372 ? 13.023 -18.703 -1.143 1 98.06 372 TYR A N 1
ATOM 2924 C CA . TYR A 1 372 ? 13.891 -17.953 -2.043 1 98.06 372 TYR A CA 1
ATOM 2925 C C . TYR A 1 372 ? 15.266 -17.719 -1.411 1 98.06 372 TYR A C 1
ATOM 2927 O O . TYR A 1 372 ? 16.297 -17.938 -2.059 1 98.06 372 TYR A O 1
ATOM 2935 N N . ILE A 1 373 ? 15.258 -17.312 -0.167 1 97.25 373 ILE A N 1
ATOM 2936 C CA . ILE A 1 373 ? 16.531 -17.016 0.49 1 97.25 373 ILE A CA 1
ATOM 2937 C C . ILE A 1 373 ? 17.344 -18.297 0.646 1 97.25 373 ILE A C 1
ATOM 2939 O O . ILE A 1 373 ? 18.562 -18.281 0.526 1 97.25 373 ILE A O 1
ATOM 2943 N N . ARG A 1 374 ? 16.766 -19.406 0.881 1 97.12 374 ARG A N 1
ATOM 2944 C CA . ARG A 1 374 ? 17.453 -20.688 1.022 1 97.12 374 ARG A CA 1
ATOM 2945 C C . ARG A 1 374 ? 18.016 -21.156 -0.315 1 97.12 374 ARG A C 1
ATOM 2947 O O . ARG A 1 374 ? 19.109 -21.734 -0.369 1 97.12 374 ARG A O 1
ATOM 2954 N N . LEU A 1 375 ? 17.266 -20.922 -1.337 1 98.12 375 LEU A N 1
ATOM 2955 C CA . LEU A 1 375 ? 17.75 -21.25 -2.668 1 98.12 375 LEU A CA 1
ATOM 2956 C C . LEU A 1 375 ? 18.969 -20.391 -3.025 1 98.12 375 LEU A C 1
ATOM 2958 O O . LEU A 1 375 ? 19.938 -20.875 -3.607 1 98.12 375 LEU A O 1
ATOM 2962 N N . ILE A 1 376 ? 18.875 -19.062 -2.67 1 97.75 376 ILE A N 1
ATOM 2963 C CA . ILE A 1 376 ? 20 -18.156 -2.908 1 97.75 376 ILE A CA 1
ATOM 2964 C C . ILE A 1 376 ? 21.234 -18.688 -2.195 1 97.75 376 ILE A C 1
ATOM 2966 O O . ILE A 1 376 ? 22.312 -18.75 -2.785 1 97.75 376 ILE A O 1
ATOM 2970 N N . ASN A 1 377 ? 21.094 -19.141 -0.956 1 96.88 377 ASN A N 1
ATOM 2971 C CA . ASN A 1 377 ? 22.203 -19.656 -0.181 1 96.88 377 ASN A CA 1
ATOM 2972 C C . ASN A 1 377 ? 22.719 -20.984 -0.758 1 96.88 377 ASN A C 1
ATOM 2974 O O . ASN A 1 377 ? 23.938 -21.219 -0.807 1 96.88 377 ASN A O 1
ATOM 2978 N N . LEU A 1 378 ? 21.844 -21.844 -1.202 1 96.25 378 LEU A N 1
ATOM 2979 C CA . LEU A 1 378 ? 22.188 -23.156 -1.732 1 96.25 378 LEU A CA 1
ATOM 2980 C C . LEU A 1 378 ? 23.031 -23.016 -3 1 96.25 378 LEU A C 1
ATOM 2982 O O . LEU A 1 378 ? 23.969 -23.797 -3.209 1 96.25 378 LEU A O 1
ATOM 2986 N N . PHE A 1 379 ? 22.688 -22.031 -3.799 1 96 379 PHE A N 1
ATOM 2987 C CA . PHE A 1 379 ? 23.344 -21.938 -5.102 1 96 379 PHE A CA 1
ATOM 2988 C C . PHE A 1 379 ? 24.453 -20.891 -5.086 1 96 379 PHE A C 1
ATOM 2990 O O . PHE A 1 379 ? 25.016 -20.562 -6.133 1 96 379 PHE A O 1
ATOM 2997 N N . SER A 1 380 ? 24.625 -20.203 -3.947 1 90.94 380 SER A N 1
ATOM 2998 C CA . SER A 1 380 ? 25.75 -19.281 -3.801 1 90.94 380 SER A CA 1
ATOM 2999 C C . SER A 1 380 ? 27.031 -20.031 -3.424 1 90.94 380 SER A C 1
ATOM 3001 O O . SER A 1 380 ? 26.984 -21.016 -2.688 1 90.94 380 SER A O 1
ATOM 3003 N N . MET B 1 1 ? -19.219 22.328 10.148 1 80.62 1 MET B N 1
ATOM 3004 C CA . MET B 1 1 ? -18.172 21.828 11.031 1 80.62 1 MET B CA 1
ATOM 3005 C C . MET B 1 1 ? -16.859 21.609 10.273 1 80.62 1 MET B C 1
ATOM 3007 O O . MET B 1 1 ? -16.859 21.016 9.188 1 80.62 1 MET B O 1
ATOM 3011 N N . LYS B 1 2 ? -15.75 22.266 10.766 1 90 2 LYS B N 1
ATOM 3012 C CA . LYS B 1 2 ? -14.422 22.141 10.18 1 90 2 LYS B CA 1
ATOM 3013 C C . LYS B 1 2 ? -13.555 21.188 11 1 90 2 LYS B C 1
ATOM 3015 O O . LYS B 1 2 ? -13.344 21.391 12.195 1 90 2 LYS B O 1
ATOM 3020 N N . ILE B 1 3 ? -13.078 20.125 10.266 1 95.12 3 ILE B N 1
ATOM 3021 C CA . ILE B 1 3 ? -12.328 19.094 10.969 1 95.12 3 ILE B CA 1
ATOM 3022 C C . ILE B 1 3 ? -10.867 19.109 10.531 1 95.12 3 ILE B C 1
ATOM 3024 O O . ILE B 1 3 ? -10.57 19.266 9.344 1 95.12 3 ILE B O 1
ATOM 3028 N N . SER B 1 4 ? -9.992 19.031 11.5 1 97.81 4 SER B N 1
ATOM 3029 C CA . SER B 1 4 ? -8.57 18.781 11.25 1 97.81 4 SER B CA 1
ATOM 3030 C C . SER B 1 4 ? -8.148 17.422 11.805 1 97.81 4 SER B C 1
ATOM 3032 O O . SER B 1 4 ? -8.57 17.031 12.891 1 97.81 4 SER B O 1
ATOM 3034 N N . ILE B 1 5 ? -7.359 16.703 11.031 1 98.25 5 ILE B N 1
ATOM 3035 C CA . ILE B 1 5 ? -6.82 15.414 11.477 1 98.25 5 ILE B CA 1
ATOM 3036 C C . ILE B 1 5 ? -5.348 15.586 11.859 1 98.25 5 ILE B C 1
ATOM 3038 O O . ILE B 1 5 ? -4.555 16.094 11.07 1 98.25 5 ILE B O 1
ATOM 3042 N N . VAL B 1 6 ? -5.02 15.164 13.055 1 98.06 6 VAL B N 1
ATOM 3043 C CA . VAL B 1 6 ? -3.645 15.273 13.523 1 98.06 6 VAL B CA 1
ATOM 3044 C C . VAL B 1 6 ? -3.127 13.906 13.945 1 98.06 6 VAL B C 1
ATOM 3046 O O . VAL B 1 6 ? -3.682 13.273 14.844 1 98.06 6 VAL B O 1
ATOM 3049 N N . ALA B 1 7 ? -2.109 13.461 13.281 1 97.19 7 ALA B N 1
ATOM 3050 C CA . ALA B 1 7 ? -1.451 12.219 13.688 1 97.19 7 ALA B CA 1
ATOM 3051 C C . ALA B 1 7 ? -0.206 12.5 14.523 1 97.19 7 ALA B C 1
ATOM 3053 O O . ALA B 1 7 ? 0.592 13.375 14.18 1 97.19 7 ALA B O 1
ATOM 3054 N N . VAL B 1 8 ? -0.056 11.742 15.633 1 93.44 8 VAL B N 1
ATOM 3055 C CA . VAL B 1 8 ? 1.104 11.859 16.5 1 93.44 8 VAL B CA 1
ATOM 3056 C C . VAL B 1 8 ? 1.947 10.586 16.422 1 93.44 8 VAL B C 1
ATOM 3058 O O . VAL B 1 8 ? 1.472 9.5 16.75 1 93.44 8 VAL B O 1
ATOM 3061 N N . GLY B 1 9 ? 3.207 10.766 16.016 1 86.88 9 GLY B N 1
ATOM 3062 C CA . GLY B 1 9 ? 4.09 9.609 15.93 1 86.88 9 GLY B CA 1
ATOM 3063 C C . GLY B 1 9 ? 5.379 9.906 15.188 1 86.88 9 GLY B C 1
ATOM 3064 O O . GLY B 1 9 ? 5.355 10.266 14.008 1 86.88 9 GLY B O 1
ATOM 3065 N N . SER B 1 10 ? 6.441 9.633 15.836 1 81.06 10 SER B N 1
ATOM 3066 C CA . SER B 1 10 ? 7.75 9.867 15.234 1 81.06 10 SER B CA 1
ATOM 3067 C C . SER B 1 10 ? 7.977 8.961 14.031 1 81.06 10 SER B C 1
ATOM 3069 O O . SER B 1 10 ? 8.695 9.328 13.094 1 81.06 10 SER B O 1
ATOM 3071 N N . GLU B 1 11 ? 7.34 7.812 14.039 1 80.81 11 GLU B N 1
ATOM 3072 C CA . GLU B 1 11 ? 7.5 6.852 12.953 1 80.81 11 GLU B CA 1
ATOM 3073 C C . GLU B 1 11 ? 6.98 7.426 11.633 1 80.81 11 GLU B C 1
ATOM 3075 O O . GLU B 1 11 ? 7.473 7.07 10.562 1 80.81 11 GLU B O 1
ATOM 3080 N N . LEU B 1 12 ? 6.004 8.281 11.727 1 87.94 12 LEU B N 1
ATOM 3081 C CA . LEU B 1 12 ? 5.473 8.945 10.547 1 87.94 12 LEU B CA 1
ATOM 3082 C C . LEU B 1 12 ? 6.453 9.992 10.016 1 87.94 12 LEU B C 1
ATOM 3084 O O . LEU B 1 12 ? 6.699 10.062 8.812 1 87.94 12 LEU B O 1
ATOM 3088 N N . LEU B 1 13 ? 7.078 10.703 10.945 1 88.19 13 LEU B N 1
ATOM 3089 C CA . LEU B 1 13 ? 7.992 11.773 10.57 1 88.19 13 LEU B CA 1
ATOM 3090 C C . LEU B 1 13 ? 9.305 11.211 10.031 1 88.19 13 LEU B C 1
ATOM 3092 O O . LEU B 1 13 ? 9.977 11.859 9.227 1 88.19 13 LEU B O 1
ATOM 3096 N N . LEU B 1 14 ? 9.57 10.023 10.5 1 80 14 LEU B N 1
ATOM 3097 C CA . LEU B 1 14 ? 10.773 9.352 10.031 1 80 14 LEU B CA 1
ATOM 3098 C C . LEU B 1 14 ? 10.508 8.586 8.734 1 80 14 LEU B C 1
ATOM 3100 O O . LEU B 1 14 ? 11.438 8.062 8.117 1 80 14 LEU B O 1
ATOM 3104 N N . GLY B 1 15 ? 9.258 8.539 8.32 1 83.62 15 GLY B N 1
ATOM 3105 C CA . GLY B 1 15 ? 8.883 7.832 7.105 1 83.62 15 GLY B CA 1
ATOM 3106 C C . GLY B 1 15 ? 8.875 6.324 7.273 1 83.62 15 GLY B C 1
ATOM 3107 O O . GLY B 1 15 ? 9.016 5.586 6.297 1 83.62 15 GLY B O 1
ATOM 3108 N N . GLN B 1 16 ? 8.797 5.867 8.469 1 73.88 16 GLN B N 1
ATOM 3109 C CA . GLN B 1 16 ? 8.812 4.43 8.727 1 73.88 16 GLN B CA 1
ATOM 3110 C C . GLN B 1 16 ? 7.48 3.789 8.344 1 73.88 16 GLN B C 1
ATOM 3112 O O . GLN B 1 16 ? 7.445 2.635 7.914 1 73.88 16 GLN B O 1
ATOM 3117 N N . ILE B 1 17 ? 6.43 4.52 8.531 1 77.19 17 ILE B N 1
ATOM 3118 C CA . ILE B 1 17 ? 5.113 4.004 8.164 1 77.19 17 ILE B CA 1
ATOM 3119 C C . ILE B 1 17 ? 4.34 5.062 7.387 1 77.19 17 ILE B C 1
ATOM 3121 O O . ILE B 1 17 ? 4.668 6.25 7.441 1 77.19 17 ILE B O 1
ATOM 3125 N N . LEU B 1 18 ? 3.416 4.547 6.594 1 86.75 18 LEU B N 1
ATOM 3126 C CA . LEU B 1 18 ? 2.484 5.418 5.883 1 86.75 18 LEU B CA 1
ATOM 3127 C C . LEU B 1 18 ? 1.321 5.82 6.781 1 86.75 18 LEU B C 1
ATOM 3129 O O . LEU B 1 18 ? 0.833 5.008 7.57 1 86.75 18 LEU B O 1
ATOM 3133 N N . ASN B 1 19 ? 0.906 7.066 6.633 1 92.44 19 ASN B N 1
ATOM 3134 C CA . ASN B 1 19 ? -0.231 7.551 7.406 1 92.44 19 ASN B CA 1
ATOM 3135 C C . ASN B 1 19 ? -1.557 7.105 6.797 1 92.44 19 ASN B C 1
ATOM 3137 O O . ASN B 1 19 ? -2.312 7.93 6.277 1 92.44 19 ASN B O 1
ATOM 3141 N N . THR B 1 20 ? -1.932 5.879 6.973 1 90.5 20 THR B N 1
ATOM 3142 C CA . THR B 1 20 ? -3.176 5.348 6.426 1 90.5 20 THR B CA 1
ATOM 3143 C C . THR B 1 20 ? -4.375 5.836 7.23 1 90.5 20 THR B C 1
ATOM 3145 O O . THR B 1 20 ? -5.5 5.852 6.73 1 90.5 20 THR B O 1
ATOM 3148 N N . ASN B 1 21 ? -4.148 6.234 8.5 1 94.06 21 ASN B N 1
ATOM 3149 C CA . ASN B 1 21 ? -5.219 6.746 9.352 1 94.06 21 ASN B CA 1
ATOM 3150 C C . ASN B 1 21 ? -5.832 8.016 8.781 1 94.06 21 ASN B C 1
ATOM 3152 O O . ASN B 1 21 ? -7.055 8.18 8.773 1 94.06 21 ASN B O 1
ATOM 3156 N N . ALA B 1 22 ? -4.965 8.875 8.281 1 95.75 22 ALA B N 1
ATOM 3157 C CA . ALA B 1 22 ? -5.445 10.141 7.73 1 95.75 22 ALA B CA 1
ATOM 3158 C C . ALA B 1 22 ? -6.371 9.906 6.539 1 95.75 22 ALA B C 1
ATOM 3160 O O . ALA B 1 22 ? -7.422 10.539 6.426 1 95.75 22 ALA B O 1
ATOM 3161 N N . LYS B 1 23 ? -5.965 9.023 5.68 1 90.06 23 LYS B N 1
ATOM 3162 C CA . LYS B 1 23 ? -6.797 8.711 4.52 1 90.06 23 LYS B CA 1
ATOM 3163 C C . LYS B 1 23 ? -8.133 8.117 4.945 1 90.06 23 LYS B C 1
ATOM 3165 O O . LYS B 1 23 ? -9.188 8.523 4.449 1 90.06 23 LYS B O 1
ATOM 3170 N N . TYR B 1 24 ? -8.125 7.137 5.812 1 88.75 24 TYR B N 1
ATOM 3171 C CA . TYR B 1 24 ? -9.336 6.48 6.293 1 88.75 24 TYR B CA 1
ATOM 3172 C C . TYR B 1 24 ? -10.289 7.488 6.918 1 88.75 24 TYR B C 1
ATOM 3174 O O . TYR B 1 24 ? -11.477 7.52 6.582 1 88.75 24 TYR B O 1
ATOM 3182 N N . LEU B 1 25 ? -9.773 8.32 7.852 1 94.94 25 LEU B N 1
ATOM 3183 C CA . LEU B 1 25 ? -10.594 9.297 8.562 1 94.94 25 LEU B CA 1
ATOM 3184 C C . LEU B 1 25 ? -11.172 10.32 7.602 1 94.94 25 LEU B C 1
ATOM 3186 O O . LEU B 1 25 ? -12.32 10.742 7.754 1 94.94 25 LEU B O 1
ATOM 3190 N N . ALA B 1 26 ? -10.344 10.734 6.652 1 91.12 26 ALA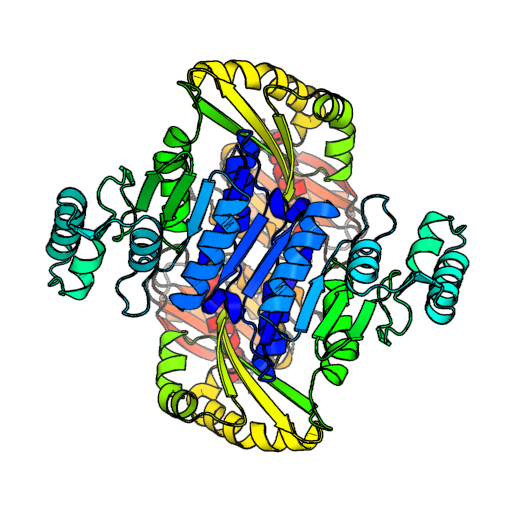 B N 1
ATOM 3191 C CA . ALA B 1 26 ? -10.836 11.672 5.645 1 91.12 26 ALA B CA 1
ATOM 3192 C C . ALA B 1 26 ? -12.023 11.094 4.887 1 91.12 26 ALA B C 1
ATOM 3194 O O . ALA B 1 26 ? -13.039 11.773 4.699 1 91.12 26 ALA B O 1
ATOM 3195 N N . GLN B 1 27 ? -11.883 9.891 4.5 1 82.62 27 GLN B N 1
ATOM 3196 C CA . GLN B 1 27 ? -12.977 9.234 3.795 1 82.62 27 GLN B CA 1
ATOM 3197 C C . GLN B 1 27 ? -14.211 9.109 4.684 1 82.62 27 GLN B C 1
ATOM 3199 O O . GLN B 1 27 ? -15.328 9.391 4.246 1 82.62 27 GLN B O 1
ATOM 3204 N N . LEU B 1 28 ? -13.992 8.688 5.898 1 83.88 28 LEU B N 1
ATOM 3205 C CA . LEU B 1 28 ? -15.078 8.492 6.852 1 83.88 28 LEU B CA 1
ATOM 3206 C C . LEU B 1 28 ? -15.859 9.781 7.07 1 83.88 28 LEU B C 1
ATOM 3208 O O . LEU B 1 28 ? -17.078 9.805 6.938 1 83.88 28 LEU B O 1
ATOM 3212 N N . PHE B 1 29 ? -15.188 10.898 7.348 1 87.44 29 PHE B N 1
ATOM 3213 C CA . PHE B 1 29 ? -15.836 12.156 7.707 1 87.44 29 PHE B CA 1
ATOM 3214 C C . PHE B 1 29 ? -16.453 12.82 6.48 1 87.44 29 PHE B C 1
ATOM 3216 O O . PHE B 1 29 ? -17.609 13.242 6.504 1 87.44 29 PHE B O 1
ATOM 3223 N N . ASN B 1 30 ? -15.688 12.906 5.414 1 78.69 30 ASN B N 1
ATOM 3224 C CA . ASN B 1 30 ? -16.25 13.508 4.207 1 78.69 30 ASN B CA 1
ATOM 3225 C C . ASN B 1 30 ? -17.469 12.734 3.703 1 78.69 30 ASN B C 1
ATOM 3227 O O . ASN B 1 30 ? -18.406 13.32 3.17 1 78.69 30 ASN B O 1
ATOM 3231 N N . GLY B 1 31 ? -17.344 11.477 3.875 1 72.69 31 GLY B N 1
ATOM 3232 C CA . GLY B 1 31 ? -18.422 10.617 3.438 1 72.69 31 GLY B CA 1
ATOM 3233 C C . GLY B 1 31 ? -19.75 10.93 4.109 1 72.69 31 GLY B C 1
ATOM 3234 O O . GLY B 1 31 ? -20.812 10.617 3.574 1 72.69 31 GLY B O 1
ATOM 3235 N N . VAL B 1 32 ? -19.703 11.578 5.297 1 74.88 32 VAL B N 1
ATOM 3236 C CA . VAL B 1 32 ? -20.922 11.898 6.023 1 74.88 32 VAL B CA 1
ATOM 3237 C C . VAL B 1 32 ? -21.125 13.414 6.055 1 74.88 32 VAL B C 1
ATOM 3239 O O . VAL B 1 32 ? -21.859 13.93 6.906 1 74.88 32 VAL B O 1
ATOM 3242 N N . GLY B 1 33 ? -20.391 14.102 5.25 1 74.62 33 GLY B N 1
ATOM 3243 C CA . GLY B 1 33 ? -20.609 15.531 5.086 1 74.62 33 GLY B CA 1
ATOM 3244 C C . GLY B 1 33 ? -19.797 16.375 6.051 1 74.62 33 GLY B C 1
ATOM 3245 O O . GLY B 1 33 ? -20.062 17.578 6.199 1 74.62 33 GLY B O 1
ATOM 3246 N N . LEU B 1 34 ? -18.969 15.719 6.82 1 82.19 34 LEU B N 1
ATOM 3247 C CA . LEU B 1 34 ? -18.047 16.469 7.668 1 82.19 34 LEU B CA 1
ATOM 3248 C C . LEU B 1 34 ? -16.766 16.797 6.914 1 82.19 34 LEU B C 1
ATOM 3250 O O . LEU B 1 34 ? -16.016 15.891 6.527 1 82.19 34 LEU B O 1
ATOM 3254 N N . ASN B 1 35 ? -16.469 18.031 6.785 1 84.19 35 ASN B N 1
ATOM 3255 C CA . ASN B 1 35 ? -15.383 18.453 5.898 1 84.19 35 ASN B CA 1
ATOM 3256 C C . ASN B 1 35 ? -14.031 18.422 6.609 1 84.19 35 ASN B C 1
ATOM 3258 O O . ASN B 1 35 ? -13.844 19.109 7.617 1 84.19 35 ASN B O 1
ATOM 3262 N N . VAL B 1 36 ? -13.18 17.641 6.082 1 92.25 36 VAL B N 1
ATOM 3263 C CA . VAL B 1 36 ? -11.797 17.656 6.555 1 92.25 36 VAL B CA 1
ATOM 3264 C C . VAL B 1 36 ? -11.031 18.797 5.875 1 92.25 36 VAL B C 1
ATOM 3266 O O . VAL B 1 36 ? -10.891 18.812 4.648 1 92.25 36 VAL B O 1
ATOM 3269 N N . MET B 1 37 ? -10.547 19.703 6.719 1 92.69 37 MET B N 1
ATOM 3270 C CA . MET B 1 37 ? -9.977 20.938 6.184 1 92.69 37 MET B CA 1
ATOM 3271 C C . MET B 1 37 ? -8.453 20.844 6.074 1 92.69 37 MET B C 1
ATOM 3273 O O . MET B 1 37 ? -7.844 21.484 5.219 1 92.69 37 MET B O 1
ATOM 3277 N N . GLU B 1 38 ? -7.844 20.125 6.918 1 95.44 38 GLU B N 1
ATOM 3278 C CA . GLU B 1 38 ? -6.391 19.984 6.941 1 95.44 38 GLU B CA 1
ATOM 3279 C C . GLU B 1 38 ? -5.961 18.75 7.715 1 95.44 38 GLU B C 1
ATOM 3281 O O . GLU B 1 38 ? -6.75 18.172 8.469 1 95.44 38 GLU B O 1
ATOM 3286 N N . GLN B 1 39 ? -4.766 18.281 7.449 1 97.44 39 GLN B N 1
ATOM 3287 C CA . GLN B 1 39 ? -4.105 17.188 8.156 1 97.44 39 GLN B CA 1
ATOM 3288 C C . GLN B 1 39 ? -2.717 17.609 8.633 1 97.44 39 GLN B C 1
ATOM 3290 O O . GLN B 1 39 ? -2.043 18.406 7.98 1 97.44 39 GLN B O 1
ATOM 3295 N N . ALA B 1 40 ? -2.33 17.062 9.742 1 97.5 40 ALA B N 1
ATOM 3296 C CA . ALA B 1 40 ? -0.986 17.328 10.25 1 97.5 40 ALA B CA 1
ATOM 3297 C C . ALA B 1 40 ? -0.389 16.094 10.914 1 97.5 40 ALA B C 1
ATOM 3299 O O . ALA B 1 40 ? -1.122 15.211 11.375 1 97.5 40 ALA B O 1
ATOM 3300 N N . VAL B 1 41 ? 0.871 15.992 10.789 1 96.56 41 VAL B N 1
ATOM 3301 C CA . VAL B 1 41 ? 1.646 14.984 11.508 1 96.56 41 VAL B CA 1
ATOM 3302 C C . VAL B 1 41 ? 2.688 15.672 12.391 1 96.56 41 VAL B C 1
ATOM 3304 O O . VAL B 1 41 ? 3.357 16.609 11.953 1 96.56 41 VAL B O 1
ATOM 3307 N N . ILE B 1 42 ? 2.809 15.242 13.625 1 93.75 42 ILE B N 1
ATOM 3308 C CA . ILE B 1 42 ? 3.752 15.82 14.578 1 93.75 42 ILE B CA 1
ATOM 3309 C C . ILE B 1 42 ? 4.367 14.711 15.43 1 93.75 42 ILE B C 1
ATOM 3311 O O . ILE B 1 42 ? 3.828 13.602 15.492 1 93.75 42 ILE B O 1
ATOM 3315 N N . GLY B 1 43 ? 5.543 15.008 15.961 1 88 43 GLY B N 1
ATOM 3316 C CA . GLY B 1 43 ? 6.191 14.039 16.828 1 88 43 GLY B CA 1
ATOM 3317 C C . GLY B 1 43 ? 5.648 14.055 18.25 1 88 43 GLY B C 1
ATOM 3318 O O . GLY B 1 43 ? 4.684 14.758 18.547 1 88 43 GLY B O 1
ATOM 3319 N N . ASP B 1 44 ? 6.281 13.281 19.156 1 80.5 44 ASP B N 1
ATOM 3320 C CA . ASP B 1 44 ? 5.801 13.078 20.516 1 80.5 44 ASP B CA 1
ATOM 3321 C C . ASP B 1 44 ? 6.344 14.141 21.469 1 80.5 44 ASP B C 1
ATOM 3323 O O . ASP B 1 44 ? 6.406 13.938 22.672 1 80.5 44 ASP B O 1
ATOM 3327 N N . ASN B 1 45 ? 6.688 15.289 20.969 1 85.19 45 ASN B N 1
ATOM 3328 C CA . ASN B 1 45 ? 7.152 16.406 21.781 1 85.19 45 ASN B CA 1
ATOM 3329 C C . ASN B 1 45 ? 5.988 17.25 22.297 1 85.19 45 ASN B C 1
ATOM 3331 O O . ASN B 1 45 ? 5.254 17.844 21.5 1 85.19 45 ASN B O 1
ATOM 3335 N N . PRO B 1 46 ? 5.879 17.391 23.641 1 89.81 46 PRO B N 1
ATOM 3336 C CA . PRO B 1 46 ? 4.711 18.078 24.219 1 89.81 46 PRO B CA 1
ATOM 3337 C C . PRO B 1 46 ? 4.609 19.531 23.797 1 89.81 46 PRO B C 1
ATOM 3339 O O . PRO B 1 46 ? 3.506 20.031 23.531 1 89.81 46 PRO B O 1
ATOM 3342 N N . GLU B 1 47 ? 5.711 20.188 23.719 1 91.94 47 GLU B N 1
ATOM 3343 C CA . GLU B 1 47 ? 5.684 21.594 23.359 1 91.94 47 GLU B CA 1
ATOM 3344 C C . GLU B 1 47 ? 5.207 21.797 21.922 1 91.94 47 GLU B C 1
ATOM 3346 O O . GLU B 1 47 ? 4.367 22.656 21.656 1 91.94 47 GLU B O 1
ATOM 3351 N N . ARG B 1 48 ? 5.75 21.031 21.047 1 92 48 ARG B N 1
ATOM 3352 C CA . ARG B 1 48 ? 5.352 21.125 19.656 1 92 48 ARG B CA 1
ATOM 3353 C C . ARG B 1 48 ? 3.893 20.719 19.469 1 92 48 ARG B C 1
ATOM 3355 O O . ARG B 1 48 ? 3.16 21.328 18.703 1 92 48 ARG B O 1
ATOM 3362 N N . LEU B 1 49 ? 3.521 19.688 20.188 1 94.75 49 LEU B N 1
ATOM 3363 C CA . LEU B 1 49 ? 2.145 19.219 20.109 1 94.75 49 LEU B CA 1
ATOM 3364 C C . LEU B 1 49 ? 1.175 20.281 20.609 1 94.75 49 LEU B C 1
ATOM 3366 O O . LEU B 1 49 ? 0.132 20.516 20 1 94.75 49 LEU B O 1
ATOM 3370 N N . GLU B 1 50 ? 1.502 20.906 21.719 1 96.25 50 GLU B N 1
ATOM 3371 C CA . GLU B 1 50 ? 0.657 21.953 22.281 1 96.25 50 GLU B CA 1
ATOM 3372 C C . GLU B 1 50 ? 0.499 23.109 21.281 1 96.25 50 GLU B C 1
ATOM 3374 O O . GLU B 1 50 ? -0.612 23.594 21.062 1 96.25 50 GLU B O 1
ATOM 3379 N N . ARG B 1 51 ? 1.591 23.547 20.75 1 95.19 51 ARG B N 1
ATOM 3380 C CA . ARG B 1 51 ? 1.569 24.641 19.781 1 95.19 51 ARG B CA 1
ATOM 3381 C C . ARG B 1 51 ? 0.664 24.297 18.594 1 95.19 51 ARG B C 1
ATOM 3383 O O . ARG B 1 51 ? -0.197 25.094 18.219 1 95.19 51 ARG B O 1
ATOM 3390 N N . LEU B 1 52 ? 0.876 23.141 18.031 1 95.56 52 LEU B N 1
ATOM 3391 C CA . LEU B 1 52 ? 0.096 22.719 16.875 1 95.56 52 LEU B CA 1
ATOM 3392 C C . LEU B 1 52 ? -1.389 22.656 17.219 1 95.56 52 LEU B C 1
ATOM 3394 O O . LEU B 1 52 ? -2.232 23.094 16.438 1 95.56 52 LEU B O 1
ATOM 3398 N N . LEU B 1 53 ? -1.716 22.062 18.344 1 96.62 53 LEU B N 1
ATOM 3399 C CA . LEU B 1 53 ? -3.107 21.906 18.75 1 96.62 53 LEU B CA 1
ATOM 3400 C C . LEU B 1 53 ? -3.783 23.266 18.891 1 96.62 53 LEU B C 1
ATOM 3402 O O . LEU B 1 53 ? -4.898 23.469 18.406 1 96.62 53 LEU B O 1
ATOM 3406 N N . ARG B 1 54 ? -3.119 24.188 19.531 1 96 54 ARG B N 1
ATOM 3407 C CA . ARG B 1 54 ? -3.68 25.531 19.719 1 96 54 ARG B CA 1
ATOM 3408 C C . ARG B 1 54 ? -3.914 26.203 18.375 1 96 54 ARG B C 1
ATOM 3410 O O . ARG B 1 54 ? -4.969 26.797 18.141 1 96 54 ARG B O 1
ATOM 3417 N N . GLN B 1 55 ? -2.926 26.109 17.516 1 94.44 55 GLN B N 1
ATOM 3418 C CA . GLN B 1 55 ? -3.047 26.703 16.188 1 94.44 55 GLN B CA 1
ATOM 3419 C C . GLN B 1 55 ? -4.203 26.078 15.414 1 94.44 55 GLN B C 1
ATOM 3421 O O . GLN B 1 55 ? -4.965 26.781 14.75 1 94.44 55 GLN B O 1
ATOM 3426 N N . THR B 1 56 ? -4.309 24.781 15.5 1 95 56 THR B N 1
ATOM 3427 C CA . THR B 1 56 ? -5.34 24.047 14.773 1 95 56 THR B CA 1
ATOM 3428 C C . THR B 1 56 ? -6.727 24.391 15.305 1 95 56 THR B C 1
ATOM 3430 O O . THR B 1 56 ? -7.676 24.516 14.523 1 95 56 THR B O 1
ATOM 3433 N N . LEU B 1 57 ? -6.855 24.578 16.609 1 95.56 57 LEU B N 1
ATOM 3434 C CA . LEU B 1 57 ? -8.133 24.891 17.234 1 95.56 57 LEU B CA 1
ATOM 3435 C C . LEU B 1 57 ? -8.57 26.312 16.922 1 95.56 57 LEU B C 1
ATOM 3437 O O . LEU B 1 57 ? -9.742 26.656 17.047 1 95.56 57 LEU B O 1
ATOM 3441 N N . GLU B 1 58 ? -7.637 27.141 16.531 1 93.25 58 GLU B N 1
ATOM 3442 C CA . GLU B 1 58 ? -7.98 28.5 16.109 1 93.25 58 GLU B CA 1
ATOM 3443 C C . GLU B 1 58 ? -8.734 28.484 14.789 1 93.25 58 GLU B C 1
ATOM 3445 O O . GLU B 1 58 ? -9.617 29.312 14.555 1 93.25 58 GLU B O 1
ATOM 3450 N N . GLU B 1 59 ? -8.469 27.547 13.961 1 91.69 59 GLU B N 1
ATOM 3451 C CA . GLU B 1 59 ? -8.961 27.562 12.594 1 91.69 59 GLU B CA 1
ATOM 3452 C C . GLU B 1 59 ? -10.086 26.547 12.406 1 91.69 59 GLU B C 1
ATOM 3454 O O . GLU B 1 59 ? -10.844 26.625 11.438 1 91.69 59 GLU B O 1
ATOM 3459 N N . ASN B 1 60 ? -10.156 25.578 13.281 1 93.31 60 ASN B N 1
ATOM 3460 C CA . ASN B 1 60 ? -11.094 24.469 13.125 1 93.31 60 ASN B CA 1
ATOM 3461 C C . ASN B 1 60 ? -11.953 24.281 14.375 1 93.31 60 ASN B C 1
ATOM 3463 O O . ASN B 1 60 ? -11.547 24.641 15.477 1 93.31 60 ASN B O 1
ATOM 3467 N N . ASP B 1 61 ? -13.125 23.594 14.164 1 93.38 61 ASP B N 1
ATOM 3468 C CA . ASP B 1 61 ? -14.055 23.312 15.25 1 93.38 61 ASP B CA 1
ATOM 3469 C C . ASP B 1 61 ? -13.711 22 15.953 1 93.38 61 ASP B C 1
ATOM 3471 O O . ASP B 1 61 ? -13.984 21.844 17.141 1 93.38 61 ASP B O 1
ATOM 3475 N N . THR B 1 62 ? -13.234 21.156 15.188 1 96 62 THR B N 1
ATOM 3476 C CA . THR B 1 62 ? -13 19.797 15.688 1 96 62 THR B CA 1
ATOM 3477 C C . THR B 1 62 ? -11.633 19.297 15.242 1 96 62 THR B C 1
ATOM 3479 O O . THR B 1 62 ? -11.273 19.391 14.07 1 96 62 THR B O 1
ATOM 3482 N N . VAL B 1 63 ? -10.836 18.812 16.203 1 98.12 63 VAL B N 1
ATOM 3483 C CA . VAL B 1 63 ? -9.539 18.219 15.922 1 98.12 63 VAL B CA 1
ATOM 3484 C C . VAL B 1 63 ? -9.578 16.719 16.266 1 98.12 63 VAL B C 1
ATOM 3486 O O . VAL B 1 63 ? -9.906 16.359 17.391 1 98.12 63 VAL B O 1
ATOM 3489 N N . ILE B 1 64 ? -9.273 15.898 15.273 1 98.38 64 ILE B N 1
ATOM 3490 C CA . ILE B 1 64 ? -9.203 14.453 15.453 1 98.38 64 ILE B CA 1
ATOM 3491 C C . ILE B 1 64 ? -7.746 14.008 15.523 1 98.38 64 ILE B C 1
ATOM 3493 O O . ILE B 1 64 ? -7.023 14.078 14.523 1 98.38 64 ILE B O 1
ATOM 3497 N N . MET B 1 65 ? -7.387 13.484 16.656 1 98 65 MET B N 1
ATOM 3498 C CA . MET B 1 65 ? -5.996 13.094 16.859 1 98 65 MET B CA 1
ATOM 3499 C C . MET B 1 65 ? -5.859 11.578 16.906 1 98 65 MET B C 1
ATOM 3501 O O . MET B 1 65 ? -6.691 10.891 17.484 1 98 65 MET B O 1
ATOM 3505 N N . THR B 1 66 ? -4.84 11.078 16.281 1 97 66 THR B N 1
ATOM 3506 C CA . THR B 1 66 ? -4.52 9.656 16.328 1 97 66 THR B CA 1
ATOM 3507 C C . THR B 1 66 ? -3.072 9.438 16.766 1 97 66 THR B C 1
ATOM 3509 O O . THR B 1 66 ? -2.174 10.172 16.344 1 97 66 THR B O 1
ATOM 3512 N N . GLY B 1 67 ? -2.881 8.469 17.703 1 90.44 67 GLY B N 1
ATOM 3513 C CA . GLY B 1 67 ? -1.54 8.141 18.156 1 90.44 67 GLY B CA 1
ATOM 3514 C C . GLY B 1 67 ? -1.177 8.805 19.469 1 90.44 67 GLY B C 1
ATOM 3515 O O . GLY B 1 67 ? -1.818 9.773 19.875 1 90.44 67 GLY B O 1
ATOM 3516 N N . GLY B 1 68 ? -0.153 8.266 20.172 1 85.31 68 GLY B N 1
ATOM 3517 C CA . GLY B 1 68 ? 0.415 8.875 21.359 1 85.31 68 GLY B CA 1
ATOM 3518 C C . GLY B 1 68 ? -0.36 8.547 22.625 1 85.31 68 GLY B C 1
ATOM 3519 O O . GLY B 1 68 ? -0.242 9.258 23.625 1 85.31 68 GLY B O 1
ATOM 3520 N N . LEU B 1 69 ? -1.202 7.512 22.562 1 85.56 69 LEU B N 1
ATOM 3521 C CA . LEU B 1 69 ? -2.033 7.18 23.719 1 85.56 69 LEU B CA 1
ATOM 3522 C C . LEU B 1 69 ? -1.504 5.938 24.422 1 85.56 69 LEU B C 1
ATOM 3524 O O . LEU B 1 69 ? -2.08 5.496 25.422 1 85.56 69 LEU B O 1
ATOM 3528 N N . GLY B 1 70 ? -0.406 5.445 23.969 1 74.44 70 GLY B N 1
ATOM 3529 C CA . GLY B 1 70 ? 0.132 4.211 24.516 1 74.44 70 GLY B CA 1
ATOM 3530 C C . GLY B 1 70 ? 0.724 4.379 25.906 1 74.44 70 GLY B C 1
ATOM 3531 O O . GLY B 1 70 ? 0.512 5.406 26.547 1 74.44 70 GLY B O 1
ATOM 3532 N N . PRO B 1 71 ? 1.375 3.316 26.344 1 71 71 PRO B N 1
ATOM 3533 C CA . PRO B 1 71 ? 1.865 3.268 27.719 1 71 71 PRO B CA 1
ATOM 3534 C C . PRO B 1 71 ? 3.271 3.844 27.859 1 71 71 PRO B C 1
ATOM 3536 O O . PRO B 1 71 ? 3.785 3.949 28.984 1 71 71 PRO B O 1
ATOM 3539 N N . THR B 1 72 ? 3.797 4.258 26.75 1 67 72 THR B N 1
ATOM 3540 C CA . THR B 1 72 ? 5.188 4.688 26.812 1 67 72 THR B CA 1
ATOM 3541 C C . THR B 1 72 ? 5.293 6.098 27.391 1 67 72 THR B C 1
ATOM 3543 O O . THR B 1 72 ? 4.305 6.84 27.406 1 67 72 THR B O 1
ATOM 3546 N N . LYS B 1 73 ? 6.484 6.422 27.891 1 63.84 73 LYS B N 1
ATOM 3547 C CA . LYS B 1 73 ? 6.734 7.727 28.5 1 63.84 73 LYS B CA 1
ATOM 3548 C C . LYS B 1 73 ? 6.516 8.852 27.484 1 63.84 73 LYS B C 1
ATOM 3550 O O . LYS B 1 73 ? 6.164 9.969 27.875 1 63.84 73 LYS B O 1
ATOM 3555 N N . ASP B 1 74 ? 6.648 8.453 26.266 1 63.97 74 ASP B N 1
ATOM 3556 C CA . ASP B 1 74 ? 6.562 9.453 25.203 1 63.97 74 ASP B CA 1
ATOM 3557 C C . ASP B 1 74 ? 5.113 9.68 24.781 1 63.97 74 ASP B C 1
ATOM 3559 O O . ASP B 1 74 ? 4.809 10.656 24.094 1 63.97 74 ASP B O 1
ATOM 3563 N N . ASP B 1 75 ? 4.344 8.805 25.25 1 73.12 75 ASP B N 1
ATOM 3564 C CA . ASP B 1 75 ? 2.932 8.953 24.906 1 73.12 75 ASP B CA 1
ATOM 3565 C C . ASP B 1 75 ? 2.264 10.016 25.781 1 73.12 75 ASP B C 1
ATOM 3567 O O . ASP B 1 75 ? 1.566 9.68 26.734 1 73.12 75 ASP B O 1
ATOM 3571 N N . LEU B 1 76 ? 2.422 11.344 25.359 1 81.12 76 LEU B N 1
ATOM 3572 C CA . LEU B 1 76 ? 1.964 12.445 26.203 1 81.12 76 LEU B CA 1
ATOM 3573 C C . LEU B 1 76 ? 0.856 13.234 25.516 1 81.12 76 LEU B C 1
ATOM 3575 O O . LEU B 1 76 ? 0.641 14.406 25.828 1 81.12 76 LEU B O 1
ATOM 3579 N N . THR B 1 77 ? 0.155 12.602 24.594 1 92.31 77 THR B N 1
ATOM 3580 C CA . THR B 1 77 ? -0.876 13.297 23.828 1 92.31 77 THR B CA 1
ATOM 3581 C C . THR B 1 77 ? -2.023 13.727 24.734 1 92.31 77 THR B C 1
ATOM 3583 O O . THR B 1 77 ? -2.447 14.883 24.703 1 92.31 77 THR B O 1
ATOM 3586 N N . LYS B 1 78 ? -2.527 12.828 25.609 1 93.88 78 LYS B N 1
ATOM 3587 C CA . LYS B 1 78 ? -3.66 13.18 26.469 1 93.88 78 LYS B CA 1
ATOM 3588 C C . LYS B 1 78 ? -3.27 14.227 27.5 1 93.88 78 LYS B C 1
ATOM 3590 O O . LYS B 1 78 ? -4.066 15.109 27.828 1 93.88 78 LYS B O 1
ATOM 3595 N N . HIS B 1 79 ? -2.025 14.172 28 1 93.94 79 HIS B N 1
ATOM 3596 C CA . HIS B 1 79 ? -1.533 15.172 28.953 1 93.94 79 HIS B CA 1
ATOM 3597 C C . HIS B 1 79 ? -1.518 16.562 28.328 1 93.94 79 HIS B C 1
ATOM 3599 O O . HIS B 1 79 ? -1.939 17.531 28.953 1 93.94 79 HIS B O 1
ATOM 3605 N N . THR B 1 80 ? -1.031 16.594 27.125 1 95.44 80 THR B N 1
ATOM 3606 C CA . THR B 1 80 ? -0.917 17.875 26.422 1 95.44 80 THR B CA 1
ATOM 3607 C C . THR B 1 80 ? -2.297 18.453 26.125 1 95.44 80 THR B C 1
ATOM 3609 O O . THR B 1 80 ? -2.52 19.656 26.328 1 95.44 80 THR B O 1
ATOM 3612 N N . VAL B 1 81 ? -3.234 17.641 25.672 1 96.81 81 VAL B N 1
ATOM 3613 C CA . VAL B 1 81 ? -4.586 18.109 25.359 1 96.81 81 VAL B CA 1
ATOM 3614 C C . VAL B 1 81 ? -5.27 18.594 26.641 1 96.81 81 VAL B C 1
ATOM 3616 O O . VAL B 1 81 ? -5.938 19.625 26.641 1 96.81 81 VAL B O 1
ATOM 3619 N N . ALA B 1 82 ? -5.137 17.859 27.766 1 96.75 82 ALA B N 1
ATOM 3620 C CA . ALA B 1 82 ? -5.684 18.281 29.062 1 96.75 82 ALA B CA 1
ATOM 3621 C C . ALA B 1 82 ? -5.176 19.656 29.453 1 96.75 82 ALA B C 1
ATOM 3623 O O . ALA B 1 82 ? -5.953 20.516 29.875 1 96.75 82 ALA B O 1
ATOM 3624 N N . LYS B 1 83 ? -3.883 19.828 29.266 1 96.44 83 LYS B N 1
ATOM 3625 C CA . LYS B 1 83 ? -3.258 21.109 29.578 1 96.44 83 LYS B CA 1
ATOM 3626 C C . LYS B 1 83 ? -3.871 22.234 28.734 1 96.44 83 LYS B C 1
ATOM 3628 O O . LYS B 1 83 ? -4.176 23.312 29.266 1 96.44 83 LYS B O 1
ATOM 3633 N N . VAL B 1 84 ? -4.043 22.047 27.5 1 96.19 84 VAL B N 1
ATOM 3634 C CA . VAL B 1 84 ? -4.578 23.047 26.578 1 96.19 84 VAL B CA 1
ATOM 3635 C C . VAL B 1 84 ? -5.988 23.438 27.016 1 96.19 84 VAL B C 1
ATOM 3637 O O . VAL B 1 84 ? -6.371 24.609 26.922 1 96.19 84 VAL B O 1
ATOM 3640 N N . PHE B 1 85 ? -6.762 22.516 27.562 1 96.25 85 PHE B N 1
ATOM 3641 C CA . PHE B 1 85 ? -8.141 22.766 27.938 1 96.25 85 PHE B CA 1
ATOM 3642 C C . PHE B 1 85 ? -8.234 23.156 29.406 1 96.25 85 PHE B C 1
ATOM 3644 O O . PHE B 1 85 ? -9.312 23.5 29.906 1 96.25 85 PHE B O 1
ATOM 3651 N N . GLY B 1 86 ? -7.141 23.141 30.062 1 96.19 86 GLY B N 1
ATOM 365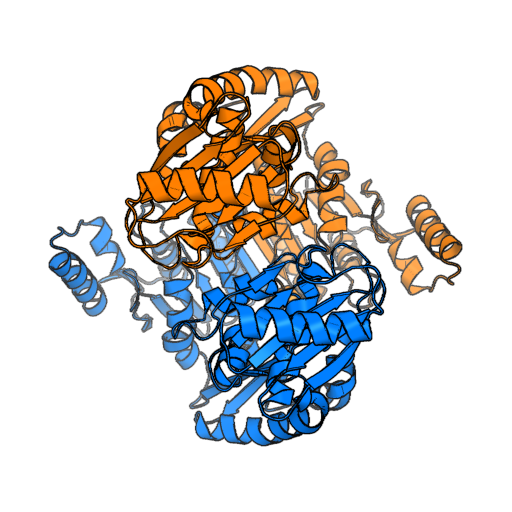2 C CA . GLY B 1 86 ? -7.137 23.453 31.484 1 96.19 86 GLY B CA 1
ATOM 3653 C C . GLY B 1 86 ? -7.852 22.406 32.344 1 96.19 86 GLY B C 1
ATOM 3654 O O . GLY B 1 86 ? -8.578 22.75 33.281 1 96.19 86 GLY B O 1
ATOM 3655 N N . LYS B 1 87 ? -7.723 21.172 31.969 1 96.56 87 LYS B N 1
ATOM 3656 C CA . LYS B 1 87 ? -8.383 20.062 32.656 1 96.56 87 LYS B CA 1
ATOM 3657 C C . LYS B 1 87 ? -7.355 19.094 33.25 1 96.56 87 LYS B C 1
ATOM 3659 O O . LYS B 1 87 ? -6.168 19.172 32.938 1 96.56 87 LYS B O 1
ATOM 3664 N N . GLU B 1 88 ? -7.809 18.219 34.094 1 96.12 88 GLU B N 1
ATOM 3665 C CA . GLU B 1 88 ? -6.957 17.203 34.719 1 96.12 88 GLU B CA 1
ATOM 3666 C C . GLU B 1 88 ? -7.23 15.82 34.125 1 96.12 88 GLU B C 1
ATOM 3668 O O . GLU B 1 88 ? -8.219 15.625 33.438 1 96.12 88 GLU B O 1
ATOM 3673 N N . LEU B 1 89 ? -6.238 14.984 34.375 1 95.5 89 LEU B N 1
ATOM 3674 C CA . LEU B 1 89 ? -6.438 13.586 34 1 95.5 89 LEU B CA 1
ATOM 3675 C C . LEU B 1 89 ? -7.008 12.805 35.188 1 95.5 89 LEU B C 1
ATOM 3677 O O . LEU B 1 89 ? -6.609 13.016 36.344 1 95.5 89 LEU B O 1
ATOM 3681 N N . VAL B 1 90 ? -7.992 11.992 34.844 1 95.94 90 VAL B N 1
ATOM 3682 C CA . VAL B 1 90 ? -8.617 11.164 35.875 1 95.94 90 VAL B CA 1
ATOM 3683 C C . VAL B 1 90 ? -8.688 9.711 35.406 1 95.94 90 VAL B C 1
ATOM 3685 O O . VAL B 1 90 ? -8.688 9.453 34.188 1 95.94 90 VAL B O 1
ATOM 3688 N N . THR B 1 91 ? -8.742 8.797 36.344 1 94.38 91 THR B N 1
ATOM 3689 C CA . THR B 1 91 ? -8.844 7.387 36 1 94.38 91 THR B CA 1
ATOM 3690 C C . THR B 1 91 ? -10.273 7.031 35.594 1 94.38 91 THR B C 1
ATOM 3692 O O . THR B 1 91 ? -11.227 7.367 36.312 1 94.38 91 THR B O 1
ATOM 3695 N N . ASP B 1 92 ? -10.445 6.492 34.438 1 93.44 92 ASP B N 1
ATOM 3696 C CA . ASP B 1 92 ? -11.734 5.938 34.031 1 93.44 92 ASP B CA 1
ATOM 3697 C C . ASP B 1 92 ? -11.906 4.512 34.562 1 93.44 92 ASP B C 1
ATOM 3699 O O . ASP B 1 92 ? -11.203 3.598 34.125 1 93.44 92 ASP B O 1
ATOM 3703 N N . ASN B 1 93 ? -12.836 4.289 35.344 1 93.06 93 ASN B N 1
ATOM 3704 C CA . ASN B 1 93 ? -13.008 3.004 36.031 1 93.06 93 ASN B CA 1
ATOM 3705 C C . ASN B 1 93 ? -13.359 1.895 35.031 1 93.06 93 ASN B C 1
ATOM 3707 O O . ASN B 1 93 ? -12.883 0.764 35.188 1 93.06 93 ASN B O 1
ATOM 3711 N N . GLU B 1 94 ? -14.188 2.262 34.125 1 92.12 94 GLU B N 1
ATOM 3712 C CA . GLU B 1 94 ? -14.562 1.256 33.125 1 92.12 94 GLU B CA 1
ATOM 3713 C C . GLU B 1 94 ? -13.352 0.805 32.312 1 92.12 94 GLU B C 1
ATOM 3715 O O . GLU B 1 94 ? -13.172 -0.39 32.094 1 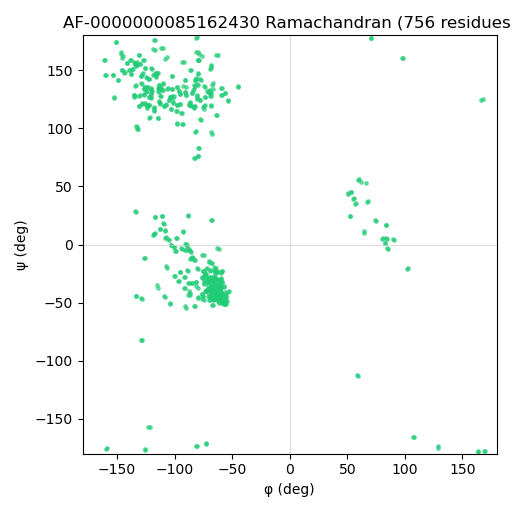92.12 94 GLU B O 1
ATOM 3720 N N . ALA B 1 95 ? -12.57 1.761 31.906 1 89.44 95 ALA B N 1
ATOM 3721 C CA . ALA B 1 95 ? -11.367 1.436 31.156 1 89.44 95 ALA B CA 1
ATOM 3722 C C . ALA B 1 95 ? -10.383 0.645 32 1 89.44 95 ALA B C 1
ATOM 3724 O O . ALA B 1 95 ? -9.766 -0.312 31.531 1 89.44 95 ALA B O 1
ATOM 3725 N N . LEU B 1 96 ? -10.219 1.024 33.25 1 90.75 96 LEU B N 1
ATOM 3726 C CA . LEU B 1 96 ? -9.312 0.337 34.156 1 90.75 96 LEU B CA 1
ATOM 3727 C C . LEU B 1 96 ? -9.734 -1.115 34.375 1 90.75 96 LEU B C 1
ATOM 3729 O O . LEU B 1 96 ? -8.898 -2.02 34.344 1 90.75 96 LEU B O 1
ATOM 3733 N N . GLU B 1 97 ? -10.969 -1.295 34.562 1 90.69 97 GLU B N 1
ATOM 3734 C CA . GLU B 1 97 ? -11.5 -2.646 34.719 1 90.69 97 GLU B CA 1
ATOM 3735 C C . GLU B 1 97 ? -11.25 -3.492 33.5 1 90.69 97 GLU B C 1
ATOM 3737 O O . GLU B 1 97 ? -10.93 -4.676 33.594 1 90.69 97 GLU B O 1
ATOM 3742 N N . TYR B 1 98 ? -11.5 -2.863 32.406 1 87.56 98 TYR B N 1
ATOM 3743 C CA . TYR B 1 98 ? -11.273 -3.553 31.156 1 87.56 98 TYR B CA 1
ATOM 3744 C C . TYR B 1 98 ? -9.828 -4.012 31.031 1 87.56 98 TYR B C 1
ATOM 3746 O O . TYR B 1 98 ? -9.562 -5.156 30.656 1 87.56 98 TYR B O 1
ATOM 3754 N N . ILE B 1 99 ? -8.867 -3.131 31.328 1 81.94 99 ILE B N 1
ATOM 3755 C CA . ILE B 1 99 ? -7.445 -3.432 31.234 1 81.94 99 ILE B CA 1
ATOM 3756 C C . ILE B 1 99 ? -7.078 -4.512 32.25 1 81.94 99 ILE B C 1
ATOM 3758 O O . ILE B 1 99 ? -6.348 -5.453 31.922 1 81.94 99 ILE B O 1
ATOM 3762 N N . GLU B 1 100 ? -7.625 -4.398 33.438 1 85.31 100 GLU B N 1
ATOM 3763 C CA . GLU B 1 100 ? -7.375 -5.383 34.469 1 85.31 100 GLU B CA 1
ATOM 3764 C C . GLU B 1 100 ? -7.852 -6.77 34.062 1 85.31 100 GLU B C 1
ATOM 3766 O O . GLU B 1 100 ? -7.148 -7.762 34.25 1 85.31 100 GLU B O 1
ATOM 3771 N N . ASN B 1 101 ? -9.008 -6.812 33.531 1 84.88 101 ASN B N 1
ATOM 3772 C CA . ASN B 1 101 ? -9.578 -8.078 33.094 1 84.88 101 ASN B CA 1
ATOM 3773 C C . ASN B 1 101 ? -8.766 -8.695 31.953 1 84.88 101 ASN B C 1
ATOM 3775 O O . ASN B 1 101 ? -8.609 -9.914 31.875 1 84.88 101 ASN B O 1
ATOM 3779 N N . TYR B 1 102 ? -8.344 -7.863 31.016 1 75.56 102 TYR B N 1
ATOM 3780 C CA . TYR B 1 102 ? -7.5 -8.32 29.906 1 75.56 102 TYR B CA 1
ATOM 3781 C C . TYR B 1 102 ? -6.254 -9.023 30.438 1 75.56 102 TYR B C 1
ATOM 3783 O O . TYR B 1 102 ? -5.926 -10.133 30 1 75.56 102 TYR B O 1
ATOM 3791 N N . PHE B 1 103 ? -5.605 -8.43 31.344 1 74.75 103 PHE B N 1
ATOM 3792 C CA . PHE B 1 103 ? -4.375 -8.992 31.891 1 74.75 103 PHE B CA 1
ATOM 3793 C C . PHE B 1 103 ? -4.668 -10.211 32.75 1 74.75 103 PHE B C 1
ATOM 3795 O O . PHE B 1 103 ? -3.893 -11.172 32.75 1 74.75 103 PHE B O 1
ATOM 3802 N N . LYS B 1 104 ? -5.746 -10.18 33.5 1 77.31 104 LYS B N 1
ATOM 3803 C CA . LYS B 1 104 ? -6.164 -11.344 34.281 1 77.31 104 LYS B CA 1
ATOM 3804 C C . LYS B 1 104 ? -6.406 -12.555 33.375 1 77.31 104 LYS B C 1
ATOM 3806 O O . LYS B 1 104 ? -5.977 -13.664 33.688 1 77.31 104 LYS B O 1
ATOM 3811 N N . GLU B 1 105 ? -7.035 -12.281 32.344 1 72.75 105 GLU B N 1
ATOM 3812 C CA . GLU B 1 105 ? -7.34 -13.352 31.391 1 72.75 105 GLU B CA 1
ATOM 3813 C C . GLU B 1 105 ? -6.066 -13.906 30.766 1 72.75 105 GLU B C 1
ATOM 3815 O O . GLU B 1 105 ? -6.004 -15.086 30.422 1 72.75 105 GLU B O 1
ATOM 3820 N N . GLN B 1 106 ? -5.141 -13.086 30.641 1 62.03 106 GLN B N 1
ATOM 3821 C CA . GLN B 1 106 ? -3.873 -13.5 30.047 1 62.03 106 GLN B CA 1
ATOM 3822 C C . GLN B 1 106 ? -2.902 -13.992 31.109 1 62.03 106 GLN B C 1
ATOM 3824 O O . GLN B 1 106 ? -1.755 -14.328 30.812 1 62.03 106 GLN B O 1
ATOM 3829 N N . HIS B 1 107 ? -3.348 -13.977 32.312 1 72.38 107 HIS B N 1
ATOM 3830 C CA . HIS B 1 107 ? -2.549 -14.406 33.438 1 72.38 107 HIS B CA 1
ATOM 3831 C C . HIS B 1 107 ? -1.248 -13.617 33.531 1 72.38 107 HIS B C 1
ATOM 3833 O O . HIS B 1 107 ? -0.177 -14.195 33.75 1 72.38 107 HIS B O 1
ATOM 3839 N N . GLN B 1 108 ? -1.394 -12.469 33.188 1 70 108 GLN B N 1
ATOM 3840 C CA . GLN B 1 108 ? -0.264 -11.547 33.281 1 70 108 GLN B CA 1
ATOM 3841 C C . GLN B 1 108 ? -0.543 -10.445 34.312 1 70 108 GLN B C 1
ATOM 3843 O O . GLN B 1 108 ? -1.702 -10.125 34.562 1 70 108 GLN B O 1
ATOM 3848 N N . GLU B 1 109 ? 0.544 -10.039 34.938 1 75.88 109 GLU B N 1
ATOM 3849 C CA . GLU B 1 109 ? 0.409 -8.93 35.875 1 75.88 109 GLU B CA 1
ATOM 3850 C C . GLU B 1 109 ? 0.436 -7.582 35.156 1 75.88 109 GLU B C 1
ATOM 3852 O O . GLU B 1 109 ? 1.209 -7.391 34.219 1 75.88 109 GLU B O 1
ATOM 3857 N N . MET B 1 110 ? -0.438 -6.816 35.594 1 77.62 110 MET B N 1
ATOM 3858 C CA . MET B 1 110 ? -0.55 -5.465 35.031 1 77.62 110 MET B CA 1
ATOM 3859 C C . MET B 1 110 ? 0.503 -4.543 35.656 1 77.62 110 MET B C 1
ATOM 3861 O O . MET B 1 110 ? 0.699 -4.531 36.875 1 77.62 110 MET B O 1
ATOM 3865 N N . SER B 1 111 ? 1.282 -3.91 34.812 1 75.62 111 SER B N 1
ATOM 3866 C CA . SER B 1 111 ? 2.242 -2.924 35.281 1 75.62 111 SER B CA 1
ATOM 3867 C C . SER B 1 111 ? 1.572 -1.578 35.562 1 75.62 111 SER B C 1
ATOM 3869 O O . SER B 1 111 ? 0.427 -1.364 35.156 1 75.62 111 SER B O 1
ATOM 3871 N N . GLU B 1 112 ? 2.305 -0.706 36.281 1 77.44 112 GLU B N 1
ATOM 3872 C CA . GLU B 1 112 ? 1.793 0.64 36.531 1 77.44 112 GLU B CA 1
ATOM 3873 C C . GLU B 1 112 ? 1.606 1.404 35.219 1 77.44 112 GLU B C 1
ATOM 3875 O O . GLU B 1 112 ? 0.668 2.191 35.094 1 77.44 112 GLU B O 1
ATOM 3880 N N . ASN B 1 113 ? 2.482 1.158 34.281 1 74.56 113 ASN B N 1
ATOM 3881 C CA . ASN B 1 113 ? 2.395 1.812 32.969 1 74.56 113 ASN B CA 1
ATOM 3882 C C . ASN B 1 113 ? 1.132 1.401 32.219 1 74.56 113 ASN B C 1
ATOM 3884 O O . ASN B 1 113 ? 0.537 2.211 31.5 1 74.56 113 ASN B O 1
ATOM 3888 N N . ASN B 1 114 ? 0.738 0.192 32.5 1 77.56 114 ASN B N 1
ATOM 3889 C CA . ASN B 1 114 ? -0.494 -0.278 31.859 1 77.56 114 ASN B CA 1
ATOM 3890 C C . ASN B 1 114 ? -1.72 0.419 32.438 1 77.56 114 ASN B C 1
ATOM 3892 O O . ASN B 1 114 ? -2.67 0.725 31.719 1 77.56 114 ASN B O 1
ATOM 3896 N N . LYS B 1 115 ? -1.606 0.729 33.719 1 79.56 115 LYS B N 1
ATOM 3897 C CA . LYS B 1 115 ? -2.713 1.388 34.406 1 79.56 115 LYS B CA 1
ATOM 3898 C C . LYS B 1 115 ? -2.906 2.814 33.906 1 79.56 115 LYS B C 1
ATOM 3900 O O . LYS B 1 115 ? -4.027 3.322 33.875 1 79.56 115 LYS B O 1
ATOM 3905 N N . GLN B 1 116 ? -1.835 3.393 33.531 1 81.5 116 GLN B N 1
ATOM 3906 C CA . GLN B 1 116 ? -1.87 4.773 33.062 1 81.5 116 GLN B CA 1
ATOM 3907 C C . GLN B 1 116 ? -2.686 4.891 31.781 1 81.5 116 GLN B C 1
ATOM 3909 O O . GLN B 1 116 ? -3.188 5.969 31.453 1 81.5 116 GLN B O 1
ATOM 3914 N N . GLN B 1 117 ? -2.852 3.799 31.125 1 84.69 117 GLN B N 1
ATOM 3915 C CA . GLN B 1 117 ? -3.602 3.826 29.875 1 84.69 117 GLN B CA 1
ATOM 3916 C C . GLN B 1 117 ? -5.086 4.086 30.125 1 84.69 117 GLN B C 1
ATOM 3918 O O . GLN B 1 117 ? -5.816 4.484 29.219 1 84.69 117 GLN B O 1
ATOM 3923 N N . ALA B 1 118 ? -5.52 3.928 31.422 1 89.81 118 ALA B N 1
ATOM 3924 C CA . ALA B 1 118 ? -6.922 4.133 31.781 1 89.81 118 ALA B CA 1
ATOM 3925 C C . ALA B 1 118 ? -7.195 5.598 32.125 1 89.81 118 ALA B C 1
ATOM 3927 O O . ALA B 1 118 ? -8.344 5.98 32.344 1 89.81 118 ALA B O 1
ATOM 3928 N N . LEU B 1 119 ? -6.18 6.395 32.125 1 92.12 119 LEU B N 1
ATOM 3929 C CA . LEU B 1 119 ? -6.355 7.816 32.375 1 92.12 119 LEU B CA 1
ATOM 3930 C C . LEU B 1 119 ? -7.07 8.492 31.219 1 92.12 119 LEU B C 1
ATOM 3932 O O . LEU B 1 119 ? -6.777 8.203 30.047 1 92.12 119 LEU B O 1
ATOM 3936 N N . VAL B 1 120 ? -8.047 9.281 31.562 1 95.31 120 VAL B N 1
ATOM 3937 C CA . VAL B 1 120 ? -8.766 10.078 30.562 1 95.31 120 VAL B CA 1
ATOM 3938 C C . VAL B 1 120 ? -8.859 11.523 31.047 1 95.31 120 VAL B C 1
ATOM 3940 O O . VAL B 1 120 ? -8.625 11.812 32.219 1 95.31 120 VAL B O 1
ATOM 3943 N N . ILE B 1 121 ? -9.156 12.422 30.109 1 96.75 121 ILE B N 1
ATOM 3944 C CA . ILE B 1 121 ? -9.305 13.828 30.438 1 96.75 121 ILE B CA 1
ATOM 3945 C C . ILE B 1 121 ? -10.625 14.055 31.172 1 96.75 121 ILE B C 1
ATOM 3947 O O . ILE B 1 121 ? -11.664 13.523 30.766 1 96.75 121 ILE B O 1
ATOM 3951 N N . GLU B 1 122 ? -10.562 14.836 32.219 1 96 122 GLU B N 1
ATOM 3952 C CA . GLU B 1 122 ? -11.75 15.125 33.031 1 96 122 GLU B CA 1
ATOM 3953 C C . GLU B 1 122 ? -12.867 15.703 32.156 1 96 122 GLU B C 1
ATOM 3955 O O . GLU B 1 122 ? -12.648 16.672 31.422 1 96 122 GLU B O 1
ATOM 3960 N N . GLY B 1 123 ? -14.07 15.102 32.312 1 94.81 123 GLY B N 1
ATOM 3961 C CA . GLY B 1 123 ? -15.227 15.625 31.594 1 94.81 123 GLY B CA 1
ATOM 3962 C C . GLY B 1 123 ? -15.32 15.133 30.156 1 94.81 123 GLY B C 1
ATOM 3963 O O . GLY B 1 123 ? -16.281 15.445 29.453 1 94.81 123 GLY B O 1
ATOM 3964 N N . ALA B 1 124 ? -14.406 14.312 29.734 1 96.44 124 ALA B N 1
ATOM 3965 C CA . ALA B 1 124 ? -14.406 13.805 28.359 1 96.44 124 ALA B CA 1
ATOM 3966 C C . ALA B 1 124 ? -15.414 12.672 28.203 1 96.44 124 ALA B C 1
ATOM 3968 O O . ALA B 1 124 ? -15.727 11.969 29.156 1 96.44 124 ALA B O 1
ATOM 3969 N N . LYS B 1 125 ? -15.984 12.578 27.062 1 95.62 125 LYS B N 1
ATOM 3970 C CA . LYS B 1 125 ? -16.688 11.359 26.672 1 95.62 125 LYS B CA 1
ATOM 3971 C C . LYS B 1 125 ? -15.703 10.258 26.297 1 95.62 125 LYS B C 1
ATOM 3973 O O . LYS B 1 125 ? -14.938 10.391 25.344 1 95.62 125 LYS B O 1
ATOM 3978 N N . VAL B 1 126 ? -15.773 9.219 27.047 1 96.62 126 VAL B N 1
ATOM 3979 C CA . VAL B 1 126 ? -14.828 8.125 26.828 1 96.62 126 VAL B CA 1
ATOM 3980 C C . VAL B 1 126 ? -15.297 7.258 25.672 1 96.62 126 VAL B C 1
ATOM 3982 O O . VAL B 1 126 ? -16.484 6.922 25.578 1 96.62 126 VAL B O 1
ATOM 3985 N N . LEU B 1 127 ? -14.461 7.004 24.719 1 96.06 127 LEU B N 1
ATOM 3986 C CA . LEU B 1 127 ? -14.688 6.109 23.594 1 96.06 127 LEU B CA 1
ATOM 3987 C C . LEU B 1 127 ? -14.07 4.738 23.844 1 96.06 127 LEU B C 1
ATOM 3989 O O . LEU B 1 127 ? -12.844 4.586 23.781 1 96.06 127 LEU B O 1
ATOM 3993 N N . PRO B 1 128 ? -14.828 3.758 24.156 1 92.75 128 PRO B N 1
ATOM 3994 C CA . PRO B 1 128 ? -14.281 2.445 24.5 1 92.75 128 PRO B CA 1
ATOM 3995 C C . PRO B 1 128 ? -13.438 1.837 23.391 1 92.75 128 PRO B C 1
ATOM 3997 O O . PRO B 1 128 ? -13.789 1.952 22.219 1 92.75 128 PRO B O 1
ATOM 4000 N N . ASN B 1 129 ? -12.328 1.318 23.734 1 90.56 129 ASN B N 1
ATOM 4001 C CA . ASN B 1 129 ? -11.477 0.555 22.828 1 90.56 129 ASN B CA 1
ATOM 4002 C C . ASN B 1 129 ? -11.773 -0.94 22.906 1 90.56 129 ASN B C 1
ATOM 4004 O O . ASN B 1 129 ? -11.328 -1.612 23.844 1 90.56 129 ASN B O 1
ATOM 4008 N N . LYS B 1 130 ? -12.422 -1.521 22.031 1 83.69 130 LYS B N 1
ATOM 4009 C CA . LYS B 1 130 ? -12.883 -2.906 22.094 1 83.69 130 LYS B CA 1
ATOM 4010 C C . LYS B 1 130 ? -11.844 -3.854 21.484 1 83.69 130 LYS B C 1
ATOM 4012 O O . LYS B 1 130 ? -12.039 -5.07 21.484 1 83.69 130 LYS B O 1
ATOM 4017 N N . VAL B 1 131 ? -10.844 -3.326 20.953 1 77.56 131 VAL B N 1
ATOM 4018 C CA . VAL B 1 131 ? -9.82 -4.121 20.266 1 77.56 131 VAL B CA 1
ATOM 4019 C C . VAL B 1 131 ? -8.5 -4.027 21.031 1 77.56 131 VAL B C 1
ATOM 4021 O O . VAL B 1 131 ? -7.762 -5.008 21.125 1 77.56 131 VAL B O 1
ATOM 4024 N N . GLY B 1 132 ? -8.227 -2.842 21.578 1 79.56 132 GLY B N 1
ATOM 4025 C CA . GLY B 1 132 ? -6.984 -2.598 22.297 1 79.56 132 GLY B CA 1
ATOM 4026 C C . GLY B 1 132 ? -7.199 -2.156 23.734 1 79.56 132 GLY B C 1
ATOM 4027 O O . GLY B 1 132 ? -8.242 -2.451 24.328 1 79.56 132 GLY B O 1
ATOM 4028 N N . MET B 1 133 ? -6.184 -1.47 24.297 1 78.88 133 MET B N 1
ATOM 4029 C CA . MET B 1 133 ? -6.219 -1.183 25.719 1 78.88 133 MET B CA 1
ATOM 4030 C C . MET B 1 133 ? -6.59 0.274 25.984 1 78.88 133 MET B C 1
ATOM 4032 O O . MET B 1 133 ? -7.508 0.559 26.75 1 78.88 133 MET B O 1
ATOM 4036 N N . ALA B 1 134 ? -5.898 1.171 25.312 1 84.69 134 ALA B N 1
ATOM 4037 C CA . ALA B 1 134 ? -6.082 2.59 25.609 1 84.69 134 ALA B CA 1
ATOM 4038 C C . ALA B 1 134 ? -7.414 3.092 25.047 1 84.69 134 ALA B C 1
ATOM 4040 O O . ALA B 1 134 ? -7.656 3.035 23.844 1 84.69 134 ALA B O 1
ATOM 4041 N N . PRO B 1 135 ? -8.312 3.57 25.891 1 93.19 135 PRO B N 1
ATOM 4042 C CA . PRO B 1 135 ? -9.555 4.156 25.391 1 93.19 135 PRO B CA 1
ATOM 4043 C C . PRO B 1 135 ? -9.328 5.477 24.656 1 93.19 135 PRO B C 1
ATOM 4045 O O . PRO B 1 135 ? -8.328 6.156 24.891 1 93.19 135 PRO B O 1
ATOM 4048 N N . GLY B 1 136 ? -10.242 5.746 23.703 1 96.25 136 GLY B N 1
ATOM 4049 C CA . GLY B 1 136 ? -10.305 7.09 23.141 1 96.25 136 GLY B CA 1
ATOM 4050 C C . GLY B 1 136 ? -11.078 8.062 24.016 1 96.25 136 GLY B C 1
ATOM 4051 O O . GLY B 1 136 ? -11.57 7.688 25.078 1 96.25 136 GLY B O 1
ATOM 4052 N N . MET B 1 137 ? -11.148 9.312 23.609 1 97.19 137 MET B N 1
ATOM 4053 C CA . MET B 1 137 ? -11.906 10.305 24.359 1 97.19 137 MET B CA 1
ATOM 4054 C C . MET B 1 137 ? -12.258 11.5 23.484 1 97.19 137 MET B C 1
ATOM 4056 O O . MET B 1 137 ? -11.539 11.812 22.531 1 97.19 137 MET B O 1
ATOM 4060 N N . LEU B 1 138 ? -13.359 12.047 23.719 1 97.19 138 LEU B N 1
ATOM 4061 C CA . LEU B 1 138 ? -13.836 13.273 23.094 1 97.19 138 LEU B CA 1
ATOM 4062 C C . LEU B 1 138 ? -14.047 14.367 24.125 1 97.19 138 LEU B C 1
ATOM 4064 O O . LEU B 1 138 ? -14.867 14.219 25.031 1 97.19 138 LEU B O 1
ATOM 4068 N N . VAL B 1 139 ? -13.242 15.406 23.984 1 97.06 139 VAL B N 1
ATOM 4069 C CA . VAL B 1 139 ? -13.328 16.547 24.891 1 97.06 139 VAL B CA 1
ATOM 4070 C C . VAL B 1 139 ? -13.977 17.734 24.172 1 97.06 139 VAL B C 1
ATOM 4072 O O . VAL B 1 139 ? -13.672 18 23.016 1 97.06 139 VAL B O 1
ATOM 4075 N N . GLU B 1 140 ? -14.898 18.328 24.891 1 94.88 140 GLU B N 1
ATOM 4076 C CA . GLU B 1 140 ? -15.57 19.5 24.344 1 94.88 140 GLU B CA 1
ATOM 4077 C C . GLU B 1 140 ? -15.492 20.688 25.312 1 94.88 140 GLU B C 1
ATOM 4079 O O . GLU B 1 140 ? -15.742 20.531 26.5 1 94.88 140 GLU B O 1
ATOM 4084 N N . GLN B 1 141 ? -15.055 21.812 24.766 1 94 141 GLN B N 1
ATOM 4085 C CA . GLN B 1 141 ? -14.992 23.031 25.547 1 94 141 GLN B CA 1
ATOM 4086 C C . GLN B 1 141 ? -15.117 24.266 24.656 1 94 141 GLN B C 1
ATOM 4088 O O . GLN B 1 141 ? -14.383 24.406 23.672 1 94 141 GLN B O 1
ATOM 4093 N N . ASP B 1 142 ? -16.062 25.203 24.969 1 92.56 142 ASP B N 1
ATOM 4094 C CA . ASP B 1 142 ? -16.234 26.5 24.297 1 92.56 142 ASP B CA 1
ATOM 4095 C C . ASP B 1 142 ? -16.406 26.328 22.797 1 92.56 142 ASP B C 1
ATOM 4097 O O . ASP B 1 142 ? -15.766 27.016 22 1 92.56 142 ASP B O 1
ATOM 4101 N N . GLY B 1 143 ? -17.109 25.328 22.438 1 91.25 143 GLY B N 1
ATOM 4102 C CA . GLY B 1 143 ? -17.438 25.125 21.031 1 91.25 143 GLY B CA 1
ATOM 4103 C C . GLY B 1 143 ? -16.359 24.391 20.281 1 91.25 143 GLY B C 1
ATOM 4104 O O . GLY B 1 143 ? -16.516 24.109 19.078 1 91.25 143 GLY B O 1
ATOM 4105 N N . LYS B 1 144 ? -15.273 24.094 20.906 1 95.31 144 LYS B N 1
ATOM 4106 C CA . LYS B 1 144 ? -14.188 23.328 20.297 1 95.31 144 LYS B CA 1
ATOM 4107 C C . LYS B 1 144 ? -14.203 21.875 20.766 1 95.31 144 LYS B C 1
ATOM 4109 O O . LYS B 1 144 ? -14.547 21.594 21.922 1 95.31 144 LYS B O 1
ATOM 4114 N N . ARG B 1 145 ? -13.852 20.969 19.891 1 96.25 145 ARG B N 1
ATOM 4115 C CA . ARG B 1 145 ? -13.82 19.531 20.188 1 96.25 145 ARG B CA 1
ATOM 4116 C C . ARG B 1 145 ? -12.477 18.922 19.797 1 96.25 145 ARG B C 1
ATOM 4118 O O . ARG B 1 145 ? -11.906 19.266 18.766 1 96.25 145 ARG B O 1
ATOM 4125 N N . VAL B 1 146 ? -11.992 18.062 20.672 1 98.19 146 VAL B N 1
ATOM 4126 C CA . VAL B 1 146 ? -10.789 17.297 20.375 1 98.19 146 VAL B CA 1
ATOM 4127 C C . VAL B 1 146 ? -11.039 15.812 20.672 1 98.19 146 VAL B C 1
ATOM 4129 O O . VAL B 1 146 ? -11.406 15.461 21.797 1 98.19 146 VAL B O 1
ATOM 4132 N N . ALA B 1 147 ? -10.922 15.016 19.688 1 98.12 147 ALA B N 1
ATOM 4133 C CA . ALA B 1 147 ? -11 13.57 19.875 1 98.12 147 ALA B CA 1
ATOM 4134 C C . ALA B 1 147 ? -9.617 12.938 19.859 1 98.12 147 ALA B C 1
ATOM 4136 O O . ALA B 1 147 ? -8.773 13.289 19.016 1 98.12 147 ALA B O 1
ATOM 4137 N N . LEU B 1 148 ? -9.359 12.078 20.781 1 98 148 LEU B N 1
ATOM 4138 C CA . LEU B 1 148 ? -8.117 11.32 20.859 1 98 148 LEU B CA 1
ATOM 4139 C C . LEU B 1 148 ? -8.375 9.836 20.609 1 98 148 LEU B C 1
ATOM 4141 O O . LEU B 1 148 ? -9.227 9.234 21.266 1 98 148 LEU B O 1
ATOM 4145 N N . MET B 1 149 ? -7.645 9.297 19.703 1 97.06 149 MET B N 1
ATOM 4146 C CA . MET B 1 149 ? -7.793 7.875 19.391 1 97.06 149 MET B CA 1
ATOM 4147 C C . MET B 1 149 ? -6.43 7.203 19.266 1 97.06 149 MET B C 1
ATOM 4149 O O . MET B 1 149 ? -5.422 7.871 19.031 1 97.06 149 MET B O 1
ATOM 4153 N N . PRO B 1 150 ? -6.371 5.832 19.453 1 92.94 150 PRO B N 1
ATOM 4154 C CA . PRO B 1 150 ? -5.109 5.102 19.312 1 92.94 150 PRO B CA 1
ATOM 4155 C C . PRO B 1 150 ? -4.543 5.16 17.906 1 92.94 150 PRO B C 1
ATOM 4157 O O . PRO B 1 150 ? -5.266 5.484 16.953 1 92.94 150 PRO B O 1
ATOM 4160 N N . GLY B 1 151 ? -3.295 4.848 17.75 1 90.12 151 GLY B N 1
ATOM 4161 C CA . GLY B 1 151 ? -2.576 4.922 16.484 1 90.12 151 GLY B CA 1
ATOM 4162 C C . GLY B 1 151 ? -2.844 3.736 15.578 1 90.12 151 GLY B C 1
ATOM 4163 O O . GLY B 1 151 ? -3.086 3.906 14.375 1 90.12 151 GLY B O 1
ATOM 4164 N N . PRO B 1 152 ? -2.795 2.498 16.125 1 85.94 152 PRO B N 1
ATOM 4165 C CA . PRO B 1 152 ? -2.992 1.333 15.258 1 85.94 152 PRO B CA 1
ATOM 4166 C C . PRO B 1 152 ? -4.34 1.349 14.539 1 85.94 152 PRO B C 1
ATOM 4168 O O . PRO B 1 152 ? -5.383 1.47 15.188 1 85.94 152 PRO B O 1
ATOM 4171 N N . PRO B 1 153 ? -4.281 1.173 13.219 1 89.31 153 PRO B N 1
ATOM 4172 C CA . PRO B 1 153 ? -5.523 1.258 12.438 1 89.31 153 PRO B CA 1
ATOM 4173 C C . PRO B 1 153 ? -6.586 0.274 12.922 1 89.31 153 PRO B C 1
ATOM 4175 O O . PRO B 1 153 ? -7.773 0.613 12.961 1 89.31 153 PRO B O 1
ATOM 4178 N N . LYS B 1 154 ? -6.211 -0.939 13.352 1 81.44 154 LYS B N 1
ATOM 4179 C CA . LYS B 1 154 ? -7.156 -1.964 13.789 1 81.44 154 LYS B CA 1
ATOM 4180 C C . LYS B 1 154 ? -7.949 -1.497 15 1 81.44 154 LYS B C 1
ATOM 4182 O O . LYS B 1 154 ? -9.086 -1.927 15.211 1 81.44 154 LYS B O 1
ATOM 4187 N N . GLU B 1 155 ? -7.367 -0.651 15.867 1 88.75 155 GLU B N 1
ATOM 4188 C CA . GLU B 1 155 ? -8.031 -0.077 17.031 1 88.75 155 GLU B CA 1
ATOM 4189 C C . GLU B 1 155 ? -8.781 1.202 16.656 1 88.75 155 GLU B C 1
ATOM 4191 O O . GLU B 1 155 ? -9.938 1.387 17.062 1 88.75 155 GLU B O 1
ATOM 4196 N N . MET B 1 156 ? -8.141 2.037 15.828 1 94.44 156 MET B N 1
ATOM 4197 C CA . MET B 1 156 ? -8.609 3.389 15.531 1 94.44 156 MET B CA 1
ATOM 4198 C C . MET B 1 156 ? -9.836 3.357 14.633 1 94.44 156 MET B C 1
ATOM 4200 O O . MET B 1 156 ? -10.805 4.082 14.875 1 94.44 156 MET B O 1
ATOM 4204 N N . GLN B 1 157 ? -9.859 2.463 13.656 1 91.25 157 GLN B N 1
ATOM 4205 C CA . GLN B 1 157 ? -10.898 2.484 12.641 1 91.25 157 GLN B CA 1
ATOM 4206 C C . GLN B 1 157 ? -12.266 2.148 13.234 1 91.25 157 GLN B C 1
ATOM 4208 O O . GLN B 1 157 ? -13.211 2.93 13.117 1 91.25 157 GLN B O 1
ATOM 4213 N N . PRO B 1 158 ? -12.359 1.009 13.969 1 88.88 158 PRO B N 1
ATOM 4214 C CA . PRO B 1 158 ? -13.664 0.744 14.586 1 88.88 158 PRO B CA 1
ATOM 4215 C C . PRO B 1 158 ? -14.062 1.8 15.617 1 88.88 158 PRO B C 1
ATOM 4217 O O . PRO B 1 158 ? -15.242 2.123 15.75 1 88.88 158 PRO B O 1
ATOM 4220 N N . MET B 1 159 ? -13.172 2.387 16.375 1 92.88 159 MET B N 1
ATOM 4221 C CA . MET B 1 159 ? -13.461 3.43 17.359 1 92.88 159 MET B CA 1
ATOM 4222 C C . MET B 1 159 ? -14.008 4.684 16.672 1 92.88 159 MET B C 1
ATOM 4224 O O . MET B 1 159 ? -14.977 5.281 17.141 1 92.88 159 MET B O 1
ATOM 4228 N N . ALA B 1 160 ? -13.367 5.074 15.562 1 94.5 160 ALA B N 1
ATOM 4229 C CA . ALA B 1 160 ? -13.789 6.254 14.812 1 94.5 160 ALA B CA 1
ATOM 4230 C C . ALA B 1 160 ? -15.203 6.078 14.273 1 94.5 160 ALA B C 1
ATOM 4232 O O . ALA B 1 160 ? -16.047 6.977 14.406 1 94.5 160 ALA B O 1
ATOM 4233 N N . GLU B 1 161 ? -15.414 4.949 13.734 1 87.44 161 GLU B N 1
ATOM 4234 C CA . GLU B 1 161 ? -16.672 4.695 13.039 1 87.44 161 GLU B CA 1
ATOM 4235 C C . GLU B 1 161 ? -17.812 4.449 14.023 1 87.44 161 GLU B C 1
ATOM 4237 O O . GLU B 1 161 ? -18.906 4.996 13.867 1 87.44 161 GLU B O 1
ATOM 4242 N N . ASN B 1 162 ? -17.562 3.678 15.078 1 84.62 162 ASN B N 1
ATOM 4243 C CA . ASN B 1 162 ? -18.641 3.178 15.914 1 84.62 162 ASN B CA 1
ATOM 4244 C C . ASN B 1 162 ? -18.797 4.004 17.188 1 84.62 162 ASN B C 1
ATOM 4246 O O . ASN B 1 162 ? -19.875 4.051 17.781 1 84.62 162 ASN B O 1
ATOM 4250 N N . GLU B 1 163 ? -17.766 4.602 17.641 1 90.62 163 GLU B N 1
ATOM 4251 C CA . GLU B 1 163 ? -17.828 5.293 18.922 1 90.62 163 GLU B CA 1
ATOM 4252 C C . GLU B 1 163 ? -17.797 6.809 18.734 1 90.62 163 GLU B C 1
ATOM 4254 O O . GLU B 1 163 ? -18.625 7.523 19.297 1 90.62 163 GLU B O 1
ATOM 4259 N N . LEU B 1 164 ? -16.922 7.34 17.891 1 93.44 164 LEU B N 1
ATOM 4260 C CA . LEU B 1 164 ? -16.719 8.781 17.75 1 93.44 164 LEU B CA 1
ATOM 4261 C C . LEU B 1 164 ? -17.766 9.391 16.828 1 93.44 164 LEU B C 1
ATOM 4263 O O . LEU B 1 164 ? -18.406 10.383 17.188 1 93.44 164 LEU B O 1
ATOM 4267 N N . LEU B 1 165 ? -17.891 8.836 15.664 1 88.44 165 LEU B N 1
ATOM 4268 C CA . LEU B 1 165 ? -18.672 9.422 14.578 1 88.44 165 LEU B CA 1
ATOM 4269 C C . LEU B 1 165 ? -20.094 9.742 15.047 1 88.44 165 LEU B C 1
ATOM 4271 O O . LEU B 1 165 ? -20.609 10.82 14.75 1 88.44 165 LEU B O 1
ATOM 4275 N N . PRO B 1 166 ? -20.766 8.93 15.828 1 83.25 166 PRO B N 1
ATOM 4276 C CA . PRO B 1 166 ? -22.125 9.25 16.281 1 83.25 166 PRO B CA 1
ATOM 4277 C C . PRO B 1 166 ? -22.188 10.547 17.094 1 83.25 166 PRO B C 1
ATOM 4279 O O . PRO B 1 166 ? -23.203 11.242 17.062 1 83.25 166 PRO B O 1
ATOM 4282 N N . TYR B 1 167 ? -21.125 10.875 17.812 1 87.19 167 TYR B N 1
ATOM 4283 C CA . TYR B 1 167 ? -21.109 12.094 18.609 1 87.19 167 TYR B CA 1
ATOM 4284 C C . TYR B 1 167 ? -20.906 13.32 17.734 1 87.19 167 TYR B C 1
ATOM 4286 O O . TYR B 1 167 ? -21.281 14.438 18.109 1 87.19 167 TYR B O 1
ATOM 4294 N N . LEU B 1 168 ? -20.25 13.164 16.625 1 86.81 168 LEU B N 1
ATOM 4295 C CA . LEU B 1 168 ? -19.953 14.289 15.75 1 86.81 168 LEU B CA 1
ATOM 4296 C C . LEU B 1 168 ? -21.141 14.633 14.875 1 86.81 168 LEU B C 1
ATOM 4298 O O . LEU B 1 168 ? -21.266 15.766 14.391 1 86.81 168 LEU B O 1
ATOM 4302 N N . LEU B 1 169 ? -21.812 13.734 14.492 1 77.44 169 LEU B N 1
ATOM 4303 C CA . LEU B 1 169 ? -22.984 13.953 13.648 1 77.44 169 LEU B CA 1
ATOM 4304 C C . LEU B 1 169 ? -24.094 14.648 14.43 1 77.44 169 LEU B C 1
ATOM 4306 O O . LEU B 1 169 ? -24.25 14.422 15.633 1 77.44 169 LEU B O 1
ATOM 4310 N N . GLU B 1 170 ? -24.094 16.188 14.18 1 61.59 170 GLU B N 1
ATOM 4311 C CA . GLU B 1 170 ? -25.156 16.969 14.797 1 61.59 170 GLU B CA 1
ATOM 4312 C C . GLU B 1 170 ? -26.516 16.297 14.625 1 61.59 170 GLU B C 1
ATOM 4314 O O . GLU B 1 170 ? -26.859 15.867 13.523 1 61.59 170 GLU B O 1
ATOM 4319 N N . GLY B 1 171 ? -27.375 16.234 15.664 1 56.78 171 GLY B N 1
ATOM 4320 C CA . GLY B 1 171 ? -28.734 15.727 15.688 1 56.78 171 GLY B CA 1
ATOM 4321 C C . GLY B 1 171 ? -28.812 14.219 15.539 1 56.78 171 GLY B C 1
ATOM 4322 O O . GLY B 1 171 ? -27.781 13.531 15.617 1 56.78 171 GLY B O 1
ATOM 4323 N N . ASP B 1 172 ? -29.891 13.672 15.578 1 56.41 172 ASP B N 1
ATOM 4324 C CA . ASP B 1 172 ? -30.266 12.258 15.555 1 56.41 172 ASP B CA 1
ATOM 4325 C C . ASP B 1 172 ? -29.953 11.633 14.195 1 56.41 172 ASP B C 1
ATOM 4327 O O . ASP B 1 172 ? -30.656 10.727 13.75 1 56.41 172 ASP B O 1
ATOM 4331 N N . LYS B 1 173 ? -28.906 12.445 13.445 1 61.66 173 LYS B N 1
ATOM 4332 C CA . LYS B 1 173 ? -28.797 11.883 12.102 1 61.66 173 LYS B CA 1
ATOM 4333 C C . LYS B 1 173 ? -27.719 10.797 12.055 1 61.66 173 LYS B C 1
ATOM 4335 O O . LYS B 1 173 ? -26.719 10.875 12.766 1 61.66 173 LYS B O 1
ATOM 4340 N N . LEU B 1 174 ? -28.078 9.719 11.508 1 65.25 174 LEU B N 1
ATOM 4341 C CA . LEU B 1 174 ? -27.219 8.57 11.227 1 65.25 174 LEU B CA 1
ATOM 4342 C C . LEU B 1 174 ? -26.703 8.625 9.789 1 65.25 174 LEU B C 1
ATOM 4344 O O . LEU B 1 174 ? -27.391 9.133 8.898 1 65.25 174 LEU B O 1
ATOM 4348 N N . ILE B 1 175 ? -25.422 8.477 9.609 1 69.56 175 ILE B N 1
ATOM 4349 C CA . ILE B 1 175 ? -24.859 8.336 8.273 1 69.56 175 ILE B CA 1
ATOM 4350 C C . ILE B 1 175 ? -24.672 6.859 7.941 1 69.56 175 ILE B C 1
ATOM 4352 O O . ILE B 1 175 ? -24.234 6.078 8.797 1 69.56 175 ILE B O 1
ATOM 4356 N N . PHE B 1 176 ? -25.141 6.574 6.781 1 76.56 176 PHE B N 1
ATOM 4357 C CA . PHE B 1 176 ? -24.953 5.215 6.293 1 76.56 176 PHE B CA 1
ATOM 4358 C C . PHE B 1 176 ? -24.375 5.223 4.883 1 76.56 176 PHE B C 1
ATOM 4360 O O . PHE B 1 176 ? -24.781 6.035 4.047 1 76.56 176 PHE B O 1
ATOM 4367 N N . SER B 1 177 ? -23.25 4.438 4.691 1 79.88 177 SER B N 1
ATOM 4368 C CA . SER B 1 177 ? -22.625 4.352 3.373 1 79.88 177 SER B CA 1
ATOM 4369 C C . SER B 1 177 ? -22.641 2.916 2.855 1 79.88 177 SER B C 1
ATOM 4371 O O . SER B 1 177 ? -22.609 1.966 3.643 1 79.88 177 SER B O 1
ATOM 4373 N N . GLU B 1 178 ? -22.781 2.838 1.603 1 87 178 GLU B N 1
ATOM 4374 C CA . GLU B 1 178 ? -22.609 1.577 0.886 1 87 178 GLU B CA 1
ATOM 4375 C C . GLU B 1 178 ? -21.641 1.737 -0.285 1 87 178 GLU B C 1
ATOM 4377 O O . GLU B 1 178 ? -21.812 2.627 -1.12 1 87 178 GLU B O 1
ATOM 4382 N N . GLN B 1 179 ? -20.609 0.958 -0.223 1 87.5 179 GLN B N 1
ATOM 4383 C CA . GLN B 1 179 ? -19.625 0.992 -1.308 1 87.5 179 GLN B CA 1
ATOM 4384 C C . GLN B 1 179 ? -19.922 -0.082 -2.35 1 87.5 179 GLN B C 1
ATOM 4386 O O . GLN B 1 179 ? -19.891 -1.276 -2.049 1 87.5 179 GLN B O 1
ATOM 4391 N N . LEU B 1 180 ? -20.297 0.354 -3.566 1 94.19 180 LEU B N 1
ATOM 4392 C CA . LEU B 1 180 ? -20.531 -0.564 -4.676 1 94.19 180 LEU B CA 1
ATOM 4393 C C . LEU B 1 180 ? -19.219 -0.894 -5.387 1 94.19 180 LEU B C 1
ATOM 4395 O O . LEU B 1 180 ? -18.469 0.009 -5.766 1 94.19 180 LEU B O 1
ATOM 4399 N N . ARG B 1 181 ? -18.938 -2.213 -5.609 1 93.88 181 ARG B N 1
ATOM 4400 C CA . ARG B 1 181 ? -17.656 -2.645 -6.168 1 93.88 181 ARG B CA 1
ATOM 4401 C C . ARG B 1 181 ? -17.844 -3.184 -7.582 1 93.88 181 ARG B C 1
ATOM 4403 O O . ARG B 1 181 ? -18.75 -3.969 -7.844 1 93.88 181 ARG B O 1
ATOM 4410 N N . PHE B 1 182 ? -16.984 -2.721 -8.469 1 94.69 182 PHE B N 1
ATOM 4411 C CA . PHE B 1 182 ? -17.062 -3.08 -9.883 1 94.69 182 PHE B CA 1
ATOM 4412 C C . PHE B 1 182 ? -15.703 -3.572 -10.383 1 94.69 182 PHE B C 1
ATOM 4414 O O . PHE B 1 182 ? -14.656 -3.109 -9.93 1 94.69 182 PHE B O 1
ATOM 4421 N N . ALA B 1 183 ? -15.68 -4.535 -11.281 1 93.81 183 ALA B N 1
ATOM 4422 C CA . ALA B 1 183 ? -14.484 -5.027 -11.961 1 93.81 183 ALA B CA 1
ATOM 4423 C C . ALA B 1 183 ? -14.727 -5.16 -13.461 1 93.81 183 ALA B C 1
ATOM 4425 O O . ALA B 1 183 ? -15.859 -5.379 -13.898 1 93.81 183 ALA B O 1
ATOM 4426 N N . GLY B 1 184 ? -13.656 -5.066 -14.227 1 89.75 184 GLY B N 1
ATOM 4427 C CA . GLY B 1 184 ? -13.773 -5.211 -15.664 1 89.75 184 GLY B CA 1
ATOM 4428 C C . GLY B 1 184 ? -14.156 -3.92 -16.359 1 89.75 184 GLY B C 1
ATOM 4429 O O . GLY B 1 184 ? -14.484 -3.924 -17.547 1 89.75 184 GLY B O 1
ATOM 4430 N N . ILE B 1 185 ? -14.211 -2.891 -15.578 1 87 185 ILE B N 1
ATOM 4431 C CA . ILE B 1 185 ? -14.508 -1.565 -16.109 1 87 185 ILE B CA 1
ATOM 4432 C C . ILE B 1 185 ? -13.523 -0.546 -15.539 1 87 185 ILE B C 1
ATOM 4434 O O . ILE B 1 185 ? -13.156 -0.619 -14.367 1 87 185 ILE B O 1
ATOM 4438 N N . GLY B 1 186 ? -13.047 0.316 -16.359 1 79 186 GLY B N 1
ATOM 4439 C CA . GLY B 1 186 ? -12.07 1.31 -15.945 1 79 186 GLY B CA 1
ATOM 4440 C C . GLY B 1 186 ? -12.695 2.488 -15.219 1 79 186 GLY B C 1
ATOM 4441 O O . GLY B 1 186 ? -13.883 2.77 -15.391 1 79 186 GLY B O 1
ATOM 4442 N N . GLU B 1 187 ? -11.891 3.166 -14.477 1 74.44 187 GLU B N 1
ATOM 4443 C CA . GLU B 1 187 ? -12.32 4.32 -13.695 1 74.44 187 GLU B CA 1
ATOM 4444 C C . GLU B 1 187 ? -12.938 5.395 -14.586 1 74.44 187 GLU B C 1
ATOM 4446 O O . GLU B 1 187 ? -13.992 5.949 -14.258 1 74.44 187 GLU B O 1
ATOM 4451 N N . SER B 1 188 ? -12.32 5.734 -15.672 1 66.25 188 SER B N 1
ATOM 4452 C CA . SER B 1 188 ? -12.789 6.777 -16.578 1 66.25 188 SER B CA 1
ATOM 4453 C C . SER B 1 188 ? -14.164 6.441 -17.141 1 66.25 188 SER B C 1
ATOM 4455 O O . SER B 1 188 ? -15.023 7.32 -17.266 1 66.25 188 SER B O 1
ATOM 4457 N N . ARG B 1 189 ? -14.383 5.227 -17.484 1 79.19 189 ARG B N 1
ATOM 4458 C CA . ARG B 1 189 ? -15.664 4.797 -18.031 1 79.19 189 ARG B CA 1
ATOM 4459 C C . ARG B 1 189 ? -16.766 4.867 -16.969 1 79.19 189 ARG B C 1
ATOM 4461 O O . ARG B 1 189 ? -17.875 5.293 -17.25 1 79.19 189 ARG B O 1
ATOM 4468 N N . VAL B 1 190 ? -16.484 4.453 -15.727 1 84.44 190 VAL B N 1
ATOM 4469 C CA . VAL B 1 190 ? -17.438 4.539 -14.633 1 84.44 190 VAL B CA 1
ATOM 4470 C C . VAL B 1 190 ? -17.859 5.992 -14.422 1 84.44 190 VAL B C 1
ATOM 4472 O O . VAL B 1 190 ? -19.047 6.301 -14.305 1 84.44 190 VAL B O 1
ATOM 4475 N N . GLU B 1 191 ? -16.875 6.848 -14.438 1 75.06 191 GLU B N 1
ATOM 4476 C CA . GLU B 1 191 ? -17.156 8.273 -14.258 1 75.06 191 GLU B CA 1
ATOM 4477 C C . GLU B 1 191 ? -18.062 8.797 -15.375 1 75.06 191 GLU B C 1
ATOM 4479 O O . GLU B 1 191 ? -18.984 9.578 -15.125 1 75.06 191 GLU B O 1
ATOM 4484 N N . THR B 1 192 ? -17.766 8.367 -16.562 1 79.38 192 THR B N 1
ATOM 4485 C CA . THR B 1 192 ? -18.547 8.812 -17.719 1 79.38 192 THR B CA 1
ATOM 4486 C C . THR B 1 192 ? -19.984 8.297 -17.625 1 79.38 192 THR B C 1
ATOM 4488 O O . THR B 1 192 ? -20.922 9.055 -17.859 1 79.38 192 THR B O 1
ATOM 4491 N N . GLU B 1 193 ? -20.141 7.043 -17.25 1 89.56 193 GLU B N 1
ATOM 4492 C CA . GLU B 1 193 ? -21.453 6.41 -17.188 1 89.56 193 GLU B CA 1
ATOM 4493 C C . GLU B 1 193 ? -22.297 6.984 -16.047 1 89.56 193 GLU B C 1
ATOM 4495 O O . GLU B 1 193 ? -23.516 6.973 -16.109 1 89.56 193 GLU B O 1
ATOM 4500 N N . LEU B 1 194 ? -21.578 7.574 -15.039 1 90.25 194 LEU B N 1
ATOM 4501 C CA . LEU B 1 194 ? -22.312 8.016 -13.852 1 90.25 194 LEU B CA 1
ATOM 4502 C C . LEU B 1 194 ? -22.203 9.523 -13.68 1 90.25 194 LEU B C 1
ATOM 4504 O O . LEU B 1 194 ? -22.594 10.062 -12.641 1 90.25 194 LEU B O 1
ATOM 4508 N N . MET B 1 195 ? -21.688 10.211 -14.625 1 84.56 195 MET B N 1
ATOM 4509 C CA . MET B 1 195 ? -21.359 11.633 -14.531 1 84.56 195 MET B CA 1
ATOM 4510 C C . MET B 1 195 ? -22.578 12.453 -14.109 1 84.56 195 MET B C 1
ATOM 4512 O O . MET B 1 195 ? -22.469 13.32 -13.25 1 84.56 195 MET B O 1
ATOM 4516 N N . ASP B 1 196 ? -23.703 12.289 -14.773 1 89.88 196 ASP B N 1
ATOM 4517 C CA . ASP B 1 196 ? -24.906 13.055 -14.469 1 89.88 196 ASP B CA 1
ATOM 4518 C C . ASP B 1 196 ? -25.375 12.812 -13.031 1 89.88 196 ASP B C 1
ATOM 4520 O O . ASP B 1 196 ? -25.828 13.742 -12.367 1 89.88 196 ASP B O 1
ATOM 4524 N N . LEU B 1 197 ? -25.234 11.57 -12.508 1 89.94 197 LEU B N 1
ATOM 4525 C CA . LEU B 1 197 ? -25.578 11.258 -11.125 1 89.94 197 LEU B CA 1
ATOM 4526 C C . LEU B 1 197 ? -24.641 11.953 -10.156 1 89.94 197 LEU B C 1
ATOM 4528 O O . LEU B 1 197 ? -25.062 12.469 -9.117 1 89.94 197 LEU B O 1
ATOM 4532 N N . ILE B 1 198 ? -23.344 11.977 -10.492 1 79.75 198 ILE B N 1
ATO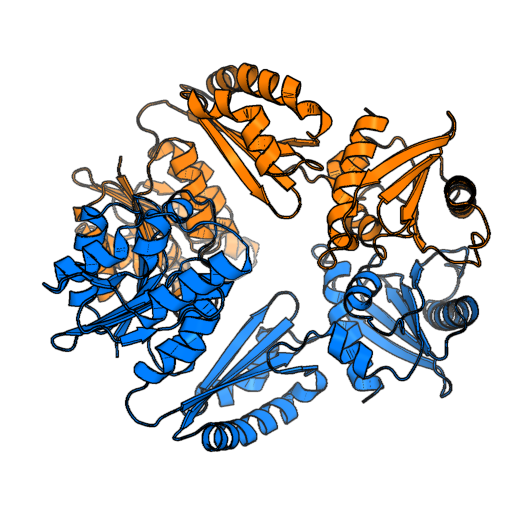M 4533 C CA . ILE B 1 198 ? -22.312 12.562 -9.641 1 79.75 198 ILE B CA 1
ATOM 4534 C C . ILE B 1 198 ? -22.484 14.078 -9.586 1 79.75 198 ILE B C 1
ATOM 4536 O O . ILE B 1 198 ? -22.312 14.688 -8.531 1 79.75 198 ILE B O 1
ATOM 4540 N N . ASP B 1 199 ? -22.906 14.625 -10.703 1 77.88 199 ASP B N 1
ATOM 4541 C CA . ASP B 1 199 ? -23.062 16.078 -10.797 1 77.88 199 ASP B CA 1
ATOM 4542 C C . ASP B 1 199 ? -24.297 16.547 -10.031 1 77.88 199 ASP B C 1
ATOM 4544 O O . ASP B 1 199 ? -24.344 17.688 -9.57 1 77.88 199 ASP B O 1
ATOM 4548 N N . ASN B 1 200 ? -25.297 15.703 -9.891 1 81 200 ASN B N 1
ATOM 4549 C CA . ASN B 1 200 ? -26.562 16.109 -9.297 1 81 200 ASN B CA 1
ATOM 4550 C C . ASN B 1 200 ? -26.781 15.445 -7.934 1 81 200 ASN B C 1
ATOM 4552 O O . ASN B 1 200 ? -27.906 15.352 -7.457 1 81 200 ASN B O 1
ATOM 4556 N N . GLN B 1 201 ? -25.672 15.109 -7.371 1 74.69 201 GLN B N 1
ATOM 4557 C CA . GLN B 1 201 ? -25.766 14.375 -6.117 1 74.69 201 GLN B CA 1
ATOM 4558 C C . GLN B 1 201 ? -26.047 15.305 -4.945 1 74.69 201 GLN B C 1
ATOM 4560 O O . GLN B 1 201 ? -25.641 16.469 -4.953 1 74.69 201 GLN B O 1
ATOM 4565 N N . SER B 1 202 ? -26.953 14.914 -4.043 1 78.75 202 SER B N 1
ATOM 4566 C CA . SER B 1 202 ? -27.203 15.625 -2.799 1 78.75 202 SER B CA 1
ATOM 4567 C C . SER B 1 202 ? -27.141 14.688 -1.599 1 78.75 202 SER B C 1
ATOM 4569 O O . SER B 1 202 ? -26.094 14.539 -0.969 1 78.75 202 SER B O 1
ATOM 4571 N N . ASN B 1 203 ? -28.281 13.961 -1.332 1 80.75 203 ASN B N 1
ATOM 4572 C CA . ASN B 1 203 ? -28.422 12.875 -0.372 1 80.75 203 ASN B CA 1
ATOM 4573 C C . ASN B 1 203 ? -29.141 11.68 -0.985 1 80.75 203 ASN B C 1
ATOM 4575 O O . ASN B 1 203 ? -30.359 11.672 -1.099 1 80.75 203 ASN B O 1
ATOM 4579 N N . PRO B 1 204 ? -28.219 10.68 -1.389 1 87.44 204 PRO B N 1
ATOM 4580 C CA . PRO B 1 204 ? -26.844 10.328 -1.023 1 87.44 204 PRO B CA 1
ATOM 4581 C C . PRO B 1 204 ? -25.812 11.016 -1.908 1 87.44 204 PRO B C 1
ATOM 4583 O O . PRO B 1 204 ? -26.141 11.508 -2.988 1 87.44 204 PRO B O 1
ATOM 4586 N N . THR B 1 205 ? -24.672 11.109 -1.359 1 76.44 205 THR B N 1
ATOM 4587 C CA . THR B 1 205 ? -23.516 11.516 -2.164 1 76.44 205 THR B CA 1
ATOM 4588 C C . THR B 1 205 ? -22.891 10.312 -2.854 1 76.44 205 THR B C 1
ATOM 4590 O O . THR B 1 205 ? -23.031 9.172 -2.391 1 76.44 205 THR B O 1
ATOM 4593 N N . ILE B 1 206 ? -22.297 10.609 -4.039 1 83 206 ILE B N 1
ATOM 4594 C CA . ILE B 1 206 ? -21.656 9.586 -4.855 1 83 206 ILE B CA 1
ATOM 4595 C C . ILE B 1 206 ? -20.156 9.898 -5 1 83 206 ILE B C 1
ATOM 4597 O O . ILE B 1 206 ? -19.797 10.961 -5.508 1 83 206 ILE B O 1
ATOM 4601 N N . ALA B 1 207 ? -19.375 8.992 -4.492 1 71.62 207 ALA B N 1
ATOM 4602 C CA . ALA B 1 207 ? -17.938 9.203 -4.582 1 71.62 207 ALA B CA 1
ATOM 4603 C C . ALA B 1 207 ? -17.25 8.047 -5.32 1 71.62 207 ALA B C 1
ATOM 4605 O O . ALA B 1 207 ? -17.188 6.93 -4.805 1 71.62 207 ALA B O 1
ATOM 4606 N N . PRO B 1 208 ? -16.781 8.297 -6.516 1 73.75 208 PRO B N 1
ATOM 4607 C CA . PRO B 1 208 ? -16 7.266 -7.195 1 73.75 208 PRO B CA 1
ATOM 4608 C C . PRO B 1 208 ? -14.648 7.023 -6.543 1 73.75 208 PRO B C 1
ATOM 4610 O O . PRO B 1 208 ? -13.984 7.977 -6.121 1 73.75 208 PRO B O 1
ATOM 4613 N N . LEU B 1 209 ? -14.375 5.77 -6.309 1 65.94 209 LEU B N 1
ATOM 4614 C CA . LEU B 1 209 ? -13.094 5.375 -5.727 1 65.94 209 LEU B CA 1
ATOM 4615 C C . LEU B 1 209 ? -12.344 4.426 -6.66 1 65.94 209 LEU B C 1
ATOM 4617 O O . LEU B 1 209 ? -12.953 3.561 -7.289 1 65.94 209 LEU B O 1
ATOM 4621 N N . ALA B 1 210 ? -11.055 4.723 -6.922 1 60.5 210 ALA B N 1
ATOM 4622 C CA . ALA B 1 210 ? -10.266 3.867 -7.805 1 60.5 210 ALA B CA 1
ATOM 4623 C C . ALA B 1 210 ? -9.336 2.961 -7 1 60.5 210 ALA B C 1
ATOM 4625 O O . ALA B 1 210 ? -8.758 3.389 -5.996 1 60.5 210 ALA B O 1
ATOM 4626 N N . GLY B 1 211 ? -9.359 1.702 -7.223 1 60.56 211 GLY B N 1
ATOM 4627 C CA . GLY B 1 211 ? -8.414 0.728 -6.707 1 60.56 211 GLY B CA 1
ATOM 4628 C C . GLY B 1 211 ? -7.633 0.024 -7.801 1 60.56 211 GLY B C 1
ATOM 4629 O O . GLY B 1 211 ? -7.812 0.312 -8.984 1 60.56 211 GLY B O 1
ATOM 4630 N N . PRO B 1 212 ? -6.68 -0.837 -7.297 1 64.25 212 PRO B N 1
ATOM 4631 C CA . PRO B 1 212 ? -5.93 -1.586 -8.312 1 64.25 212 PRO B CA 1
ATOM 4632 C C . PRO B 1 212 ? -6.816 -2.531 -9.117 1 64.25 212 PRO B C 1
ATOM 4634 O O . PRO B 1 212 ? -7.285 -3.545 -8.594 1 64.25 212 PRO B O 1
ATOM 4637 N N . HIS B 1 213 ? -7.07 -2.346 -10.336 1 70.06 213 HIS B N 1
ATOM 4638 C CA . HIS B 1 213 ? -7.824 -3.125 -11.312 1 70.06 213 HIS B CA 1
ATOM 4639 C C . HIS B 1 213 ? -9.297 -3.209 -10.922 1 70.06 213 HIS B C 1
ATOM 4641 O O . HIS B 1 213 ? -9.992 -4.148 -11.32 1 70.06 213 HIS B O 1
ATOM 4647 N N . GLU B 1 214 ? -9.711 -2.414 -9.945 1 82.62 214 GLU B N 1
ATOM 4648 C CA . GLU B 1 214 ? -11.109 -2.338 -9.523 1 82.62 214 GLU B CA 1
ATOM 4649 C C . GLU B 1 214 ? -11.539 -0.892 -9.289 1 82.62 214 GLU B C 1
ATOM 4651 O O . GLU B 1 214 ? -10.695 -0.012 -9.102 1 82.62 214 GLU B O 1
ATOM 4656 N N . VAL B 1 215 ? -12.844 -0.698 -9.516 1 82.56 215 VAL B N 1
ATOM 4657 C CA . VAL B 1 215 ? -13.438 0.615 -9.273 1 82.56 215 VAL B CA 1
ATOM 4658 C C . VAL B 1 215 ? -14.586 0.489 -8.281 1 82.56 215 VAL B C 1
ATOM 4660 O O . VAL B 1 215 ? -15.312 -0.507 -8.289 1 82.56 215 VAL B O 1
ATOM 4663 N N . SER B 1 216 ? -14.602 1.368 -7.391 1 86 216 SER B N 1
ATOM 4664 C CA . SER B 1 216 ? -15.727 1.387 -6.453 1 86 216 SER B CA 1
ATOM 4665 C C . SER B 1 216 ? -16.391 2.754 -6.426 1 86 216 SER B C 1
ATOM 4667 O O . SER B 1 216 ? -15.805 3.754 -6.832 1 86 216 SER B O 1
ATOM 4669 N N . THR B 1 217 ? -17.656 2.748 -6.125 1 84.94 217 THR B N 1
ATOM 4670 C CA . THR B 1 217 ? -18.453 3.953 -5.91 1 84.94 217 THR B CA 1
ATOM 4671 C C . THR B 1 217 ? -19.109 3.936 -4.531 1 84.94 217 THR B C 1
ATOM 4673 O O . THR B 1 217 ? -19.891 3.039 -4.219 1 84.94 217 THR B O 1
ATOM 4676 N N . ARG B 1 218 ? -18.781 4.902 -3.758 1 82.31 218 ARG B N 1
ATOM 4677 C CA . ARG B 1 218 ? -19.344 4.984 -2.41 1 82.31 218 ARG B CA 1
ATOM 4678 C C . ARG B 1 218 ? -20.578 5.887 -2.383 1 82.31 218 ARG B C 1
ATOM 4680 O O . ARG B 1 218 ? -20.516 7.035 -2.828 1 82.31 218 ARG B O 1
ATOM 4687 N N . LEU B 1 219 ? -21.688 5.316 -1.968 1 86.94 219 LEU B N 1
ATOM 4688 C CA . LEU B 1 219 ? -22.922 6.055 -1.715 1 86.94 219 LEU B CA 1
ATOM 4689 C C . LEU B 1 219 ? -23.078 6.367 -0.229 1 86.94 219 LEU B C 1
ATOM 4691 O O . LEU B 1 219 ? -23.078 5.453 0.602 1 86.94 219 LEU B O 1
ATOM 4695 N N . THR B 1 220 ? -23.141 7.602 0.063 1 79.5 220 THR B N 1
ATOM 4696 C CA . THR B 1 220 ? -23.266 8.008 1.46 1 79.5 220 THR B CA 1
ATOM 4697 C C . THR B 1 220 ? -24.516 8.844 1.679 1 79.5 220 THR B C 1
ATOM 4699 O O . THR B 1 220 ? -24.75 9.828 0.98 1 79.5 220 THR B O 1
ATOM 4702 N N . ALA B 1 221 ? -25.453 8.391 2.566 1 82.38 221 ALA B N 1
ATOM 4703 C CA . ALA B 1 221 ? -26.672 9.109 2.914 1 82.38 221 ALA B CA 1
ATOM 4704 C C . ALA B 1 221 ? -26.672 9.508 4.391 1 82.38 221 ALA B C 1
ATOM 4706 O O . ALA B 1 221 ? -26.031 8.844 5.215 1 82.38 221 ALA B O 1
ATOM 4707 N N . ASN B 1 222 ? -27.25 10.586 4.68 1 75.19 222 ASN B N 1
ATOM 4708 C CA . ASN B 1 222 ? -27.5 11 6.059 1 75.19 222 ASN B CA 1
ATOM 4709 C C . ASN B 1 222 ? -29 11.031 6.371 1 75.19 222 ASN B C 1
ATOM 4711 O O . ASN B 1 222 ? -29.812 11.422 5.523 1 75.19 222 ASN B O 1
ATOM 4715 N N . GLY B 1 223 ? -29.438 10.445 7.465 1 75.88 223 GLY B N 1
ATOM 4716 C CA . GLY B 1 223 ? -30.828 10.383 7.891 1 75.88 223 GLY B CA 1
ATOM 4717 C C . GLY B 1 223 ? -30.984 10.117 9.375 1 75.88 223 GLY B C 1
ATOM 4718 O O . GLY B 1 223 ? -30 10.141 10.125 1 75.88 223 GLY B O 1
ATOM 4719 N N . ARG B 1 224 ? -32.25 9.945 9.805 1 77.75 224 ARG B N 1
ATOM 4720 C CA . ARG B 1 224 ? -32.562 9.773 11.219 1 77.75 224 ARG B CA 1
ATOM 4721 C C . ARG B 1 224 ? -32.125 8.406 11.727 1 77.75 224 ARG B C 1
ATOM 4723 O O . ARG B 1 224 ? -31.812 8.25 12.914 1 77.75 224 ARG B O 1
ATOM 4730 N N . ASN B 1 225 ? -32.156 7.418 10.859 1 77.81 225 ASN B N 1
ATOM 4731 C CA . ASN B 1 225 ? -31.703 6.062 11.156 1 77.81 225 ASN B CA 1
ATOM 4732 C C . ASN B 1 225 ? -31.188 5.359 9.906 1 77.81 225 ASN B C 1
ATOM 4734 O O . ASN B 1 225 ? -31.25 5.91 8.805 1 77.81 225 ASN B O 1
ATOM 4738 N N . GLN B 1 226 ? -30.672 4.207 10.094 1 82 226 GLN B N 1
ATOM 4739 C CA . GLN B 1 226 ? -30.062 3.459 9 1 82 226 GLN B CA 1
ATOM 4740 C C . GLN B 1 226 ? -31.094 3.133 7.918 1 82 226 GLN B C 1
ATOM 4742 O O . GLN B 1 226 ? -30.781 3.188 6.727 1 82 226 GLN B O 1
ATOM 4747 N N . GLU B 1 227 ? -32.219 2.777 8.375 1 89.31 227 GLU B N 1
ATOM 4748 C CA . GLU B 1 227 ? -33.281 2.428 7.43 1 89.31 227 GLU B CA 1
ATOM 4749 C C . GLU B 1 227 ? -33.562 3.586 6.48 1 89.31 227 GLU B C 1
ATOM 4751 O O . GLU B 1 227 ? -33.719 3.381 5.277 1 89.31 227 GLU B O 1
ATOM 4756 N N . GLU B 1 228 ? -33.656 4.746 7.008 1 89.19 228 GLU B N 1
ATOM 4757 C CA . GLU B 1 228 ? -33.906 5.93 6.184 1 89.19 228 GLU B CA 1
ATOM 4758 C C . GLU B 1 228 ? -32.75 6.156 5.203 1 89.19 228 GLU B C 1
ATOM 4760 O O . GLU B 1 228 ? -32.969 6.512 4.043 1 89.19 228 GLU B O 1
ATOM 4765 N N . CYS B 1 229 ? -31.594 6.008 5.707 1 86.94 229 CYS B N 1
ATOM 4766 C CA . CYS B 1 229 ? -30.438 6.18 4.844 1 86.94 229 CYS B CA 1
ATOM 4767 C C . CYS B 1 229 ? -30.453 5.168 3.703 1 86.94 229 CYS B C 1
ATOM 4769 O O . CYS B 1 229 ? -30.188 5.52 2.551 1 86.94 229 CYS B O 1
ATOM 4771 N N . GLU B 1 230 ? -30.766 3.938 4.016 1 92.31 230 GLU B N 1
ATOM 4772 C CA . GLU B 1 230 ? -30.844 2.877 3.014 1 92.31 230 GLU B CA 1
ATOM 4773 C C . GLU B 1 230 ? -31.906 3.182 1.962 1 92.31 230 GLU B C 1
ATOM 4775 O O . GLU B 1 230 ? -31.719 2.883 0.78 1 92.31 230 GLU B O 1
ATOM 4780 N N . LYS B 1 231 ? -32.969 3.756 2.387 1 94.62 231 LYS B N 1
ATOM 4781 C CA . LYS B 1 231 ? -34.031 4.125 1.47 1 94.62 231 LYS B CA 1
ATOM 4782 C C . LYS B 1 231 ? -33.594 5.207 0.495 1 94.62 231 LYS B C 1
ATOM 4784 O O . LYS B 1 231 ? -34.031 5.234 -0.657 1 94.62 231 LYS B O 1
ATOM 4789 N N . LEU B 1 232 ? -32.75 6.039 0.978 1 93.19 232 LEU B N 1
ATOM 4790 C CA . LEU B 1 232 ? -32.219 7.102 0.132 1 93.19 232 LEU B CA 1
ATOM 4791 C C . LEU B 1 232 ? -31.203 6.547 -0.864 1 93.19 232 LEU B C 1
ATOM 4793 O O . LEU B 1 232 ? -31.125 7.004 -2.006 1 93.19 232 LEU B O 1
ATOM 4797 N N . ILE B 1 233 ? -30.516 5.535 -0.494 1 94.38 233 ILE B N 1
ATOM 4798 C CA . ILE B 1 233 ? -29.438 4.961 -1.303 1 94.38 233 ILE B CA 1
ATOM 4799 C C . ILE B 1 233 ? -30.031 4.043 -2.367 1 94.38 233 ILE B C 1
ATOM 4801 O O . ILE B 1 233 ? -29.547 3.984 -3.494 1 94.38 233 ILE B O 1
ATOM 4805 N N . ALA B 1 234 ? -31.094 3.426 -2.078 1 96.19 234 ALA B N 1
ATOM 4806 C CA . ALA B 1 234 ? -31.641 2.34 -2.881 1 96.19 234 ALA B CA 1
ATOM 4807 C C . ALA B 1 234 ? -31.922 2.795 -4.312 1 96.19 234 ALA B C 1
ATOM 4809 O O . ALA B 1 234 ? -31.484 2.141 -5.266 1 96.19 234 ALA B O 1
ATOM 4810 N N . PRO B 1 235 ? -32.594 3.934 -4.5 1 96.38 235 PRO B N 1
ATOM 4811 C CA . PRO B 1 235 ? -32.875 4.328 -5.883 1 96.38 235 PRO B CA 1
ATOM 4812 C C . PRO B 1 235 ? -31.609 4.684 -6.664 1 96.38 235 PRO B C 1
ATOM 4814 O O . PRO B 1 235 ? -31.531 4.449 -7.875 1 96.38 235 PRO B O 1
ATOM 4817 N N . VAL B 1 236 ? -30.688 5.227 -6.012 1 95.94 236 VAL B N 1
ATOM 4818 C CA . VAL B 1 236 ? -29.453 5.598 -6.668 1 95.94 236 VAL B CA 1
ATOM 4819 C C . VAL B 1 236 ? -28.656 4.34 -7.035 1 95.94 236 VAL B C 1
ATOM 4821 O O . VAL B 1 236 ? -28.141 4.23 -8.148 1 95.94 236 VAL B O 1
ATOM 4824 N N . LYS B 1 237 ? -28.594 3.428 -6.098 1 96.56 237 LYS B N 1
ATOM 4825 C CA . LYS B 1 237 ? -27.953 2.141 -6.348 1 96.56 237 LYS B CA 1
ATOM 4826 C C . LYS B 1 237 ? -28.594 1.427 -7.535 1 96.56 237 LYS B C 1
ATOM 4828 O O . LYS B 1 237 ? -27.891 0.898 -8.398 1 96.56 237 LYS B O 1
ATOM 4833 N N . GLU B 1 238 ? -29.875 1.444 -7.562 1 97.38 238 GLU B N 1
ATOM 4834 C CA . GLU B 1 238 ? -30.609 0.793 -8.648 1 97.38 238 GLU B CA 1
ATOM 4835 C C . GLU B 1 238 ? -30.25 1.416 -10 1 97.38 238 GLU B C 1
ATOM 4837 O O . GLU B 1 238 ? -30.062 0.704 -10.984 1 97.38 238 GLU B O 1
ATOM 4842 N N . GLU B 1 239 ? -30.203 2.684 -10.008 1 97 239 GLU B N 1
ATOM 4843 C CA . GLU B 1 239 ? -29.859 3.377 -11.25 1 97 239 GLU B CA 1
ATOM 4844 C C . GLU B 1 239 ? -28.438 3.057 -11.688 1 97 239 GLU B C 1
ATOM 4846 O O . GLU B 1 239 ? -28.188 2.83 -12.875 1 97 239 GLU B O 1
ATOM 4851 N N . ILE B 1 240 ? -27.516 3.033 -10.75 1 96.81 240 ILE B N 1
ATOM 4852 C CA . ILE B 1 240 ? -26.125 2.717 -11.047 1 96.81 240 ILE B CA 1
ATOM 4853 C C . ILE B 1 240 ? -26.031 1.297 -11.594 1 96.81 240 ILE B C 1
ATOM 4855 O O . ILE B 1 240 ? -25.344 1.061 -12.594 1 96.81 240 ILE B O 1
ATOM 4859 N N . LEU B 1 241 ? -26.734 0.351 -10.977 1 97.44 241 LEU B N 1
ATOM 4860 C CA . LEU B 1 241 ? -26.672 -1.05 -11.383 1 97.44 241 LEU B CA 1
ATOM 4861 C C . LEU B 1 241 ? -27.344 -1.259 -12.734 1 97.44 241 LEU B C 1
ATOM 4863 O O . LEU B 1 241 ? -26.953 -2.156 -13.484 1 97.44 241 LEU B O 1
ATOM 4867 N N . LYS B 1 242 ? -28.328 -0.444 -13 1 97.19 242 LYS B N 1
ATOM 4868 C CA . LYS B 1 242 ? -28.938 -0.496 -14.328 1 97.19 242 LYS B CA 1
ATOM 4869 C C . LYS B 1 242 ? -27.938 -0.134 -15.414 1 97.19 242 LYS B C 1
ATOM 4871 O O . LYS B 1 242 ? -27.953 -0.715 -16.5 1 97.19 242 LYS B O 1
ATOM 4876 N N . ARG B 1 243 ? -27.094 0.73 -15.109 1 96.81 243 ARG B N 1
ATOM 4877 C CA . ARG B 1 243 ? -26.156 1.264 -16.094 1 96.81 243 ARG B CA 1
ATOM 4878 C C . ARG B 1 243 ? -24.906 0.403 -16.188 1 96.81 243 ARG B C 1
ATOM 4880 O O . ARG B 1 243 ? -24.438 0.097 -17.281 1 96.81 243 ARG B O 1
ATOM 4887 N N . ILE B 1 244 ? -24.375 -0.023 -15 1 96.25 244 ILE B N 1
ATOM 4888 C CA . ILE B 1 244 ? -23.078 -0.704 -15.031 1 96.25 244 ILE B CA 1
ATOM 4889 C C . ILE B 1 244 ? -23.141 -1.956 -14.156 1 96.25 244 ILE B C 1
ATOM 4891 O O . ILE B 1 244 ? -22.109 -2.396 -13.625 1 96.25 244 ILE B O 1
ATOM 4895 N N . GLY B 1 245 ? -24.297 -2.508 -14.039 1 96.75 245 GLY B N 1
ATOM 4896 C CA . GLY B 1 245 ? -24.516 -3.66 -13.18 1 96.75 245 GLY B CA 1
ATOM 4897 C C . GLY B 1 245 ? -23.766 -4.898 -13.641 1 96.75 245 GLY B C 1
ATOM 4898 O O . GLY B 1 245 ? -23.453 -5.781 -12.836 1 96.75 245 GLY B O 1
ATOM 4899 N N . LYS B 1 246 ? -23.469 -4.98 -14.867 1 96.19 246 LYS B N 1
ATOM 4900 C CA . LYS B 1 246 ? -22.766 -6.145 -15.398 1 96.19 246 LYS B CA 1
ATOM 4901 C C . LYS B 1 246 ? -21.344 -6.219 -14.867 1 96.19 246 LYS B C 1
ATOM 4903 O O . LYS B 1 246 ? -20.688 -7.27 -14.938 1 96.19 246 LYS B O 1
ATOM 4908 N N . TYR B 1 247 ? -20.859 -5.145 -14.32 1 96.94 247 TYR B N 1
ATOM 4909 C CA . TYR B 1 247 ? -19.5 -5.102 -13.773 1 96.94 247 TYR B CA 1
ATOM 4910 C C . TYR B 1 247 ? -19.531 -5.18 -12.258 1 96.94 247 TYR B C 1
ATOM 4912 O O . TYR B 1 247 ? -18.469 -5.148 -11.609 1 96.94 247 TYR B O 1
ATOM 4920 N N . TYR B 1 248 ? -20.719 -5.266 -11.617 1 97.5 248 TYR B N 1
ATOM 4921 C CA . TYR B 1 248 ? -20.906 -5.242 -10.172 1 97.5 248 TYR B CA 1
ATOM 4922 C C . TYR B 1 248 ? -20.688 -6.629 -9.57 1 97.5 248 TYR B C 1
ATOM 4924 O O . TYR B 1 248 ? -21.234 -7.617 -10.07 1 97.5 248 TYR B O 1
ATOM 4932 N N . TYR B 1 249 ? -19.922 -6.699 -8.469 1 97.31 249 TYR B N 1
ATOM 4933 C CA . TYR B 1 249 ? -19.734 -8.023 -7.895 1 97.31 249 TYR B CA 1
ATOM 4934 C C . TYR B 1 249 ? -20.109 -8.039 -6.418 1 97.31 249 TYR B C 1
ATOM 4936 O O . TYR B 1 249 ? -20.141 -9.094 -5.789 1 97.31 249 TYR B O 1
ATOM 4944 N N . GLY B 1 250 ? -20.297 -6.887 -5.863 1 95.62 250 GLY B N 1
ATOM 4945 C CA . GLY B 1 250 ? -20.688 -6.855 -4.465 1 95.62 250 GLY B CA 1
ATOM 4946 C C . GLY B 1 250 ? -20.5 -5.496 -3.818 1 95.62 250 GLY B C 1
ATOM 4947 O O . GLY B 1 250 ? -20.094 -4.539 -4.484 1 95.62 250 GLY B O 1
ATOM 4948 N N . SER B 1 251 ? -20.812 -5.41 -2.52 1 93.19 251 SER B N 1
ATOM 4949 C CA . SER B 1 251 ? -20.734 -4.16 -1.775 1 93.19 251 SER B CA 1
ATOM 4950 C C . SER B 1 251 ? -19.75 -4.273 -0.611 1 93.19 251 SER B C 1
ATOM 4952 O O . SER B 1 251 ? -19.438 -5.379 -0.16 1 93.19 251 SER B O 1
ATOM 4954 N N . ASP B 1 252 ? -19.234 -3.121 -0.351 1 85.75 252 ASP B N 1
ATOM 4955 C CA . ASP B 1 252 ? -18.469 -2.93 0.875 1 85.75 252 ASP B CA 1
ATOM 4956 C C . ASP B 1 252 ? -17.281 -3.873 0.927 1 85.75 252 ASP B C 1
ATOM 4958 O O . ASP B 1 252 ? -16.406 -3.842 0.045 1 85.75 252 ASP B O 1
ATOM 4962 N N . HIS B 1 253 ? -17.203 -4.848 1.808 1 80.75 253 HIS B N 1
ATOM 4963 C CA . HIS B 1 253 ? -15.984 -5.613 2.053 1 80.75 253 HIS B CA 1
ATOM 4964 C C . HIS B 1 253 ? -15.945 -6.875 1.194 1 80.75 253 HIS B C 1
ATOM 4966 O O . HIS B 1 253 ? -15.047 -7.703 1.341 1 80.75 253 HIS B O 1
ATOM 4972 N N . THR B 1 254 ? -16.844 -6.918 0.274 1 90.5 254 THR B N 1
ATOM 4973 C CA . THR B 1 254 ? -16.891 -8.102 -0.572 1 90.5 254 THR B CA 1
ATOM 4974 C C . THR B 1 254 ? -15.656 -8.164 -1.476 1 90.5 254 THR B C 1
ATOM 4976 O O . THR B 1 254 ? -15.328 -7.184 -2.145 1 90.5 254 THR B O 1
ATOM 4979 N N . LYS B 1 255 ? -14.938 -9.32 -1.467 1 91.81 255 LYS B N 1
ATOM 4980 C CA . LYS B 1 255 ? -13.844 -9.578 -2.395 1 91.81 255 LYS B CA 1
ATOM 4981 C C . LYS B 1 255 ? -14.344 -10.273 -3.656 1 91.81 255 LYS B C 1
ATOM 4983 O O . LYS B 1 255 ? -15.227 -11.133 -3.59 1 91.81 255 LYS B O 1
ATOM 4988 N N . ILE B 1 256 ? -13.797 -9.906 -4.75 1 96.06 256 ILE B N 1
ATOM 4989 C CA . ILE B 1 256 ? -14.281 -10.445 -6.016 1 96.06 256 ILE B CA 1
ATOM 4990 C C . ILE B 1 256 ? -14.086 -11.961 -6.039 1 96.06 256 ILE B C 1
ATOM 4992 O O . ILE B 1 256 ? -14.898 -12.688 -6.617 1 96.06 256 ILE B O 1
ATOM 4996 N N . GLU B 1 257 ? -12.992 -12.469 -5.43 1 97.44 257 GLU B N 1
ATOM 4997 C CA . GLU B 1 257 ? -12.742 -13.906 -5.34 1 97.44 257 GLU B CA 1
ATOM 4998 C C . GLU B 1 257 ? -13.883 -14.617 -4.617 1 97.44 257 GLU B C 1
ATOM 5000 O O . GLU B 1 257 ? -14.328 -15.68 -5.047 1 97.44 257 GLU B O 1
ATOM 5005 N N . GLN B 1 258 ? -14.32 -14.008 -3.551 1 96.5 258 GLN B N 1
ATOM 5006 C CA . GLN B 1 258 ? -15.43 -14.586 -2.797 1 96.5 258 GLN B CA 1
ATOM 5007 C C . GLN B 1 258 ? -16.703 -14.594 -3.627 1 96.5 258 GLN B C 1
ATOM 5009 O O . GLN B 1 258 ? -17.453 -15.57 -3.604 1 96.5 258 GLN B O 1
ATOM 5014 N N . ALA B 1 259 ? -16.922 -13.469 -4.312 1 97.12 259 ALA B N 1
ATOM 5015 C CA . ALA B 1 259 ? -18.125 -13.336 -5.133 1 97.12 259 ALA B CA 1
ATOM 5016 C C . ALA B 1 259 ? -18.172 -14.406 -6.219 1 97.12 259 ALA B C 1
ATOM 5018 O O . ALA B 1 259 ? -19.219 -15.016 -6.457 1 97.12 259 ALA B O 1
ATOM 5019 N N . VAL B 1 260 ? -17.078 -14.641 -6.863 1 97.56 260 VAL B N 1
ATOM 5020 C CA . VAL B 1 260 ? -17.031 -15.617 -7.945 1 97.56 260 VAL B CA 1
ATOM 5021 C C . VAL B 1 260 ? -17.219 -17.016 -7.383 1 97.56 260 VAL B C 1
ATOM 5023 O O . VAL B 1 260 ? -17.969 -17.828 -7.945 1 97.56 260 VAL B O 1
ATOM 5026 N N . LEU B 1 261 ? -16.547 -17.406 -6.297 1 97.75 261 LEU B N 1
ATOM 5027 C CA . LEU B 1 261 ? -16.656 -18.719 -5.68 1 97.75 261 LEU B CA 1
ATOM 5028 C C . LEU B 1 261 ? -18.094 -19 -5.25 1 97.75 261 LEU B C 1
ATOM 5030 O O . LEU B 1 261 ? -18.547 -20.156 -5.301 1 97.75 261 LEU B O 1
ATOM 5034 N N . ALA B 1 262 ? -18.812 -17.922 -4.867 1 97.12 262 ALA B N 1
ATOM 5035 C CA . ALA B 1 262 ? -20.203 -18.078 -4.434 1 97.12 262 ALA B CA 1
ATOM 5036 C C . ALA B 1 262 ? -21.109 -18.359 -5.621 1 97.12 262 ALA B C 1
ATOM 5038 O O . ALA B 1 262 ? -22.203 -18.922 -5.453 1 97.12 262 ALA B O 1
ATOM 5039 N N . LYS B 1 263 ? -20.719 -17.953 -6.773 1 97.25 263 LYS B N 1
ATOM 5040 C CA . LYS B 1 263 ? -21.578 -18.062 -7.949 1 97.25 263 LYS B CA 1
ATOM 5041 C C . LYS B 1 263 ? -21.359 -19.375 -8.688 1 97.25 263 LYS B C 1
ATOM 5043 O O . LYS B 1 263 ? -22.297 -19.953 -9.242 1 97.25 263 LYS B O 1
ATOM 5048 N N . ILE B 1 264 ? -20.094 -19.906 -8.789 1 96.75 264 ILE B N 1
ATOM 5049 C CA . ILE B 1 264 ? -19.781 -21.125 -9.531 1 96.75 264 ILE B CA 1
ATOM 5050 C C . ILE B 1 264 ? -20.406 -22.328 -8.828 1 96.75 264 ILE B C 1
ATOM 5052 O O . ILE B 1 264 ? -20.094 -22.625 -7.676 1 96.75 264 ILE B O 1
ATOM 5056 N N . PRO B 1 265 ? -21.297 -23 -9.578 1 94.88 265 PRO B N 1
ATOM 5057 C CA . PRO B 1 265 ? -21.969 -24.125 -8.93 1 94.88 265 PRO B CA 1
ATOM 5058 C C . PRO B 1 265 ? -21.141 -25.391 -8.93 1 94.88 265 PRO B C 1
ATOM 5060 O O . PRO B 1 265 ? -20.969 -26.031 -9.977 1 94.88 265 PRO B O 1
ATOM 5063 N N . GLY B 1 266 ? -20.422 -25.75 -7.867 1 94.06 266 GLY B N 1
ATOM 5064 C CA . GLY B 1 266 ? -19.734 -27.031 -7.754 1 94.06 266 GLY B CA 1
ATOM 5065 C C . GLY B 1 266 ? -18.219 -26.922 -7.883 1 94.06 266 GLY B C 1
ATOM 5066 O O . GLY B 1 266 ? -17.672 -25.812 -7.836 1 94.06 266 GLY B O 1
ATOM 5067 N N . ASP B 1 267 ? -17.641 -28.125 -8.078 1 97.81 267 ASP B N 1
ATOM 5068 C CA . ASP B 1 267 ? -16.188 -28.203 -8.18 1 97.81 267 ASP B CA 1
ATOM 5069 C C . ASP B 1 267 ? -15.711 -27.766 -9.562 1 97.81 267 ASP B C 1
ATOM 5071 O O . ASP B 1 267 ? -16.359 -28.078 -10.57 1 97.81 267 ASP B O 1
ATOM 5075 N N . PHE B 1 268 ? -14.633 -27.094 -9.602 1 98.62 268 PHE B N 1
ATOM 5076 C CA . PHE B 1 268 ? -14.117 -26.656 -10.898 1 98.62 268 PHE B CA 1
ATOM 5077 C C . PHE B 1 268 ? -12.594 -26.641 -10.891 1 98.62 268 PHE B C 1
ATOM 5079 O O . PHE B 1 268 ? -11.969 -26.859 -9.852 1 98.62 268 PHE B O 1
ATOM 5086 N N . ALA B 1 269 ? -11.961 -26.578 -12.086 1 98.75 269 ALA B N 1
ATOM 5087 C CA . ALA B 1 269 ? -10.516 -26.516 -12.305 1 98.75 269 ALA B CA 1
ATOM 5088 C C . ALA B 1 269 ? -10.172 -25.516 -13.398 1 98.75 269 ALA B C 1
ATOM 5090 O O . ALA B 1 269 ? -11.039 -25.109 -14.18 1 98.75 269 ALA B O 1
ATOM 5091 N N . ILE B 1 270 ? -8.93 -25.047 -13.398 1 98.88 270 ILE B N 1
ATOM 5092 C CA . ILE B 1 270 ? -8.555 -23.969 -14.305 1 98.88 270 ILE B CA 1
ATOM 5093 C C . ILE B 1 270 ? -7.367 -24.406 -15.156 1 98.88 270 ILE B C 1
ATOM 5095 O O . ILE B 1 270 ? -6.426 -25.016 -14.656 1 98.88 270 ILE B O 1
ATOM 5099 N N . TYR B 1 271 ? -7.457 -24.203 -16.422 1 98.88 271 TYR B N 1
ATOM 5100 C CA . TYR B 1 271 ? -6.324 -24.234 -17.344 1 98.88 271 TYR B CA 1
ATOM 5101 C C . TYR B 1 271 ? -5.832 -22.828 -17.641 1 98.88 271 TYR B C 1
ATOM 5103 O O . TYR B 1 271 ? -6.559 -22.016 -18.234 1 98.88 271 TYR B O 1
ATOM 5111 N N . ASP B 1 272 ? -4.605 -22.531 -17.219 1 98.75 272 ASP B N 1
ATOM 5112 C CA . ASP B 1 272 ? -4.145 -21.141 -17.219 1 98.75 272 ASP B CA 1
ATOM 5113 C C . ASP B 1 272 ? -3 -20.953 -18.219 1 98.75 272 ASP B C 1
ATOM 5115 O O . ASP B 1 272 ? -1.866 -21.344 -17.953 1 98.75 272 ASP B O 1
ATOM 5119 N N . GLY B 1 273 ? -3.246 -20.297 -19.266 1 97.69 273 GLY B N 1
ATOM 5120 C CA . GLY B 1 273 ? -2.227 -19.906 -20.219 1 97.69 273 GLY B CA 1
ATOM 5121 C C . GLY B 1 273 ? -1.949 -18.406 -20.234 1 97.69 273 GLY B C 1
ATOM 5122 O O . GLY B 1 273 ? -1.367 -17.891 -21.188 1 97.69 273 GLY B O 1
ATOM 5123 N N . VAL B 1 274 ? -2.365 -17.75 -19.156 1 96.69 274 VAL B N 1
ATOM 5124 C CA . VAL B 1 274 ? -2.334 -16.297 -19.266 1 96.69 274 VAL B CA 1
ATOM 5125 C C . VAL B 1 274 ? -1.695 -15.688 -18.016 1 96.69 274 VAL B C 1
ATOM 5127 O O . VAL B 1 274 ? -0.803 -14.836 -18.125 1 96.69 274 VAL B O 1
ATOM 5130 N N . THR B 1 275 ? -2.01 -16.109 -16.75 1 96.81 275 THR B N 1
ATOM 5131 C CA . THR B 1 275 ? -1.775 -15.289 -15.578 1 96.81 275 THR B CA 1
ATOM 5132 C C . THR B 1 275 ? -0.618 -15.836 -14.75 1 96.81 275 THR B C 1
ATOM 5134 O O . THR B 1 275 ? -0.378 -15.383 -13.633 1 96.81 275 THR B O 1
ATOM 5137 N N . SER B 1 276 ? 0.048 -16.859 -15.273 1 96.38 276 SER B N 1
ATOM 5138 C CA . SER B 1 276 ? 1.104 -17.516 -14.508 1 96.38 276 SER B CA 1
ATOM 5139 C C . SER B 1 276 ? 0.619 -17.891 -13.117 1 96.38 276 SER B C 1
ATOM 5141 O O . SER B 1 276 ? 1.279 -17.594 -12.117 1 96.38 276 SER B O 1
ATOM 5143 N N . ALA B 1 277 ? -0.562 -18.422 -13.055 1 97.94 277 ALA B N 1
ATOM 5144 C CA . ALA B 1 277 ? -1.167 -19.062 -11.891 1 97.94 277 ALA B CA 1
ATOM 5145 C C . ALA B 1 277 ? -1.74 -18.031 -10.93 1 97.94 277 ALA B C 1
ATOM 5147 O O . ALA B 1 277 ? -2.238 -18.375 -9.859 1 97.94 277 ALA B O 1
ATOM 5148 N N . GLU B 1 278 ? -1.729 -16.781 -11.273 1 96.44 278 GLU B N 1
ATOM 5149 C CA . GLU B 1 278 ? -2.266 -15.75 -10.383 1 96.44 278 GLU B CA 1
ATOM 5150 C C . GLU B 1 278 ? -3.764 -15.938 -10.164 1 96.44 278 GLU B C 1
ATOM 5152 O O . GLU B 1 278 ? -4.262 -15.781 -9.047 1 96.44 278 GLU B O 1
ATOM 5157 N N . ILE B 1 279 ? -4.457 -16.266 -11.195 1 98.06 279 ILE B N 1
ATOM 5158 C CA . ILE B 1 279 ? -5.906 -16.422 -11.109 1 98.06 279 ILE B CA 1
ATOM 5159 C C . ILE B 1 279 ? -6.246 -17.531 -10.109 1 98.06 279 ILE B C 1
ATOM 5161 O O . ILE B 1 279 ? -7.184 -17.391 -9.32 1 98.06 279 ILE B O 1
ATOM 5165 N N . TYR B 1 280 ? -5.516 -18.578 -10.133 1 98.44 280 TYR B N 1
ATOM 5166 C CA . TYR B 1 280 ? -5.711 -19.703 -9.227 1 98.44 280 TYR B CA 1
ATOM 5167 C C . TYR B 1 280 ? -5.336 -19.328 -7.797 1 98.44 280 TYR B C 1
ATOM 5169 O O . TYR B 1 280 ? -6.094 -19.594 -6.859 1 98.44 280 TYR B O 1
ATOM 5177 N N . SER B 1 281 ? -4.164 -18.719 -7.715 1 97.31 281 SER B N 1
ATOM 5178 C CA . SER B 1 281 ? -3.625 -18.391 -6.402 1 97.31 281 SER B CA 1
ATOM 5179 C C . SER B 1 281 ? -4.555 -17.438 -5.648 1 97.31 281 SER B C 1
ATOM 5181 O O . SER B 1 281 ? -4.785 -17.609 -4.449 1 97.31 281 SER B O 1
ATOM 5183 N N . ARG B 1 282 ? -5.102 -16.547 -6.309 1 95.94 282 ARG B N 1
ATOM 5184 C CA . ARG B 1 282 ? -6.023 -15.594 -5.711 1 95.94 282 ARG B CA 1
ATOM 5185 C C . ARG B 1 282 ? -7.297 -16.281 -5.234 1 95.94 282 ARG B C 1
ATOM 5187 O O . ARG B 1 282 ? -7.746 -16.047 -4.109 1 95.94 282 ARG B O 1
ATOM 5194 N N . LEU B 1 283 ? -7.859 -17.078 -6.023 1 97.38 283 LEU B N 1
ATOM 5195 C CA . LEU B 1 283 ? -9.102 -17.766 -5.68 1 97.38 283 LEU B CA 1
ATOM 5196 C C . LEU B 1 283 ? -8.906 -18.688 -4.488 1 97.38 283 LEU B C 1
ATOM 5198 O O . LEU B 1 283 ? -9.758 -18.766 -3.604 1 97.38 283 LEU B O 1
ATOM 5202 N N . LYS B 1 284 ? -7.816 -19.344 -4.516 1 95.88 284 LYS B N 1
ATOM 5203 C CA . LYS B 1 284 ? -7.574 -20.344 -3.492 1 95.88 284 LYS B CA 1
ATOM 5204 C C . LYS B 1 284 ? -7.492 -19.719 -2.105 1 95.88 284 LYS B C 1
ATOM 5206 O O . LYS B 1 284 ? -7.785 -20.375 -1.102 1 95.88 284 LYS B O 1
ATOM 5211 N N . GLU B 1 285 ? -7.172 -18.469 -2.09 1 92 285 GLU B N 1
ATOM 5212 C CA . GLU B 1 285 ? -7.109 -17.734 -0.827 1 92 285 GLU B CA 1
ATOM 5213 C C . GLU B 1 285 ? -8.461 -17.75 -0.115 1 92 285 GLU B C 1
ATOM 5215 O O . GLU B 1 285 ? -8.516 -17.734 1.116 1 92 285 GLU B O 1
ATOM 5220 N N . TYR B 1 286 ? -9.5 -17.812 -0.854 1 93.62 286 TYR B N 1
ATOM 5221 C CA . TYR B 1 286 ? -10.836 -17.688 -0.276 1 93.62 286 TYR B CA 1
ATOM 5222 C C . TYR B 1 286 ? -11.656 -18.938 -0.497 1 93.62 286 TYR B C 1
ATOM 5224 O O . TYR B 1 286 ? -12.867 -18.953 -0.253 1 93.62 286 TYR B O 1
ATOM 5232 N N . ASP B 1 287 ? -10.969 -19.969 -0.999 1 95.88 287 ASP B N 1
ATOM 5233 C CA . ASP B 1 287 ? -11.641 -21.219 -1.318 1 95.88 287 ASP B CA 1
ATOM 5234 C C . ASP B 1 287 ? -11.789 -22.094 -0.074 1 95.88 287 ASP B C 1
ATOM 5236 O O . ASP B 1 287 ? -11.195 -23.172 0.016 1 95.88 287 ASP B O 1
ATOM 5240 N N . LYS B 1 288 ? -12.68 -21.766 0.802 1 91.12 288 LYS B N 1
ATOM 5241 C CA . LYS B 1 288 ? -12.852 -22.438 2.09 1 91.12 288 LYS B CA 1
ATOM 5242 C C . LYS B 1 288 ? -13.43 -23.844 1.912 1 91.12 288 LYS B C 1
ATOM 5244 O O . LYS B 1 288 ? -13.141 -24.75 2.701 1 91.12 288 LYS B O 1
ATOM 5249 N N . ASP B 1 289 ? -14.164 -24 0.891 1 93.56 289 ASP B N 1
ATOM 5250 C CA . ASP B 1 289 ? -14.844 -25.281 0.676 1 93.56 289 ASP B CA 1
ATOM 5251 C C . ASP B 1 289 ? -14.062 -26.156 -0.298 1 93.56 289 ASP B C 1
ATOM 5253 O O . ASP B 1 289 ? -14.547 -27.203 -0.73 1 93.56 289 ASP B O 1
ATOM 5257 N N . ASN B 1 290 ? -12.922 -25.766 -0.703 1 95.25 290 ASN B N 1
ATOM 5258 C CA . ASN B 1 290 ? -12.07 -26.5 -1.631 1 95.25 290 ASN B CA 1
ATOM 5259 C C . ASN B 1 290 ? -12.82 -26.859 -2.914 1 95.25 290 ASN B C 1
ATOM 5261 O O . ASN B 1 290 ? -12.805 -28.016 -3.346 1 95.25 290 ASN B O 1
ATOM 5265 N N . GLN B 1 291 ? -13.555 -25.828 -3.441 1 97.12 291 GLN B N 1
ATOM 5266 C CA . GLN B 1 291 ? -14.266 -25.969 -4.707 1 97.12 291 GLN B CA 1
ATOM 5267 C C . GLN B 1 291 ? -13.297 -25.984 -5.883 1 97.12 291 GLN B C 1
ATOM 5269 O O . GLN B 1 291 ? -13.547 -26.656 -6.891 1 97.12 291 GLN B O 1
ATOM 5274 N N . LEU B 1 292 ? -12.328 -25.203 -5.848 1 98.38 292 LEU B N 1
ATOM 5275 C CA . LEU B 1 292 ? -11.273 -25.172 -6.855 1 98.38 292 LEU B CA 1
ATOM 5276 C C . LEU B 1 292 ? -10.289 -26.328 -6.645 1 98.38 292 LEU B C 1
ATOM 5278 O O . LEU B 1 292 ? -9.445 -26.266 -5.746 1 98.38 292 LEU B O 1
ATOM 5282 N N . LYS B 1 293 ? -10.32 -27.312 -7.5 1 98 293 LYS B N 1
ATOM 5283 C CA . LYS B 1 293 ? -9.625 -28.578 -7.262 1 98 293 LYS B CA 1
ATOM 5284 C C . LYS B 1 293 ? -8.188 -28.516 -7.773 1 98 293 LYS B C 1
ATOM 5286 O O . LYS B 1 293 ? -7.34 -29.297 -7.328 1 98 293 LYS B O 1
ATOM 5291 N N . GLY B 1 294 ? -7.957 -27.594 -8.719 1 97.81 294 GLY B N 1
ATOM 5292 C CA . GLY B 1 294 ? -6.594 -27.5 -9.219 1 97.81 294 GLY B CA 1
ATOM 5293 C C . GLY B 1 294 ? -6.465 -26.625 -10.445 1 97.81 294 GLY B C 1
ATOM 5294 O O . GLY B 1 294 ? -7.426 -25.969 -10.852 1 97.81 294 GLY B O 1
ATOM 5295 N N . MET B 1 295 ? -5.254 -26.562 -10.93 1 98.31 295 MET B N 1
ATOM 5296 C CA . MET B 1 295 ? -4.938 -25.766 -12.117 1 98.31 295 MET B CA 1
ATOM 5297 C C . MET B 1 295 ? -3.791 -26.391 -12.898 1 98.31 295 MET B C 1
ATOM 5299 O O . MET B 1 295 ? -2.887 -26.984 -12.312 1 98.31 295 MET B O 1
ATOM 5303 N N . LEU B 1 296 ? -3.895 -26.344 -14.172 1 98.44 296 LEU B N 1
ATOM 5304 C CA . LEU B 1 296 ? -2.793 -26.703 -15.062 1 98.44 296 LEU B CA 1
ATOM 5305 C C . LEU B 1 296 ? -2.295 -25.484 -15.82 1 98.44 296 LEU B C 1
ATOM 5307 O O . LEU B 1 296 ? -3.094 -24.656 -16.281 1 98.44 296 LEU B O 1
ATOM 5311 N N . LEU B 1 297 ? -0.996 -25.359 -15.852 1 98.25 297 LEU B N 1
ATOM 5312 C CA . LEU B 1 297 ? -0.393 -24.312 -16.672 1 98.25 297 LEU B CA 1
ATOM 5313 C C . LEU B 1 297 ? -0.307 -24.766 -18.141 1 98.25 297 LEU B C 1
ATOM 5315 O O . LEU B 1 297 ? -0.013 -25.922 -18.422 1 98.25 297 LEU B O 1
ATOM 5319 N N . ASP B 1 298 ? -0.521 -23.828 -19.031 1 97.5 298 ASP B N 1
ATOM 5320 C CA . ASP B 1 298 ? -0.461 -24.109 -20.469 1 97.5 298 ASP B CA 1
ATOM 5321 C C . ASP B 1 298 ? 0.868 -24.766 -20.844 1 97.5 298 ASP B C 1
ATOM 5323 O O . ASP B 1 298 ? 1.936 -24.234 -20.516 1 97.5 298 ASP B O 1
ATOM 5327 N N . ASN B 1 299 ? 0.775 -25.906 -21.438 1 96.69 299 ASN B N 1
ATOM 5328 C CA . ASN B 1 299 ? 1.935 -26.703 -21.844 1 96.69 299 ASN B CA 1
ATOM 5329 C C . ASN B 1 299 ? 1.608 -27.594 -23.031 1 96.69 299 ASN B C 1
ATOM 5331 O O . ASN B 1 299 ? 0.53 -28.188 -23.094 1 96.69 299 ASN B O 1
ATOM 5335 N N . ASP B 1 300 ? 2.551 -27.812 -23.906 1 95.81 300 ASP B N 1
ATOM 5336 C CA . ASP B 1 300 ? 2.365 -28.609 -25.125 1 95.81 300 ASP B CA 1
ATOM 5337 C C . ASP B 1 300 ? 2.066 -30.062 -24.781 1 95.81 300 ASP B C 1
ATOM 5339 O O . ASP B 1 300 ? 1.481 -30.781 -25.594 1 95.81 300 ASP B O 1
ATOM 5343 N N . LYS B 1 301 ? 2.449 -30.5 -23.609 1 94.56 301 LYS B N 1
ATOM 5344 C CA . LYS B 1 301 ? 2.209 -31.875 -23.172 1 94.56 301 LYS B CA 1
ATOM 5345 C C . LYS B 1 301 ? 0.72 -32.125 -22.953 1 94.56 301 LYS B C 1
ATOM 5347 O O . LYS B 1 301 ? 0.264 -33.281 -23.016 1 94.56 301 LYS B O 1
ATOM 5352 N N . TYR B 1 302 ? 0.011 -31.062 -22.609 1 96.25 302 TYR B N 1
ATOM 5353 C CA . TYR B 1 302 ? -1.424 -31.203 -22.391 1 96.25 302 TYR B CA 1
ATOM 5354 C C . TYR B 1 302 ? -2.203 -30.953 -23.672 1 96.25 302 TYR B C 1
ATOM 5356 O O . TYR B 1 302 ? -3.076 -31.734 -24.047 1 96.25 302 TYR B O 1
ATOM 5364 N N . VAL B 1 303 ? -1.906 -29.797 -24.25 1 96.44 303 VAL B N 1
ATOM 5365 C CA . VAL B 1 303 ? -2.572 -29.375 -25.469 1 96.44 303 VAL B CA 1
ATOM 5366 C C . VAL B 1 303 ? -1.543 -28.828 -26.453 1 96.44 303 VAL B C 1
ATOM 5368 O O . VAL B 1 303 ? -0.85 -27.859 -26.156 1 96.44 303 VAL B O 1
ATOM 5371 N N . SER B 1 304 ? -1.562 -29.375 -27.672 1 95.38 304 SER B N 1
ATOM 5372 C CA . SER B 1 304 ? -0.554 -29.031 -28.672 1 95.38 304 SER B CA 1
ATOM 5373 C C . SER B 1 304 ? -0.691 -27.594 -29.125 1 95.38 304 SER B C 1
ATOM 5375 O O . SER B 1 304 ? -1.796 -27.125 -29.422 1 95.38 304 SER B O 1
ATOM 5377 N N . SER B 1 305 ? 0.469 -26.953 -29.234 1 91.5 305 SER B N 1
ATOM 5378 C CA . SER B 1 305 ? 0.495 -25.562 -29.672 1 91.5 305 SER B CA 1
ATOM 5379 C C . SER B 1 305 ? 0.235 -25.453 -31.172 1 91.5 305 SER B C 1
ATOM 5381 O O . SER B 1 305 ? 0.01 -24.359 -31.688 1 91.5 305 SER B O 1
ATOM 5383 N N . THR B 1 306 ? 0.207 -26.547 -31.859 1 94.31 306 THR B N 1
ATOM 5384 C CA . THR B 1 306 ? 0.029 -26.516 -33.312 1 94.31 306 THR B CA 1
ATOM 5385 C C . THR B 1 306 ? -1.449 -26.406 -33.656 1 94.31 306 THR B C 1
ATOM 5387 O O . THR B 1 306 ? -1.792 -26.094 -34.812 1 94.31 306 THR B O 1
ATOM 5390 N N . LEU B 1 307 ? -2.297 -26.609 -32.75 1 95.94 307 LEU B N 1
ATOM 5391 C CA . LEU B 1 307 ? -3.734 -26.5 -32.969 1 95.94 307 LEU B CA 1
ATOM 5392 C C . LEU B 1 307 ? -4.176 -25.047 -33.031 1 95.94 307 LEU B C 1
ATOM 5394 O O . LEU B 1 307 ? -3.438 -24.156 -32.625 1 95.94 307 LEU B O 1
ATOM 5398 N N . THR B 1 308 ? -5.398 -24.891 -33.594 1 96.31 308 THR B N 1
ATOM 5399 C CA . THR B 1 308 ? -5.965 -23.547 -33.594 1 96.31 308 THR B CA 1
ATOM 5400 C C . THR B 1 308 ? -6.32 -23.094 -32.188 1 96.31 308 THR B C 1
ATOM 5402 O O . THR B 1 308 ? -6.504 -23.938 -31.297 1 96.31 308 THR B O 1
ATOM 5405 N N . LEU B 1 309 ? -6.324 -21.828 -32 1 96.38 309 LEU B N 1
ATOM 5406 C CA . LEU B 1 309 ? -6.621 -21.297 -30.688 1 96.38 309 LEU B CA 1
ATOM 5407 C C . LEU B 1 309 ? -7.965 -21.797 -30.188 1 96.38 309 LEU B C 1
ATOM 5409 O O . LEU B 1 309 ? -8.109 -22.125 -29 1 96.38 309 LEU B O 1
ATOM 5413 N N . GLU B 1 310 ? -8.984 -21.859 -31.062 1 95.88 310 GLU B N 1
ATOM 5414 C CA . GLU B 1 310 ? -10.312 -22.328 -30.672 1 95.88 310 GLU B CA 1
ATOM 5415 C C . GLU B 1 310 ? -10.266 -23.797 -30.234 1 95.88 310 GLU B C 1
ATOM 5417 O O . GLU B 1 310 ? -10.883 -24.156 -29.234 1 95.88 310 GLU B O 1
ATOM 5422 N N . GLU B 1 311 ? -9.531 -24.547 -30.969 1 97.38 311 GLU B N 1
ATOM 5423 C CA . GLU B 1 311 ? -9.383 -25.953 -30.609 1 97.38 311 GLU B CA 1
ATOM 5424 C C . GLU B 1 311 ? -8.648 -26.109 -29.281 1 97.38 311 GLU B C 1
ATOM 5426 O O . GLU B 1 311 ? -9.039 -26.922 -28.453 1 97.38 311 GLU B O 1
ATOM 5431 N N . ARG B 1 312 ? -7.617 -25.359 -29.156 1 98.06 312 ARG B N 1
ATOM 5432 C CA . ARG B 1 312 ? -6.832 -25.422 -27.938 1 98.06 312 ARG B CA 1
ATOM 5433 C C . ARG B 1 312 ? -7.68 -25.031 -26.719 1 98.06 312 ARG B C 1
ATOM 5435 O O . ARG B 1 312 ? -7.57 -25.656 -25.656 1 98.06 312 ARG B O 1
ATOM 5442 N N . LEU B 1 313 ? -8.492 -24.031 -26.906 1 98.25 313 LEU B N 1
ATOM 5443 C CA . LEU B 1 313 ? -9.336 -23.562 -25.812 1 98.25 313 LEU B CA 1
ATOM 5444 C C . LEU B 1 313 ? -10.305 -24.641 -25.375 1 98.25 313 LEU B C 1
ATOM 5446 O O . LEU B 1 313 ? -10.461 -24.891 -24.172 1 98.25 313 LEU B O 1
ATOM 5450 N N . LYS B 1 314 ? -10.945 -25.297 -26.297 1 98.06 314 LYS B N 1
ATOM 5451 C CA . LYS B 1 314 ? -11.906 -26.344 -26 1 98.06 314 LYS B CA 1
ATOM 5452 C C . LYS B 1 314 ? -11.211 -27.562 -25.406 1 98.06 314 LYS B C 1
ATOM 5454 O O . LYS B 1 314 ? -11.672 -28.125 -24.406 1 98.06 314 LYS B O 1
ATOM 5459 N N . LEU B 1 315 ? -10.117 -27.953 -25.969 1 98.38 315 LEU B N 1
ATOM 5460 C CA . LEU B 1 315 ? -9.398 -29.141 -25.531 1 98.38 315 LEU B CA 1
ATOM 5461 C C . LEU B 1 315 ? -8.789 -28.938 -24.156 1 98.38 315 LEU B C 1
ATOM 5463 O O . LEU B 1 315 ? -8.758 -29.859 -23.344 1 98.38 315 LEU B O 1
ATOM 5467 N N . SER B 1 316 ? -8.258 -27.766 -23.938 1 98.62 316 SER B N 1
ATOM 5468 C CA . SER B 1 316 ? -7.664 -27.5 -22.625 1 98.62 316 SER B CA 1
ATOM 5469 C C . SER B 1 316 ? -8.727 -27.516 -21.531 1 98.62 316 SER B C 1
ATOM 5471 O O . SER B 1 316 ? -8.477 -28.016 -20.422 1 98.62 316 SER B O 1
ATOM 5473 N N . ALA B 1 317 ? -9.891 -26.969 -21.828 1 98.69 317 ALA B N 1
ATOM 5474 C CA . ALA B 1 317 ? -10.992 -27.031 -20.875 1 98.69 317 ALA B CA 1
ATOM 5475 C C . ALA B 1 317 ? -11.375 -28.469 -20.578 1 98.69 317 ALA B C 1
ATOM 5477 O O . ALA B 1 317 ? -11.562 -28.844 -19.422 1 98.69 317 ALA B O 1
ATOM 5478 N N . ALA B 1 318 ? -11.445 -29.25 -21.641 1 98.5 318 ALA B N 1
ATOM 5479 C CA . ALA B 1 318 ? -11.805 -30.656 -21.484 1 98.5 318 ALA B CA 1
ATOM 5480 C C . ALA B 1 318 ? -10.727 -31.406 -20.719 1 98.5 318 ALA B C 1
ATOM 5482 O O . ALA B 1 318 ? -11.039 -32.219 -19.844 1 98.5 318 ALA B O 1
ATOM 5483 N N . TYR B 1 319 ? -9.531 -31.141 -21.062 1 98.44 319 TYR B N 1
ATOM 5484 C CA . TYR B 1 319 ? -8.406 -31.844 -20.438 1 98.44 319 TYR B CA 1
ATOM 5485 C C . TYR B 1 319 ? -8.359 -31.594 -18.938 1 98.44 319 TYR B C 1
ATOM 5487 O O . TYR B 1 319 ? -8.25 -32.531 -18.156 1 98.44 319 TYR B O 1
ATOM 5495 N N . VAL B 1 320 ? -8.422 -30.344 -18.547 1 98.56 320 VAL B N 1
ATOM 5496 C CA . VAL B 1 320 ? -8.281 -30.016 -17.141 1 98.56 320 VAL B CA 1
ATOM 5497 C C . VAL B 1 320 ? -9.477 -30.547 -16.359 1 98.56 320 VAL B C 1
ATOM 5499 O O . VAL B 1 320 ? -9.336 -30.969 -15.203 1 98.56 320 VAL B O 1
ATOM 5502 N N . ARG B 1 321 ? -10.656 -30.5 -16.938 1 98.19 321 ARG B N 1
ATOM 5503 C CA . ARG B 1 321 ? -11.844 -31.078 -16.312 1 98.19 321 ARG B CA 1
ATOM 5504 C C . ARG B 1 321 ? -11.648 -32.562 -16.016 1 98.19 321 ARG B C 1
ATOM 5506 O O . ARG B 1 321 ? -11.945 -33.031 -14.922 1 98.19 321 ARG B O 1
ATOM 5513 N N . ASP B 1 322 ? -11.188 -33.25 -17.047 1 97.88 322 ASP B N 1
ATOM 5514 C CA . ASP B 1 322 ? -10.969 -34.688 -16.906 1 97.88 322 ASP B CA 1
ATOM 5515 C C . ASP B 1 322 ? -9.867 -35 -15.883 1 97.88 322 ASP B C 1
ATOM 5517 O O . ASP B 1 322 ? -9.992 -35.906 -15.086 1 97.88 322 ASP B O 1
ATOM 5521 N N . PHE B 1 323 ? -8.867 -34.219 -15.969 1 97.88 323 PHE B N 1
ATOM 5522 C CA . PHE B 1 323 ? -7.715 -34.438 -15.094 1 97.88 323 PHE B CA 1
ATOM 5523 C C . PHE B 1 323 ? -8.125 -34.344 -13.633 1 97.88 323 PHE B C 1
ATOM 5525 O O . PHE B 1 323 ? -7.758 -35.219 -12.828 1 97.88 323 PHE B O 1
ATOM 5532 N N . TYR B 1 324 ? -8.898 -33.344 -13.289 1 97.94 324 TYR B N 1
ATOM 5533 C CA . TYR B 1 324 ? -9.234 -33.125 -11.891 1 97.94 324 TYR B CA 1
ATOM 5534 C C . TYR B 1 324 ? -10.609 -33.688 -11.562 1 97.94 324 TYR B C 1
ATOM 5536 O O . TYR B 1 324 ? -11.055 -33.625 -10.414 1 97.94 324 TYR B O 1
ATOM 5544 N N . GLN B 1 325 ? -11.312 -34.156 -12.555 1 97.31 325 GLN B N 1
ATOM 5545 C CA . GLN B 1 325 ? -12.625 -34.781 -12.383 1 97.31 325 GLN B CA 1
ATOM 5546 C C . GLN B 1 325 ? -13.609 -33.781 -11.758 1 97.31 325 GLN B C 1
ATOM 5548 O O . GLN B 1 325 ? -14.25 -34.094 -10.75 1 97.31 325 GLN B O 1
ATOM 5553 N N . THR B 1 326 ? -13.75 -32.688 -12.414 1 97.94 326 THR B N 1
ATOM 5554 C CA . THR B 1 326 ? -14.656 -31.641 -11.922 1 97.94 326 THR B CA 1
ATOM 5555 C C . THR B 1 326 ? -15.867 -31.5 -12.844 1 97.94 326 THR B C 1
ATOM 5557 O O . THR B 1 326 ? -15.883 -32.062 -13.945 1 97.94 326 THR B O 1
ATOM 5560 N N . GLU B 1 327 ? -16.844 -30.781 -12.43 1 97.12 327 GLU B N 1
ATOM 5561 C CA . GLU B 1 327 ? -18.047 -30.531 -13.203 1 97.12 327 GLU B CA 1
ATOM 5562 C C . GLU B 1 327 ? -17.859 -29.359 -14.164 1 97.12 327 GLU B C 1
ATOM 5564 O O . GLU B 1 327 ? -18.453 -29.344 -15.25 1 97.12 327 GLU B O 1
ATOM 5569 N N . ILE B 1 328 ? -17.094 -28.453 -13.734 1 98.38 328 ILE B N 1
ATOM 5570 C CA . ILE B 1 328 ? -16.859 -27.219 -14.477 1 98.38 328 ILE B CA 1
ATOM 5571 C C . ILE B 1 328 ? -15.367 -27.031 -14.711 1 98.38 328 ILE B C 1
ATOM 5573 O O . ILE B 1 328 ? -14.547 -27.422 -13.875 1 98.38 328 ILE B O 1
ATOM 5577 N N . SER B 1 329 ? -15.016 -26.516 -15.844 1 98.75 329 SER B N 1
ATOM 5578 C CA . SER B 1 329 ? -13.625 -26.141 -16.094 1 98.75 329 SER B CA 1
ATOM 5579 C C . SER B 1 329 ? -13.531 -24.797 -16.812 1 98.75 329 SER B C 1
ATOM 5581 O O . SER B 1 329 ? -14.438 -24.422 -17.547 1 98.75 329 SER B O 1
ATOM 5583 N N . ILE B 1 330 ? -12.492 -24.094 -16.5 1 98.81 330 ILE B N 1
ATOM 5584 C CA . ILE B 1 330 ? -12.203 -22.766 -17.047 1 98.81 330 ILE B CA 1
ATOM 5585 C C . ILE B 1 330 ? -10.859 -22.781 -17.766 1 98.81 330 ILE B C 1
ATOM 5587 O O . ILE B 1 330 ? -9.859 -23.266 -17.203 1 98.81 330 ILE B O 1
ATOM 5591 N N . SER B 1 331 ? -10.859 -22.359 -18.984 1 98.88 331 SER B N 1
ATOM 5592 C CA . SER B 1 331 ? -9.625 -22.297 -19.75 1 98.88 331 SER B CA 1
ATOM 5593 C C . SER B 1 331 ? -9.328 -20.875 -20.203 1 98.88 331 SER B C 1
ATOM 5595 O O . SER B 1 331 ? -10.219 -20.172 -20.656 1 98.88 331 SER B O 1
ATOM 5597 N N . LEU B 1 332 ? -8.086 -20.469 -20 1 98.69 332 LEU B N 1
ATOM 5598 C CA . LEU B 1 332 ? -7.625 -19.141 -20.406 1 98.69 332 LEU B CA 1
ATOM 5599 C C . LEU B 1 332 ? -6.438 -19.25 -21.359 1 98.69 332 LEU B C 1
ATOM 5601 O O . LEU B 1 332 ? -5.43 -19.875 -21.031 1 98.69 332 LEU B O 1
ATOM 5605 N N . LEU B 1 333 ? -6.512 -18.625 -22.484 1 97.94 333 LEU B N 1
ATOM 5606 C CA . LEU B 1 333 ? -5.418 -18.531 -23.453 1 97.94 333 LEU B CA 1
ATOM 5607 C C . LEU B 1 333 ? -5.27 -17.094 -23.953 1 97.94 333 LEU B C 1
ATOM 5609 O O . LEU B 1 333 ? -6.199 -16.297 -23.844 1 97.94 333 LEU B O 1
ATOM 5613 N N . TYR B 1 334 ? -4.098 -16.781 -24.391 1 94.88 334 TYR B N 1
ATOM 5614 C CA . TYR B 1 334 ? -3.781 -15.445 -24.875 1 94.88 334 TYR B CA 1
ATOM 5615 C C . TYR B 1 334 ? -3.193 -15.5 -26.281 1 94.88 334 TYR B C 1
ATOM 5617 O O . TYR B 1 334 ? -2.332 -16.328 -26.562 1 94.88 334 TYR B O 1
ATOM 5625 N N . ASP B 1 335 ? -3.688 -14.625 -27.172 1 92.12 335 ASP B N 1
ATOM 5626 C CA . ASP B 1 335 ? -3.197 -14.672 -28.547 1 92.12 335 ASP B CA 1
ATOM 5627 C C . ASP B 1 335 ? -2.309 -13.461 -28.859 1 92.12 335 ASP B C 1
ATOM 5629 O O . ASP B 1 335 ? -2.012 -13.18 -30.016 1 92.12 335 ASP B O 1
ATOM 5633 N N . GLY B 1 336 ? -1.917 -12.734 -27.859 1 88.38 336 GLY B N 1
ATOM 5634 C CA . GLY B 1 336 ? -1.073 -11.562 -28.047 1 88.38 336 GLY B CA 1
ATOM 5635 C C . GLY B 1 336 ? -1.84 -10.258 -27.969 1 88.38 336 GLY B C 1
ATOM 5636 O O . GLY B 1 336 ? -1.255 -9.203 -27.719 1 88.38 336 GLY B O 1
ATOM 5637 N N . GLU B 1 337 ? -3.092 -10.359 -28.172 1 87.88 337 GLU B N 1
ATOM 5638 C CA . GLU B 1 337 ? -3.938 -9.172 -28.141 1 87.88 337 GLU B CA 1
ATOM 5639 C C . GLU B 1 337 ? -5.133 -9.367 -27.203 1 87.88 337 GLU B C 1
ATOM 5641 O O . GLU B 1 337 ? -5.465 -8.477 -26.422 1 87.88 337 GLU B O 1
ATOM 5646 N N . LYS B 1 338 ? -5.738 -10.555 -27.406 1 93.62 338 LYS B N 1
ATOM 5647 C CA . LYS B 1 338 ? -6.953 -10.844 -26.641 1 93.62 338 LYS B CA 1
ATOM 5648 C C . LYS B 1 338 ? -6.746 -12.031 -25.719 1 93.62 338 LYS B C 1
ATOM 5650 O O . LYS B 1 338 ? -5.992 -12.961 -26.031 1 93.62 338 LYS B O 1
ATOM 5655 N N . VAL B 1 339 ? -7.379 -11.945 -24.578 1 95.88 339 VAL B N 1
ATOM 5656 C CA . VAL B 1 339 ? -7.52 -13.102 -23.703 1 95.88 339 VAL B CA 1
ATOM 5657 C C . VAL B 1 339 ? -8.805 -13.859 -24.047 1 95.88 339 VAL B C 1
ATOM 5659 O O . VAL B 1 339 ? -9.859 -13.258 -24.203 1 95.88 339 VAL B O 1
ATOM 5662 N N . HIS B 1 340 ? -8.633 -15.156 -24.25 1 98 340 HIS B N 1
ATOM 5663 C CA . HIS B 1 340 ? -9.766 -16.031 -24.562 1 98 340 HIS B CA 1
ATOM 5664 C C . HIS B 1 340 ? -10.148 -16.875 -23.359 1 98 340 HIS B C 1
ATOM 5666 O O . HIS B 1 340 ? -9.312 -17.594 -22.797 1 98 340 HIS B O 1
ATOM 5672 N N . LEU B 1 341 ? -11.438 -16.766 -22.984 1 98.56 341 LEU B N 1
ATOM 5673 C CA . LEU B 1 341 ? -12 -17.484 -21.859 1 98.56 341 LEU B CA 1
ATOM 5674 C C . LEU B 1 341 ? -12.953 -18.578 -22.328 1 98.56 341 LEU B C 1
ATOM 5676 O O . LEU B 1 341 ? -13.891 -18.312 -23.078 1 98.56 341 LEU B O 1
ATOM 5680 N N . GLY B 1 342 ? -12.648 -19.797 -22 1 98.69 342 GLY B N 1
ATOM 5681 C CA . GLY B 1 342 ? -13.539 -20.922 -22.234 1 98.69 342 GLY B CA 1
ATOM 5682 C C . GLY B 1 342 ? -14.055 -21.562 -20.969 1 98.69 342 GLY B C 1
ATOM 5683 O O . GLY B 1 342 ? -13.297 -21.75 -20 1 98.69 342 GLY B O 1
ATOM 5684 N N . VAL B 1 343 ? -15.359 -21.828 -20.953 1 98.75 343 VAL B N 1
ATOM 5685 C CA . VAL B 1 343 ? -15.977 -22.484 -19.797 1 98.75 343 VAL B CA 1
ATOM 5686 C C . VAL B 1 343 ? -16.734 -23.734 -20.25 1 98.75 343 VAL B C 1
ATOM 5688 O O . VAL B 1 343 ? -17.578 -23.656 -21.141 1 98.75 343 VAL B O 1
ATOM 5691 N N . LEU B 1 344 ? -16.344 -24.828 -19.703 1 98.56 344 LEU B N 1
ATOM 5692 C CA . LEU B 1 344 ? -17 -26.094 -20 1 98.56 344 LEU B CA 1
ATOM 5693 C C . LEU B 1 344 ? -17.844 -26.562 -18.812 1 98.56 344 LEU B C 1
ATOM 5695 O O . LEU B 1 344 ? -17.328 -26.672 -17.688 1 98.56 344 LEU B O 1
ATOM 5699 N N . THR B 1 345 ? -19.094 -26.719 -19.031 1 97.38 345 THR B N 1
ATOM 5700 C CA . THR B 1 345 ? -20.031 -27.234 -18.031 1 97.38 345 THR B CA 1
ATOM 5701 C C . THR B 1 345 ? -20.797 -28.438 -18.578 1 97.38 345 THR B C 1
ATOM 5703 O O . THR B 1 345 ? -20.531 -28.906 -19.688 1 97.38 345 THR B O 1
ATOM 5706 N N . GLU B 1 346 ? -21.75 -28.953 -17.766 1 94.62 346 GLU B N 1
ATOM 5707 C CA . GLU B 1 346 ? -22.609 -30.031 -18.234 1 94.62 346 GLU B CA 1
ATOM 5708 C C . GLU B 1 346 ? -23.5 -29.562 -19.375 1 94.62 346 GLU B C 1
ATOM 5710 O O . GLU B 1 346 ? -23.938 -30.359 -20.203 1 94.62 346 GLU B O 1
ATOM 5715 N N . LYS B 1 347 ? -23.688 -28.219 -19.422 1 94.56 347 LYS B N 1
ATOM 5716 C CA . LYS B 1 347 ? -24.578 -27.641 -20.438 1 94.56 347 LYS B CA 1
ATOM 5717 C C . LYS B 1 347 ? -23.844 -27.422 -21.75 1 94.56 347 LYS B C 1
ATOM 5719 O O . LYS B 1 347 ? -24.469 -27.156 -22.781 1 94.56 347 LYS B O 1
ATOM 5724 N N . GLY B 1 348 ? -22.562 -27.562 -21.719 1 96 348 GLY B N 1
ATOM 5725 C CA . GLY B 1 348 ? -21.797 -27.359 -22.938 1 96 348 GLY B CA 1
ATOM 5726 C C . GLY B 1 348 ? -20.641 -26.391 -22.75 1 96 348 GLY B C 1
ATOM 5727 O O . GLY B 1 348 ? -20.281 -26.047 -21.625 1 96 348 GLY B O 1
ATOM 5728 N N . PHE B 1 349 ? -20.016 -26.125 -23.891 1 97.75 349 PHE B N 1
ATOM 5729 C CA . PHE B 1 349 ? -18.844 -25.266 -23.906 1 97.75 349 PHE B CA 1
ATOM 5730 C C . PHE B 1 349 ? -19.203 -23.859 -24.391 1 97.75 349 PHE B C 1
ATOM 5732 O O . PHE B 1 349 ? -19.875 -23.703 -25.406 1 97.75 349 PHE B O 1
ATOM 5739 N N . GLU B 1 350 ? -18.859 -22.797 -23.609 1 96.81 350 GLU B N 1
ATOM 5740 C CA . GLU B 1 350 ? -19.016 -21.391 -23.984 1 96.81 350 GLU B CA 1
ATOM 5741 C C . GLU B 1 350 ? -17.688 -20.656 -23.938 1 96.81 350 GLU B C 1
ATOM 5743 O O . GLU B 1 350 ? -16.812 -20.969 -23.125 1 96.81 350 GLU B O 1
ATOM 5748 N N . SER B 1 351 ? -17.5 -19.75 -24.891 1 97.44 351 SER B N 1
ATOM 5749 C CA . SER B 1 351 ? -16.25 -19 -24.891 1 97.44 351 SER B CA 1
ATOM 5750 C C . SER B 1 351 ? -16.484 -17.531 -25.219 1 97.44 351 SER B C 1
ATOM 5752 O O . SER B 1 351 ? -17.5 -17.188 -25.844 1 97.44 351 SER B O 1
ATOM 5754 N N . GLU B 1 352 ? -15.695 -16.688 -24.734 1 96.56 352 GLU B N 1
ATOM 5755 C CA . GLU B 1 352 ? -15.656 -15.258 -25.062 1 96.56 352 GLU B CA 1
ATOM 5756 C C . GLU B 1 352 ? -14.227 -14.727 -25.016 1 96.56 352 GLU B C 1
ATOM 5758 O O . GLU B 1 352 ? -13.312 -15.406 -24.547 1 96.56 352 GLU B O 1
ATOM 5763 N N . SER B 1 353 ? -14.023 -13.648 -25.625 1 95.81 353 SER B N 1
ATOM 5764 C CA . SER B 1 353 ? -12.711 -13.023 -25.609 1 95.81 353 SER B CA 1
ATOM 5765 C C . SER B 1 353 ? -12.805 -11.531 -25.297 1 95.81 353 SER B C 1
ATOM 5767 O O . SER B 1 353 ? -13.883 -10.938 -25.422 1 95.81 353 SER B O 1
ATOM 5769 N N . PHE B 1 354 ? -11.781 -11 -24.797 1 91.69 354 PHE B N 1
ATOM 5770 C CA . PHE B 1 354 ? -11.703 -9.57 -24.516 1 91.69 354 PHE B CA 1
ATOM 5771 C C . PHE B 1 354 ? -10.297 -9.047 -24.734 1 91.69 354 PHE B C 1
ATOM 5773 O O . PHE B 1 354 ? -9.32 -9.781 -24.547 1 91.69 354 PHE B O 1
ATOM 5780 N N . VAL B 1 355 ? -10.227 -7.785 -25.109 1 87.56 355 VAL B N 1
ATOM 5781 C CA . VAL B 1 355 ? -8.953 -7.152 -25.438 1 87.56 355 VAL B CA 1
ATOM 5782 C C . VAL B 1 355 ? -8.156 -6.891 -24.156 1 87.56 355 VAL B C 1
ATOM 5784 O O . VAL B 1 355 ? -8.719 -6.445 -23.156 1 87.56 355 VAL B O 1
ATOM 5787 N N . MET B 1 356 ? -6.945 -7.363 -24.156 1 83.25 356 MET B N 1
ATOM 5788 C CA . MET B 1 356 ? -5.996 -7.109 -23.078 1 83.25 356 MET B CA 1
ATOM 5789 C C . MET B 1 356 ? -4.641 -6.68 -23.625 1 83.25 356 MET B C 1
ATOM 5791 O O . MET B 1 356 ? -3.92 -7.492 -24.203 1 83.25 356 MET B O 1
ATOM 5795 N N . THR B 1 357 ? -4.383 -5.297 -23.578 1 67.06 357 THR B N 1
ATOM 5796 C CA . THR B 1 357 ? -3.166 -4.762 -24.188 1 67.06 357 THR B CA 1
ATOM 5797 C C . THR B 1 357 ? -1.938 -5.164 -23.375 1 67.06 357 THR B C 1
ATOM 5799 O O . THR B 1 357 ? -2.004 -5.258 -22.141 1 67.06 357 THR B O 1
ATOM 5802 N N . GLN B 1 358 ? -0.922 -5.691 -24.078 1 61.31 358 GLN B N 1
ATOM 5803 C CA . GLN B 1 358 ? 0.332 -6.191 -23.516 1 61.31 358 GLN B CA 1
ATOM 5804 C C . GLN B 1 358 ? 1.098 -5.078 -22.797 1 61.31 358 GLN B C 1
ATOM 5806 O O . GLN B 1 358 ? 2.088 -5.344 -22.109 1 61.31 358 GLN B O 1
ATOM 5811 N N . LYS B 1 359 ? 0.66 -3.898 -22.812 1 52.22 359 LYS B N 1
ATOM 5812 C CA . LYS B 1 359 ? 1.543 -2.932 -22.156 1 52.22 359 LYS B CA 1
ATOM 5813 C C . LYS B 1 359 ? 1.631 -3.188 -20.656 1 52.22 359 LYS B C 1
ATOM 5815 O O . LYS B 1 359 ? 0.642 -3.568 -20.031 1 52.22 359 LYS B O 1
ATOM 5820 N N . ARG B 1 360 ? 2.967 -3.16 -20.156 1 46.78 360 ARG B N 1
ATOM 5821 C CA . ARG B 1 360 ? 3.465 -3.029 -18.781 1 46.78 360 ARG B CA 1
ATOM 5822 C C . ARG B 1 360 ? 3 -4.195 -17.922 1 46.78 360 ARG B C 1
ATOM 5824 O O . ARG B 1 360 ? 2.35 -3.992 -16.891 1 46.78 360 ARG B O 1
ATOM 5831 N N . ASN B 1 361 ? 3.221 -5.539 -18.297 1 54.94 361 ASN B N 1
ATOM 5832 C CA . ASN B 1 361 ? 2.92 -6.684 -17.438 1 54.94 361 ASN B CA 1
ATOM 5833 C C . ASN B 1 361 ? 1.481 -6.637 -16.922 1 54.94 361 ASN B C 1
ATOM 5835 O O . ASN B 1 361 ? 1.158 -7.258 -15.906 1 54.94 361 ASN B O 1
ATOM 5839 N N . LEU B 1 362 ? 0.71 -6.008 -17.609 1 69.31 362 LEU B N 1
ATOM 5840 C CA . LEU B 1 362 ? -0.673 -5.734 -17.234 1 69.31 362 LEU B CA 1
ATOM 5841 C C . LEU B 1 362 ? -1.56 -6.945 -17.5 1 69.31 362 LEU B C 1
ATOM 5843 O O . LEU B 1 362 ? -2.518 -7.191 -16.766 1 69.31 362 LEU B O 1
ATOM 5847 N N . VAL B 1 363 ? -1.106 -7.863 -18.406 1 85.25 363 VAL B N 1
ATOM 5848 C CA . VAL B 1 363 ? -1.965 -8.984 -18.797 1 85.25 363 VAL B CA 1
ATOM 5849 C C . VAL B 1 363 ? -2.131 -9.93 -17.609 1 85.25 363 VAL B C 1
ATOM 5851 O O . VAL B 1 363 ? -3.252 -10.312 -17.266 1 85.25 363 VAL B O 1
ATOM 5854 N N . LYS B 1 364 ? -1.06 -10.219 -16.953 1 89.38 364 LYS B N 1
ATOM 5855 C CA . LYS B 1 364 ? -1.049 -11.148 -15.82 1 89.38 364 LYS B CA 1
ATOM 5856 C C . LYS B 1 364 ? -1.919 -10.633 -14.68 1 89.38 364 LYS B C 1
ATOM 5858 O O . LYS B 1 364 ? -2.746 -11.367 -14.141 1 89.38 364 LYS B O 1
ATOM 5863 N N . HIS B 1 365 ? -1.867 -9.383 -14.414 1 88.12 365 HIS B N 1
ATOM 5864 C CA . HIS B 1 365 ? -2.447 -8.867 -13.18 1 88.12 365 HIS B CA 1
ATOM 5865 C C . HIS B 1 365 ? -3.867 -8.359 -13.406 1 88.12 365 HIS B C 1
ATOM 5867 O O . HIS B 1 365 ? -4.688 -8.359 -12.484 1 88.12 365 HIS B O 1
ATOM 5873 N N . ARG B 1 366 ? -4.188 -8.008 -14.633 1 86.81 366 ARG B N 1
ATOM 5874 C CA . ARG B 1 366 ? -5.508 -7.457 -14.922 1 86.81 366 ARG B CA 1
ATOM 5875 C C . ARG B 1 366 ? -6.484 -8.562 -15.312 1 86.81 366 ARG B C 1
ATOM 5877 O O . ARG B 1 366 ? -7.691 -8.445 -15.07 1 86.81 366 ARG B O 1
ATOM 5884 N N . THR B 1 367 ? -6.016 -9.609 -15.852 1 93.31 367 THR B N 1
ATOM 5885 C CA . THR B 1 367 ? -6.832 -10.672 -16.422 1 93.31 367 THR B CA 1
ATOM 5886 C C . THR B 1 367 ? -7.73 -11.297 -15.367 1 93.31 367 THR B C 1
ATOM 5888 O O . THR B 1 367 ? -8.922 -11.523 -15.602 1 93.31 367 THR B O 1
ATOM 5891 N N . PRO B 1 368 ? -7.223 -11.555 -14.148 1 96.06 368 PRO B N 1
ATOM 5892 C CA . PRO B 1 368 ? -8.07 -12.258 -13.18 1 96.06 368 PRO B CA 1
ATOM 5893 C C . PRO B 1 368 ? -9.391 -11.531 -12.922 1 96.06 368 PRO B C 1
ATOM 5895 O O . PRO B 1 368 ? -10.461 -12.148 -13 1 96.06 368 PRO B O 1
ATOM 5898 N N . ASN B 1 369 ? -9.328 -10.242 -12.711 1 94 369 ASN B N 1
ATOM 5899 C CA . ASN B 1 369 ? -10.555 -9.5 -12.414 1 94 369 ASN B CA 1
ATOM 5900 C C . ASN B 1 369 ? -11.523 -9.539 -13.602 1 94 369 AS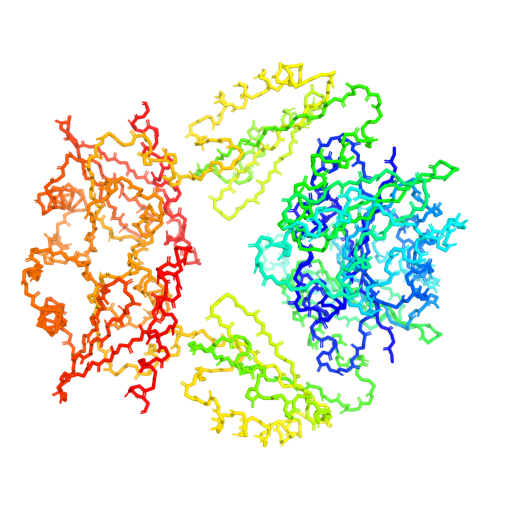N B C 1
ATOM 5902 O O . ASN B 1 369 ? -12.734 -9.641 -13.406 1 94 369 ASN B O 1
ATOM 5906 N N . TYR B 1 370 ? -11.039 -9.43 -14.805 1 94.31 370 TYR B N 1
ATOM 5907 C CA . TYR B 1 370 ? -11.859 -9.492 -16.016 1 94.31 370 TYR B CA 1
ATOM 5908 C C . TYR B 1 370 ? -12.523 -10.859 -16.141 1 94.31 370 TYR B C 1
ATOM 5910 O O . TYR B 1 370 ? -13.68 -10.961 -16.562 1 94.31 370 TYR B O 1
ATOM 5918 N N . VAL B 1 371 ? -11.828 -11.867 -15.766 1 97.44 371 VAL B N 1
ATOM 5919 C CA . VAL B 1 371 ? -12.352 -13.227 -15.852 1 97.44 371 VAL B CA 1
ATOM 5920 C C . VAL B 1 371 ? -13.375 -13.461 -14.742 1 97.44 371 VAL B C 1
ATOM 5922 O O . VAL B 1 371 ? -14.461 -13.992 -14.992 1 97.44 371 VAL B O 1
ATOM 5925 N N . TYR B 1 372 ? -13.055 -13.031 -13.508 1 98.06 372 TYR B N 1
ATOM 5926 C CA . TYR B 1 372 ? -13.93 -13.258 -12.359 1 98.06 372 TYR B CA 1
ATOM 5927 C C . TYR B 1 372 ? -15.297 -12.633 -12.594 1 98.06 372 TYR B C 1
ATOM 5929 O O . TYR B 1 372 ? -16.328 -13.266 -12.344 1 98.06 372 TYR B O 1
ATOM 5937 N N . ILE B 1 373 ? -15.289 -11.406 -13.07 1 97.19 373 ILE B N 1
ATOM 5938 C CA . ILE B 1 373 ? -16.562 -10.719 -13.266 1 97.19 373 ILE B CA 1
ATOM 5939 C C . ILE B 1 373 ? -17.359 -11.422 -14.352 1 97.19 373 ILE B C 1
ATOM 5941 O O . ILE B 1 373 ? -18.594 -11.516 -14.266 1 97.19 373 ILE B O 1
ATOM 5945 N N . ARG B 1 374 ? -16.797 -11.945 -15.359 1 97 374 ARG B N 1
ATOM 5946 C CA . ARG B 1 374 ? -17.484 -12.656 -16.438 1 97 374 ARG B CA 1
ATOM 5947 C C . ARG B 1 374 ? -18.031 -13.992 -15.938 1 97 374 ARG B C 1
ATOM 5949 O O . ARG B 1 374 ? -19.109 -14.406 -16.359 1 97 374 ARG B O 1
ATOM 5956 N N . LEU B 1 375 ? -17.266 -14.625 -15.102 1 98.06 375 LEU B N 1
ATOM 5957 C CA . LEU B 1 375 ? -17.766 -15.859 -14.508 1 98.06 375 LEU B CA 1
ATOM 5958 C C . LEU B 1 375 ? -18.969 -15.594 -13.617 1 98.06 375 LEU B C 1
ATOM 5960 O O . LEU B 1 375 ? -19.938 -16.359 -13.625 1 98.06 375 LEU B O 1
ATOM 5964 N N . ILE B 1 376 ? -18.891 -14.469 -12.82 1 97.69 376 ILE B N 1
ATOM 5965 C CA . ILE B 1 376 ? -20.016 -14.086 -11.984 1 97.69 376 ILE B CA 1
ATOM 5966 C C . ILE B 1 376 ? -21.266 -13.883 -12.852 1 97.69 376 ILE B C 1
ATOM 5968 O O . ILE B 1 376 ? -22.344 -14.383 -12.531 1 97.69 376 ILE B O 1
ATOM 5972 N N . ASN B 1 377 ? -21.109 -13.219 -13.992 1 96.88 377 ASN B N 1
ATOM 5973 C CA . ASN B 1 377 ? -22.234 -12.969 -14.898 1 96.88 377 ASN B CA 1
ATOM 5974 C C . ASN B 1 377 ? -22.734 -14.258 -15.547 1 96.88 377 ASN B C 1
ATOM 5976 O O . ASN B 1 377 ? -23.938 -14.445 -15.703 1 96.88 377 ASN B O 1
ATOM 5980 N N . LEU B 1 378 ? -21.828 -15.133 -15.914 1 96.19 378 LEU B N 1
ATOM 5981 C CA . LEU B 1 378 ? -22.172 -16.391 -16.578 1 96.19 378 LEU B CA 1
ATOM 5982 C C . LEU B 1 378 ? -23.016 -17.281 -15.68 1 96.19 378 LEU B C 1
ATOM 5984 O O . LEU B 1 378 ? -23.938 -17.938 -16.141 1 96.19 378 LEU B O 1
ATOM 5988 N N . PHE B 1 379 ? -22.688 -17.281 -14.398 1 95.94 379 PHE B N 1
ATOM 5989 C CA . PHE B 1 379 ? -23.328 -18.219 -13.5 1 95.94 379 PHE B CA 1
ATOM 5990 C C . PHE B 1 379 ? -24.453 -17.547 -12.703 1 95.94 379 PHE B C 1
ATOM 5992 O O . PHE B 1 379 ? -25 -18.141 -11.773 1 95.94 379 PHE B O 1
ATOM 5999 N N . SER B 1 380 ? -24.641 -16.234 -12.922 1 90.69 380 SER B N 1
ATOM 6000 C CA . SER B 1 380 ? -25.766 -15.539 -12.312 1 90.69 380 SER B CA 1
ATOM 6001 C C . SER B 1 380 ? -27.047 -15.734 -13.117 1 90.69 380 SER B C 1
ATOM 6003 O O . SER B 1 380 ? -27 -15.852 -14.344 1 90.69 380 SER B O 1
#

InterPro domains:
  IPR001453 MoaB/Mog domain [PF00994] (5-168)
  IPR001453 MoaB/Mog domain [SM00852] (4-171)
  IPR001453 MoaB/Mog domain [TIGR00177] (1-166)
  IPR001453 MoaB/Mog domain [cd00885] (2-171)
  IPR008135 Competence-induced protein CinA [MF_00226_B] (1-380)
  IPR008135 Competence-induced protein CinA [TIGR00200] (1-260)
  IPR036425 MoaB/Mog-like domain superfamily [G3DSA:3.40.980.10] (1-170)
  IPR036425 MoaB/Mog-like domain superfamily [SSF53218] (1-203)
  IPR041424 CinA, KH domain [PF18146] (178-250)
  IPR050101 Competence-damage inducible protein CinA [PTHR13939] (1-351)

Solvent-accessible surface area (backbone atoms only — not comparable to full-atom values): 39246 Å² total; per-residue (Å²): 116,38,28,32,41,37,38,37,36,51,49,46,42,48,26,72,42,76,70,58,61,57,23,52,50,17,34,56,35,45,50,61,72,37,43,49,59,36,38,37,37,35,42,66,46,56,69,62,46,41,52,50,51,55,57,48,54,71,79,27,37,30,38,43,34,28,23,34,46,54,59,49,90,56,31,41,46,64,60,36,54,20,56,75,70,72,45,48,77,39,76,36,65,70,48,41,50,51,48,50,48,53,27,55,74,65,72,40,84,78,50,74,48,59,56,55,24,20,48,37,49,60,89,36,49,73,28,73,39,91,75,53,69,42,51,25,33,38,37,76,58,96,81,32,35,42,35,44,32,42,57,56,57,83,44,25,51,58,31,44,63,73,51,46,43,68,71,65,39,76,68,69,45,31,64,38,73,50,32,41,34,32,27,68,55,54,61,69,57,52,47,62,77,37,39,72,58,53,73,68,45,69,75,29,32,62,42,82,42,76,52,93,74,29,22,32,38,35,36,20,16,71,24,70,36,60,68,56,11,49,60,45,39,47,63,54,52,50,53,49,40,72,74,52,35,78,28,50,63,44,50,63,88,58,48,64,52,50,39,28,62,72,35,51,88,64,38,25,25,35,24,39,46,57,33,58,43,42,54,55,30,56,37,56,74,64,41,85,79,59,34,68,73,49,67,44,63,69,42,61,90,81,45,55,78,85,51,52,71,70,54,38,37,54,49,36,15,51,47,39,16,62,72,69,66,37,63,26,16,34,15,34,41,60,78,76,45,35,40,36,42,26,40,34,43,91,90,42,78,50,71,52,71,47,82,40,64,65,65,83,74,33,46,41,70,46,43,43,42,44,50,40,37,48,51,32,56,71,53,97,118,38,29,31,41,35,39,35,35,52,49,46,42,50,26,70,42,76,68,58,61,57,23,51,50,17,34,58,36,44,52,64,72,38,43,48,59,36,37,37,37,34,42,65,44,56,67,60,45,43,53,49,50,54,58,49,54,73,79,27,38,31,38,40,33,29,23,35,47,54,60,50,91,56,31,44,46,64,60,36,53,19,56,76,72,71,45,49,76,39,77,36,64,70,46,40,50,51,47,50,49,54,26,55,74,64,72,42,84,77,50,73,47,60,55,56,25,21,49,38,49,60,89,37,48,75,28,73,39,92,74,53,68,41,51,25,33,39,37,76,57,96,80,33,35,41,35,41,32,40,56,56,58,84,44,26,51,57,33,45,62,72,50,46,42,65,73,65,39,76,70,70,43,31,67,38,71,50,31,42,33,31,25,69,54,56,61,69,56,52,47,63,77,40,40,72,58,52,72,66,45,70,75,28,32,62,42,82,39,79,53,92,74,29,24,32,38,34,36,20,16,71,23,71,36,61,68,54,10,50,61,46,39,47,64,55,51,51,53,49,40,70,73,52,36,80,28,51,63,43,50,62,88,58,49,64,54,51,40,28,62,71,36,52,87,64,40,26,26,34,24,39,46,57,34,57,45,42,54,56,30,56,36,56,73,63,40,84,78,60,35,67,73,49,66,44,64,69,43,60,89,80,44,54,77,87,50,53,70,70,54,38,38,54,49,34,15,51,47,40,15,62,74,70,67,36,64,26,14,35,14,35,40,59,78,77,47,36,40,37,41,26,40,33,42,91,90,43,77,49,72,53,70,46,83,41,65,64,64,84,73,33,46,38,72,44,44,42,41,44,48,40,38,49,51,32,56,69,54,96

pLDDT: mean 89.39, std 9.98, range [46.53, 98.88]

Nearest PDB structures (foldseek):
  4cta-assembly1_A  TM=7.115E-01  e=3.957E-33  Thermus thermophilus HB8
  4cta-assembly1_B  TM=6.876E-01  e=3.276E-32  Thermus thermophilus HB8
  4uux-assembly1_B  TM=6.808E-01  e=2.048E-32  Thermus thermophilus HB8
  4uoc-assembly1_B  TM=6.648E-01  e=2.840E-30  Thermus thermophilus HB8
  3kbq-assembly1_B  TM=8.873E-01  e=3.343E-15  Thermoplasma acidophilum